Protein AF-0000000069707752 (afdb_homodimer)

Foldseek 3Di:
DPDQKDDKPQFIFGAPQFPDDDDPQLLLLLLPDDDLPWQEEEEEACFRVSSVLSVCVVHVRHAYEYEHQDPSRQVRSLVRLCRGPRVVRYHYDNDHLLVCLVPDPAATQEYEYAAQDDDVPPPDPDPPNCVVNVSVRAPLLSVLVSNLSRYDQNHKYKYKDFPVVVVVSQVSNVVVQKHWAEKEFEDQEPVDDTGMMIIMIHNDDDDYYYYYHHQAYPVGHGDPSNCVSCVNIHPVD/DPDQKDDKPQFIFGAPQFLDDDDPQLLLLLLPDDDLPWQEEEEEACFRVSSVLSVCVVHVRHAYEYEHQDPSRQVRSLVRLCRGPRVVRYHYDNDHLLVCLVPDPAATQEYEYADQDDDPPPPDPDPPNCVRRVCVRAPLLSVLVSNLSRYDQNHKYKYKDFPVVVVVSQVSNVVVQKHWAEKEFEDQEPVGDTGMMITMIHNDDDDYYYYYHHQAYPVGHGDPSNCVSCVNIHPVD

Organism: NCBI:txid1187080

pLDDT: mean 89.96, std 15.32, range [35.62, 98.81]

Structure (mmCIF, N/CA/C/O backbone):
data_AF-0000000069707752-model_v1
#
loop_
_entity.id
_entity.type
_entity.pdbx_description
1 polymer 'tRNA1(Val) (adenine(37)-N6)-methyltransferase'
#
loop_
_atom_site.group_PDB
_atom_site.id
_atom_site.type_symbol
_atom_site.label_atom_id
_atom_site.label_alt_id
_atom_site.label_comp_id
_atom_site.label_asym_id
_atom_site.label_entity_id
_atom_site.label_seq_id
_atom_site.pdbx_PDB_ins_code
_atom_site.Cartn_x
_atom_site.Cartn_y
_atom_site.Cartn_z
_atom_site.occupancy
_atom_site.B_iso_or_equiv
_atom_site.auth_seq_id
_atom_site.auth_comp_id
_atom_site.auth_asym_id
_atom_site.auth_atom_id
_atom_site.pdbx_PDB_model_num
ATOM 1 N N . MET A 1 1 ? 28.641 -11.016 -4.207 1 39.47 1 MET A N 1
ATOM 2 C CA . MET A 1 1 ? 27.969 -12.32 -4.176 1 39.47 1 MET A CA 1
ATOM 3 C C . MET A 1 1 ? 26.594 -12.203 -3.555 1 39.47 1 MET A C 1
ATOM 5 O O . MET A 1 1 ? 26.375 -11.422 -2.623 1 39.47 1 MET A O 1
ATOM 9 N N . SER A 1 2 ? 25.609 -12.562 -4.309 1 58.75 2 SER A N 1
ATOM 10 C CA . SER A 1 2 ? 24.25 -12.422 -3.791 1 58.75 2 SER A CA 1
ATOM 11 C C . SER A 1 2 ? 24.125 -13.008 -2.389 1 58.75 2 SER A C 1
ATOM 13 O O . SER A 1 2 ? 24.609 -14.117 -2.131 1 58.75 2 SER A O 1
ATOM 15 N N . LYS A 1 3 ? 23.891 -12.273 -1.44 1 70.62 3 LYS A N 1
ATOM 16 C CA . LYS A 1 3 ? 23.859 -12.625 -0.023 1 70.62 3 LYS A CA 1
ATOM 17 C C . LYS A 1 3 ? 22.969 -13.836 0.234 1 70.62 3 LYS A C 1
ATOM 19 O O . LYS A 1 3 ? 21.938 -14 -0.422 1 70.62 3 LYS A O 1
ATOM 24 N N . SER A 1 4 ? 23.5 -14.75 0.865 1 90.88 4 SER A N 1
ATOM 25 C CA . SER A 1 4 ? 22.781 -15.953 1.257 1 90.88 4 SER A CA 1
ATOM 26 C C . SER A 1 4 ? 21.609 -15.625 2.174 1 90.88 4 SER A C 1
ATOM 28 O O . SER A 1 4 ? 20.766 -16.484 2.447 1 90.88 4 SER A O 1
ATOM 30 N N . TYR A 1 5 ? 21.531 -14.469 2.557 1 94.88 5 TYR A N 1
ATOM 31 C CA . TYR A 1 5 ? 20.5 -14.016 3.496 1 94.88 5 TYR A CA 1
ATOM 32 C C . TYR A 1 5 ? 20.031 -12.617 3.145 1 94.88 5 TYR A C 1
ATOM 34 O O . TYR A 1 5 ? 20.828 -11.742 2.797 1 94.88 5 TYR A O 1
ATOM 42 N N . PHE A 1 6 ? 18.703 -12.453 3.162 1 96.69 6 PHE A N 1
ATOM 43 C CA . PHE A 1 6 ? 18.094 -11.156 2.938 1 96.69 6 PHE A CA 1
ATOM 44 C C . PHE A 1 6 ? 17.234 -10.75 4.133 1 96.69 6 PHE A C 1
ATOM 46 O O . PHE A 1 6 ? 16.25 -11.43 4.461 1 96.69 6 PHE A O 1
ATOM 53 N N . GLN A 1 7 ? 17.531 -9.57 4.727 1 96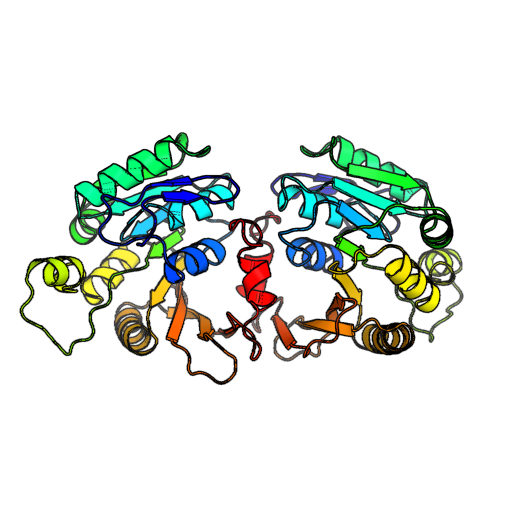.75 7 GLN A N 1
ATOM 54 C CA . GLN A 1 7 ? 16.828 -9.133 5.93 1 96.75 7 GLN A CA 1
ATOM 55 C C . GLN A 1 7 ? 15.742 -8.117 5.594 1 96.75 7 GLN A C 1
ATOM 57 O O . GLN A 1 7 ? 16.031 -7.047 5.059 1 96.75 7 GLN A O 1
ATOM 62 N N . PHE A 1 8 ? 14.523 -8.461 5.867 1 96.31 8 PHE A N 1
ATOM 63 C CA . PHE A 1 8 ? 13.406 -7.523 5.848 1 96.31 8 PHE A CA 1
ATOM 64 C C . PHE A 1 8 ? 13.188 -6.91 7.227 1 96.31 8 PHE A C 1
ATOM 66 O O . PHE A 1 8 ? 13.828 -7.312 8.195 1 96.31 8 PHE A O 1
ATOM 73 N N . LYS A 1 9 ? 12.281 -5.961 7.285 1 92 9 LYS A N 1
ATOM 74 C CA . LYS A 1 9 ? 12.055 -5.273 8.555 1 92 9 LYS A CA 1
ATOM 75 C C . LYS A 1 9 ? 11.469 -6.219 9.594 1 92 9 LYS A C 1
ATOM 77 O O . LYS A 1 9 ? 11.844 -6.168 10.766 1 92 9 LYS A O 1
ATOM 82 N N . GLN A 1 10 ? 10.578 -7.152 9.148 1 93.5 10 GLN A N 1
ATOM 83 C CA . GLN A 1 10 ? 9.852 -7.945 10.141 1 93.5 10 GLN A CA 1
ATOM 84 C C . GLN A 1 10 ? 10.219 -9.422 10.039 1 93.5 10 GLN A C 1
ATOM 86 O O . GLN A 1 10 ? 9.82 -10.227 10.883 1 93.5 10 GLN A O 1
ATOM 91 N N . PHE A 1 11 ? 11 -9.773 9.07 1 96.69 11 PHE A N 1
ATOM 92 C CA . PHE A 1 11 ? 11.398 -11.164 8.898 1 96.69 11 PHE A CA 1
ATOM 93 C C . PHE A 1 11 ? 12.664 -11.266 8.055 1 96.69 11 PHE A C 1
ATOM 95 O O . PHE A 1 11 ? 13.125 -10.273 7.488 1 96.69 11 PHE A O 1
ATOM 102 N N . GLY A 1 12 ? 13.25 -12.484 8.07 1 97.5 12 GLY A N 1
ATOM 103 C CA . GLY A 1 12 ? 14.43 -12.766 7.273 1 97.5 12 GLY A CA 1
ATOM 104 C C . GLY A 1 12 ? 14.25 -13.938 6.328 1 97.5 12 GLY A C 1
ATOM 105 O O . GLY A 1 12 ? 13.422 -14.82 6.57 1 97.5 12 GLY A O 1
ATOM 106 N N . VAL A 1 13 ? 15.094 -13.945 5.238 1 98 13 VAL A N 1
ATOM 107 C CA . VAL A 1 13 ? 14.992 -14.992 4.23 1 98 13 VAL A CA 1
ATOM 108 C C . VAL A 1 13 ? 16.375 -15.547 3.918 1 98 13 VAL A C 1
ATOM 110 O O . VAL A 1 13 ? 17.234 -14.836 3.387 1 98 13 VAL A O 1
ATOM 113 N N . HIS A 1 14 ? 16.562 -16.766 4.324 1 97.69 14 HIS A N 1
ATOM 114 C CA . HIS A 1 14 ? 17.719 -17.5 3.842 1 97.69 14 HIS A CA 1
ATOM 115 C C . HIS A 1 14 ? 17.5 -18.016 2.424 1 97.69 14 HIS A C 1
ATOM 117 O O . HIS A 1 14 ? 16.406 -18.453 2.086 1 97.69 14 HIS A O 1
ATOM 123 N N . GLN A 1 15 ? 18.609 -17.922 1.586 1 96.19 15 GLN A N 1
ATOM 124 C CA . GLN A 1 15 ? 18.359 -18.25 0.184 1 96.19 15 GLN A CA 1
ATOM 125 C C . GLN A 1 15 ? 19.562 -18.938 -0.441 1 96.19 15 GLN A C 1
ATOM 127 O O . GLN A 1 15 ? 19.781 -18.844 -1.65 1 96.19 15 GLN A O 1
ATOM 132 N N . ASP A 1 16 ? 20.266 -19.625 0.242 1 94.12 16 ASP A N 1
ATOM 133 C CA . ASP A 1 16 ? 21.453 -20.297 -0.256 1 94.12 16 ASP A CA 1
ATOM 134 C C . ASP A 1 16 ? 21.094 -21.609 -0.962 1 94.12 16 ASP A C 1
ATOM 136 O O . ASP A 1 16 ? 21.844 -22.094 -1.81 1 94.12 16 ASP A O 1
ATOM 140 N N . ARG A 1 17 ? 20 -22.203 -0.674 1 93.81 17 ARG A N 1
ATOM 141 C CA . ARG A 1 17 ? 19.609 -23.469 -1.264 1 93.81 17 ARG A CA 1
ATOM 142 C C . ARG A 1 17 ? 18.531 -23.281 -2.314 1 93.81 17 ARG A C 1
ATOM 144 O O . ARG A 1 17 ? 18.062 -24.25 -2.926 1 93.81 17 ARG A O 1
ATOM 151 N N . CYS A 1 18 ? 18.141 -22.047 -2.486 1 92 18 CYS A N 1
ATOM 152 C CA . CYS A 1 18 ? 17.062 -21.766 -3.439 1 92 18 CYS A CA 1
ATOM 153 C C . CYS A 1 18 ? 17.625 -21.578 -4.844 1 92 18 CYS A C 1
ATOM 155 O O . CYS A 1 18 ? 18.703 -21 -5.02 1 92 18 CYS A O 1
ATOM 157 N N . ALA A 1 19 ? 16.797 -22 -5.805 1 87.56 19 ALA A N 1
ATOM 158 C CA . ALA A 1 19 ? 17.203 -21.844 -7.199 1 87.56 19 ALA A CA 1
ATOM 159 C C . ALA A 1 19 ? 17.344 -20.375 -7.57 1 87.56 19 ALA A C 1
ATOM 161 O O . ALA A 1 19 ? 18.25 -20 -8.312 1 87.56 19 ALA A O 1
ATOM 162 N N . MET A 1 20 ? 16.438 -19.594 -7.109 1 89.31 20 MET A N 1
ATOM 163 C CA . MET A 1 20 ? 16.5 -18.156 -7.332 1 89.31 20 MET A CA 1
ATOM 164 C C . MET A 1 20 ? 16.438 -17.391 -6.008 1 89.31 20 MET A C 1
ATOM 166 O O . MET A 1 20 ? 15.742 -17.797 -5.082 1 89.31 20 MET A O 1
ATOM 170 N N . LYS A 1 21 ? 17.141 -16.328 -5.992 1 93.06 21 LYS A N 1
ATOM 171 C CA . LYS A 1 21 ? 17.188 -15.5 -4.797 1 93.06 21 LYS A CA 1
ATOM 172 C C . LYS A 1 21 ? 16.125 -14.406 -4.848 1 93.06 21 LYS A C 1
ATOM 174 O O . LYS A 1 21 ? 15.523 -14.164 -5.898 1 93.06 21 LYS A O 1
ATOM 179 N N . VAL A 1 22 ? 15.922 -13.797 -3.695 1 94.88 22 VAL A N 1
ATOM 180 C CA . VAL A 1 22 ? 15 -12.672 -3.615 1 94.88 22 VAL A CA 1
ATOM 181 C C . VAL A 1 22 ? 15.367 -11.625 -4.668 1 94.88 22 VAL A C 1
ATOM 183 O O . VAL A 1 22 ? 16.531 -11.25 -4.793 1 94.88 22 VAL A O 1
ATOM 186 N N . GLY A 1 23 ? 14.359 -11.203 -5.383 1 95 23 GLY A N 1
ATOM 187 C CA . GLY A 1 23 ? 14.57 -10.188 -6.406 1 95 23 GLY A CA 1
ATOM 188 C C . GLY A 1 23 ? 13.453 -9.156 -6.461 1 95 23 GLY A C 1
ATOM 189 O O . GLY A 1 23 ? 12.484 -9.242 -5.707 1 95 23 GLY A O 1
ATOM 190 N N . THR A 1 24 ? 13.594 -8.266 -7.324 1 95.25 24 THR A N 1
ATOM 191 C CA . THR A 1 24 ? 12.672 -7.148 -7.465 1 95.25 24 THR A CA 1
ATOM 192 C C . THR A 1 24 ? 11.273 -7.645 -7.816 1 95.25 24 THR A C 1
ATOM 194 O O . THR A 1 24 ? 10.273 -7.129 -7.305 1 95.25 24 THR A O 1
ATOM 197 N N . ASP A 1 25 ? 11.195 -8.656 -8.633 1 96.94 25 ASP A N 1
ATOM 198 C CA . ASP A 1 25 ? 9.891 -9.172 -9.055 1 96.94 25 ASP A CA 1
ATOM 199 C C . ASP A 1 25 ? 9.086 -9.672 -7.859 1 96.94 25 ASP A C 1
ATOM 201 O O . ASP A 1 25 ? 7.918 -9.312 -7.703 1 96.94 25 ASP A O 1
ATOM 205 N N . GLY A 1 26 ? 9.742 -10.438 -7.066 1 97.44 26 GLY A N 1
ATOM 206 C CA . GLY A 1 26 ? 9.07 -10.992 -5.902 1 97.44 26 GLY A CA 1
ATOM 207 C C . GLY A 1 26 ? 8.586 -9.938 -4.926 1 97.44 26 GLY A C 1
ATOM 208 O O . GLY A 1 26 ? 7.461 -10.008 -4.438 1 97.44 26 GLY A O 1
ATOM 209 N N . VAL A 1 27 ? 9.422 -8.945 -4.652 1 97.56 27 VAL A N 1
ATOM 210 C CA . VAL A 1 27 ? 9.07 -7.965 -3.633 1 97.56 27 VAL A CA 1
ATOM 211 C C . VAL A 1 27 ? 7.965 -7.047 -4.156 1 97.56 27 VAL A C 1
ATOM 213 O O . VAL A 1 27 ? 7.082 -6.637 -3.4 1 97.56 27 VAL A O 1
ATOM 216 N N . ILE A 1 28 ? 7.984 -6.715 -5.465 1 97.5 28 ILE A N 1
ATOM 217 C CA . ILE A 1 28 ? 6.922 -5.91 -6.051 1 97.5 28 ILE A CA 1
ATOM 218 C C . ILE A 1 28 ? 5.602 -6.676 -5.996 1 97.5 28 ILE A C 1
ATOM 220 O O . ILE A 1 28 ? 4.582 -6.141 -5.559 1 97.5 28 ILE A O 1
ATOM 224 N N . LEU A 1 29 ? 5.641 -7.93 -6.402 1 98.06 29 LEU A N 1
ATOM 225 C CA . LEU A 1 29 ? 4.438 -8.75 -6.395 1 98.06 29 LEU A CA 1
ATOM 226 C C . LEU A 1 29 ? 3.885 -8.898 -4.98 1 98.06 29 LEU A C 1
ATOM 228 O O . LEU A 1 29 ? 2.684 -8.734 -4.758 1 98.06 29 LEU A O 1
ATOM 232 N N . GLY A 1 30 ? 4.766 -9.195 -4.008 1 97.88 30 GLY A N 1
ATOM 233 C CA . GLY A 1 30 ? 4.359 -9.344 -2.619 1 97.88 30 GLY A CA 1
ATOM 234 C C . GLY A 1 30 ? 3.729 -8.094 -2.045 1 97.88 30 GLY A C 1
ATOM 235 O O . GLY A 1 30 ? 2.816 -8.172 -1.219 1 97.88 30 GLY A O 1
ATOM 236 N N . ALA A 1 31 ? 4.18 -6.949 -2.482 1 96.06 31 ALA A N 1
ATOM 237 C CA . ALA A 1 31 ? 3.691 -5.676 -1.965 1 96.06 31 ALA A CA 1
ATOM 238 C C . ALA A 1 31 ? 2.375 -5.285 -2.631 1 96.06 31 ALA A C 1
ATOM 240 O O . ALA A 1 31 ? 1.6 -4.504 -2.074 1 96.06 31 ALA A O 1
ATOM 241 N N . LEU A 1 32 ? 2.129 -5.824 -3.801 1 95.44 32 LEU A N 1
ATOM 242 C CA . LEU A 1 32 ? 0.993 -5.367 -4.594 1 95.44 32 LEU A CA 1
ATOM 243 C C . LEU A 1 32 ? -0.177 -6.34 -4.477 1 95.44 32 LEU A C 1
ATOM 245 O O . LEU A 1 32 ? -1.331 -5.918 -4.379 1 95.44 32 LEU A O 1
ATOM 249 N N . ALA A 1 33 ? 0.103 -7.594 -4.48 1 96.56 33 ALA A N 1
ATOM 250 C CA . ALA A 1 33 ? -0.95 -8.602 -4.594 1 96.56 33 ALA A CA 1
ATOM 251 C C . ALA A 1 33 ? -1.874 -8.562 -3.379 1 96.56 33 ALA A C 1
ATOM 253 O O . ALA A 1 33 ? -1.431 -8.289 -2.262 1 96.56 33 ALA A O 1
ATOM 254 N N . GLY A 1 34 ? -3.166 -8.812 -3.715 1 92.12 34 GLY A N 1
ATOM 255 C CA . GLY A 1 34 ? -4.082 -8.852 -2.588 1 92.12 34 GLY A CA 1
ATOM 256 C C . GLY A 1 34 ? -5.539 -8.742 -2.998 1 92.12 34 GLY A C 1
ATOM 257 O O . GLY A 1 34 ? -5.844 -8.422 -4.152 1 92.12 34 GLY A O 1
ATOM 258 N N . ASP A 1 35 ? -6.289 -9.125 -2.111 1 83.81 35 ASP A N 1
ATOM 259 C CA . ASP A 1 35 ? -7.742 -8.992 -2.076 1 83.81 35 ASP A CA 1
ATOM 260 C C . ASP A 1 35 ? -8.258 -8.992 -0.64 1 83.81 35 ASP A C 1
ATOM 262 O O . ASP A 1 35 ? -8.109 -9.984 0.077 1 83.81 35 ASP A O 1
ATOM 266 N N . GLY A 1 36 ? -8.82 -7.898 -0.283 1 74.62 36 GLY A N 1
ATOM 267 C CA . GLY A 1 36 ? -9.195 -7.699 1.107 1 74.62 36 GLY A CA 1
ATOM 268 C C . GLY A 1 36 ? -10.164 -8.75 1.618 1 74.62 36 GLY A C 1
ATOM 269 O O . GLY A 1 36 ? -10.266 -8.977 2.826 1 74.62 36 GLY A O 1
ATOM 270 N N . ASN A 1 37 ? -10.789 -9.453 0.802 1 80.94 37 ASN A N 1
ATOM 271 C CA . ASN A 1 37 ? -11.82 -10.398 1.227 1 80.94 37 ASN A CA 1
ATOM 272 C C . ASN A 1 37 ? -11.32 -11.836 1.167 1 80.94 37 ASN A C 1
ATOM 274 O O . ASN A 1 37 ? -11.992 -12.75 1.643 1 80.94 37 ASN A O 1
ATOM 278 N N . ALA A 1 38 ? -10.172 -12.016 0.648 1 91.38 38 ALA A N 1
ATOM 279 C CA . ALA A 1 38 ? -9.672 -13.375 0.479 1 91.38 38 ALA A CA 1
ATOM 280 C C . ALA A 1 38 ? -9.219 -13.961 1.813 1 91.38 38 ALA A C 1
ATOM 282 O O . ALA A 1 38 ? -8.547 -13.289 2.6 1 91.38 38 ALA A O 1
ATOM 283 N N . LYS A 1 39 ? -9.578 -15.203 2.035 1 94.75 39 LYS A N 1
ATOM 284 C CA . LYS A 1 39 ? -9.195 -15.898 3.256 1 94.75 39 LYS A CA 1
ATOM 285 C C . LYS A 1 39 ? -8.133 -16.953 2.973 1 94.75 39 LYS A C 1
ATOM 287 O O . LYS A 1 39 ? -7.465 -17.438 3.891 1 94.75 39 LYS A O 1
ATOM 292 N N . THR A 1 40 ? -8.094 -17.344 1.725 1 98.19 40 THR A N 1
ATOM 293 C CA . THR A 1 40 ? -7.137 -18.375 1.323 1 98.19 40 THR A CA 1
ATOM 294 C C . THR A 1 40 ? -6.328 -17.906 0.116 1 98.19 40 THR A C 1
ATOM 296 O O . THR A 1 40 ? -6.852 -17.219 -0.766 1 98.19 40 THR A O 1
ATOM 299 N N . MET A 1 41 ? -5.047 -18.312 0.129 1 98.5 41 MET A N 1
ATOM 300 C CA . MET A 1 41 ? -4.141 -17.953 -0.96 1 98.5 41 MET A CA 1
ATOM 301 C C . MET A 1 41 ? -3.305 -19.156 -1.385 1 98.5 41 MET A C 1
ATOM 303 O O . MET A 1 41 ? -2.854 -19.938 -0.542 1 98.5 41 MET A O 1
ATOM 307 N N . LEU A 1 42 ? -3.133 -19.297 -2.678 1 98.81 42 LEU A N 1
ATOM 308 C CA . LEU A 1 42 ? -2.195 -20.266 -3.254 1 98.81 42 LEU A CA 1
ATOM 309 C C . LEU A 1 42 ? -1.039 -19.547 -3.941 1 98.81 42 LEU A C 1
ATOM 311 O O . LEU A 1 42 ? -1.256 -18.641 -4.758 1 98.81 42 LEU A O 1
ATOM 315 N N . GLU A 1 43 ? 0.158 -19.891 -3.578 1 98.75 43 GLU A N 1
ATOM 316 C CA . GLU A 1 43 ? 1.326 -19.438 -4.328 1 98.75 43 GLU A CA 1
ATOM 317 C C . GLU A 1 43 ? 1.869 -20.547 -5.223 1 98.75 43 GLU A C 1
ATOM 319 O O . GLU A 1 43 ? 2.168 -21.641 -4.746 1 98.75 43 GLU A O 1
ATOM 324 N N . ILE A 1 44 ? 1.981 -20.281 -6.484 1 98.38 44 ILE A N 1
ATOM 325 C CA . ILE A 1 44 ? 2.557 -21.203 -7.453 1 98.38 44 ILE A CA 1
ATOM 326 C C . ILE A 1 44 ? 4.027 -20.859 -7.688 1 98.38 44 ILE A C 1
ATOM 328 O O . ILE A 1 44 ? 4.344 -19.812 -8.242 1 98.38 44 ILE A O 1
ATOM 332 N N . GLY A 1 45 ? 4.906 -21.766 -7.387 1 97 45 GLY A N 1
ATOM 333 C CA . GLY A 1 45 ? 6.32 -21.438 -7.363 1 97 45 GLY A CA 1
ATOM 334 C C . GLY A 1 45 ? 6.723 -20.609 -6.152 1 97 45 GLY A C 1
ATOM 335 O O . GLY A 1 45 ? 6.953 -19.406 -6.262 1 97 45 GLY A O 1
ATOM 336 N N . VAL A 1 46 ? 6.953 -21.266 -5.051 1 97.56 46 VAL A N 1
ATOM 337 C CA . VAL A 1 46 ? 7.152 -20.609 -3.766 1 97.56 46 VAL A CA 1
ATOM 338 C C . VAL A 1 46 ? 8.5 -19.891 -3.754 1 97.56 46 VAL A C 1
ATOM 340 O O . VAL A 1 46 ? 8.625 -18.797 -3.211 1 97.56 46 VAL A O 1
ATOM 343 N N . GLY A 1 47 ? 9.523 -20.562 -4.398 1 96.5 47 GLY A N 1
ATOM 344 C CA . GLY A 1 47 ? 10.859 -20 -4.312 1 96.5 47 GLY A CA 1
ATOM 345 C C . GLY A 1 47 ? 11.359 -19.859 -2.885 1 96.5 47 GLY A C 1
ATOM 346 O O . GLY A 1 47 ? 11.305 -20.828 -2.107 1 96.5 47 GLY A O 1
ATOM 347 N N . THR A 1 48 ? 11.852 -18.734 -2.51 1 97.38 48 THR A N 1
ATOM 348 C CA . THR A 1 48 ? 12.352 -18.5 -1.162 1 97.38 48 THR A CA 1
ATOM 349 C C . THR A 1 48 ? 11.203 -18.375 -0.168 1 97.38 48 THR A C 1
ATOM 351 O O . THR A 1 48 ? 11.414 -18.422 1.045 1 97.38 48 THR A O 1
ATOM 354 N N . GLY A 1 49 ? 10.031 -18.172 -0.632 1 98.31 49 GLY A N 1
ATOM 355 C CA . GLY A 1 49 ? 8.867 -17.938 0.205 1 98.31 49 GLY A CA 1
ATOM 356 C C . GLY A 1 49 ? 8.602 -16.469 0.458 1 98.31 49 GLY A C 1
ATOM 357 O O . GLY A 1 49 ? 7.691 -16.109 1.218 1 98.31 49 GLY A O 1
ATOM 358 N N . VAL A 1 50 ? 9.305 -15.594 -0.203 1 98.44 50 VAL A N 1
ATOM 359 C CA . VAL A 1 50 ? 9.297 -14.172 0.131 1 98.44 50 VAL A CA 1
ATOM 360 C C . VAL A 1 50 ? 7.906 -13.594 -0.136 1 98.44 50 VAL A C 1
ATOM 362 O O . VAL A 1 50 ? 7.398 -12.797 0.655 1 98.44 50 VAL A O 1
ATOM 365 N N . VAL A 1 51 ? 7.254 -13.977 -1.225 1 98.62 51 VAL A N 1
ATOM 366 C CA . VAL A 1 51 ? 5.945 -13.43 -1.553 1 98.62 51 VAL A CA 1
ATOM 367 C C . VAL A 1 51 ? 4.93 -13.836 -0.487 1 98.62 51 VAL A C 1
ATOM 369 O O . VAL A 1 51 ? 4.176 -13 0.015 1 98.62 51 VAL A O 1
ATOM 372 N N . SER A 1 52 ? 4.969 -15.07 -0.082 1 98.75 52 SER A N 1
ATOM 373 C CA . SER A 1 52 ? 4.078 -15.57 0.959 1 98.75 52 SER A CA 1
ATOM 374 C C . SER A 1 52 ? 4.301 -14.836 2.277 1 98.75 52 SER A C 1
ATOM 376 O O . SER A 1 52 ? 3.342 -14.477 2.959 1 98.75 52 SER A O 1
ATOM 378 N N . LEU A 1 53 ? 5.547 -14.656 2.617 1 98.62 53 LEU A N 1
ATOM 379 C CA . LEU A 1 53 ? 5.867 -13.984 3.873 1 98.62 53 LEU A CA 1
ATOM 380 C C . LEU A 1 53 ? 5.379 -12.539 3.859 1 98.62 53 LEU A C 1
ATOM 382 O O . LEU A 1 53 ? 4.828 -12.055 4.852 1 98.62 53 LEU A O 1
ATOM 386 N N . MET A 1 54 ? 5.574 -11.867 2.732 1 97.88 54 MET A N 1
ATOM 387 C CA . MET A 1 54 ? 5.09 -10.5 2.609 1 97.88 54 MET A CA 1
ATOM 388 C C . MET A 1 54 ? 3.568 -10.453 2.689 1 97.88 54 MET A C 1
ATOM 390 O O . MET A 1 54 ? 3.004 -9.562 3.334 1 97.88 54 MET A O 1
ATOM 394 N N . MET A 1 55 ? 2.934 -11.398 2.08 1 97.69 55 MET A N 1
ATOM 395 C CA . MET A 1 55 ? 1.476 -11.469 2.107 1 97.69 55 MET A CA 1
ATOM 396 C C . MET A 1 55 ? 0.97 -11.75 3.518 1 97.69 55 MET A C 1
ATOM 398 O O . MET A 1 55 ? -0.029 -11.172 3.951 1 97.69 55 MET A O 1
ATOM 402 N N . ALA A 1 56 ? 1.622 -12.562 4.23 1 97.19 56 ALA A N 1
ATOM 403 C CA . ALA A 1 56 ? 1.253 -12.875 5.609 1 97.19 56 ALA A CA 1
ATOM 404 C C . ALA A 1 56 ? 1.371 -11.633 6.496 1 97.19 56 ALA A C 1
ATOM 406 O O . ALA A 1 56 ? 0.548 -11.43 7.391 1 97.19 56 ALA A O 1
ATOM 407 N N . GLN A 1 57 ? 2.365 -10.875 6.25 1 94.31 57 GLN A N 1
ATOM 408 C CA . GLN A 1 57 ? 2.561 -9.633 6.992 1 94.31 57 GLN A CA 1
ATOM 409 C C . GLN A 1 57 ? 1.396 -8.672 6.77 1 94.31 57 GLN A C 1
ATOM 411 O O . GLN A 1 57 ? 0.929 -8.031 7.707 1 94.31 57 GLN A O 1
ATOM 416 N N . ARG A 1 58 ? 0.916 -8.617 5.605 1 93.44 58 ARG A N 1
ATOM 417 C CA . ARG A 1 58 ? -0.067 -7.613 5.207 1 93.44 58 ARG A CA 1
ATOM 418 C C . ARG A 1 58 ? -1.474 -8.031 5.625 1 93.44 58 ARG A C 1
ATOM 420 O O . ARG A 1 58 ? -2.305 -7.18 5.953 1 93.44 58 ARG A O 1
ATOM 427 N N . PHE A 1 59 ? -1.698 -9.359 5.52 1 93.19 59 PHE A N 1
ATOM 428 C CA . PHE A 1 59 ? -3.051 -9.852 5.738 1 93.19 59 PHE A CA 1
ATOM 429 C C . PHE A 1 59 ? -3.092 -10.789 6.941 1 93.19 59 PHE A C 1
ATOM 431 O O . PHE A 1 59 ? -2.76 -11.977 6.824 1 93.19 59 PHE A O 1
ATOM 438 N N . GLY A 1 60 ? -3.68 -10.375 7.992 1 88.81 60 GLY A N 1
ATOM 439 C CA . GLY A 1 60 ? -3.637 -11.07 9.273 1 88.81 60 GLY A CA 1
ATOM 440 C C . GLY A 1 60 ? -4.492 -12.32 9.297 1 88.81 60 GLY A C 1
ATOM 441 O O . GLY A 1 60 ? -4.285 -13.203 10.133 1 88.81 60 GLY A O 1
ATOM 442 N N . ASN A 1 61 ? -5.391 -12.414 8.406 1 91.06 61 ASN A N 1
ATOM 443 C CA . ASN A 1 61 ? -6.309 -13.555 8.445 1 91.06 61 ASN A CA 1
ATOM 444 C C . ASN A 1 61 ? -6.188 -14.414 7.199 1 91.06 61 ASN A C 1
ATOM 446 O O . ASN A 1 61 ? -7.078 -15.219 6.902 1 91.06 61 ASN A O 1
ATOM 450 N N . LEU A 1 62 ? -5.148 -14.258 6.523 1 95.75 62 LEU A N 1
ATOM 451 C CA . LEU A 1 62 ? -4.938 -14.992 5.281 1 95.75 62 LEU A CA 1
ATOM 452 C C . LEU A 1 62 ? -4.207 -16.297 5.547 1 95.75 62 LEU A C 1
ATOM 454 O O . LEU A 1 62 ? -3.139 -16.312 6.164 1 95.75 62 LEU A O 1
ATOM 458 N N . ASN A 1 63 ? -4.82 -17.422 5.125 1 98.38 63 ASN A N 1
ATOM 459 C CA . ASN A 1 63 ? -4.152 -18.719 5.145 1 98.38 63 ASN A CA 1
ATOM 460 C C . ASN A 1 63 ? -3.469 -19.031 3.812 1 98.38 63 ASN A C 1
ATOM 462 O O . ASN A 1 63 ? -4.113 -19.016 2.762 1 98.38 63 ASN A O 1
ATOM 466 N N . ILE A 1 64 ? -2.172 -19.375 3.891 1 98.69 64 ILE A N 1
ATOM 467 C CA . ILE A 1 64 ? -1.365 -19.422 2.678 1 98.69 64 ILE A CA 1
ATOM 468 C C . ILE A 1 64 ? -0.905 -20.859 2.436 1 98.69 64 ILE A C 1
ATOM 470 O O . ILE A 1 64 ? -0.346 -21.5 3.33 1 98.69 64 ILE A O 1
ATOM 474 N N . THR A 1 65 ? -1.2 -21.359 1.259 1 98.81 65 THR A N 1
ATOM 475 C CA . THR A 1 65 ? -0.635 -22.594 0.724 1 98.81 65 THR A CA 1
ATOM 476 C C . THR A 1 65 ? 0.284 -22.297 -0.458 1 98.81 65 THR A C 1
ATOM 478 O O . THR A 1 65 ? -0.019 -21.438 -1.287 1 98.81 65 THR A O 1
ATOM 481 N N . GLY A 1 66 ? 1.392 -22.969 -0.475 1 98.62 66 GLY A N 1
ATOM 482 C CA . GLY A 1 66 ? 2.289 -22.812 -1.609 1 98.62 66 GLY A CA 1
ATOM 483 C C . GLY A 1 66 ? 2.809 -24.141 -2.137 1 98.62 66 GLY A C 1
ATOM 484 O O . GLY A 1 66 ? 3.008 -25.094 -1.369 1 98.62 66 GLY A O 1
ATOM 485 N N . VAL A 1 67 ? 3.078 -24.219 -3.449 1 98.25 67 VAL A N 1
ATOM 486 C CA . VAL A 1 67 ? 3.629 -25.422 -4.059 1 98.25 67 VAL A CA 1
ATOM 487 C C . VAL A 1 67 ? 4.953 -25.094 -4.75 1 98.25 67 VAL A C 1
ATOM 489 O O . VAL A 1 67 ? 5.102 -24.016 -5.34 1 98.25 67 VAL A O 1
ATOM 492 N N . GLU A 1 68 ? 5.863 -25.922 -4.637 1 96.69 68 GLU A N 1
ATOM 493 C CA . GLU A 1 68 ? 7.207 -25.797 -5.188 1 96.69 68 GLU A CA 1
ATOM 494 C C . GLU A 1 68 ? 7.766 -27.172 -5.578 1 96.69 68 GLU A C 1
ATOM 496 O O . GLU A 1 68 ? 7.609 -28.141 -4.84 1 96.69 68 GLU A O 1
ATOM 501 N N . LEU A 1 69 ? 8.359 -27.188 -6.781 1 93.81 69 LEU A N 1
ATOM 502 C CA . LEU A 1 69 ? 8.797 -28.453 -7.367 1 93.81 69 LEU A CA 1
ATOM 503 C C . LEU A 1 69 ? 10.156 -28.859 -6.824 1 93.81 69 LEU A C 1
ATOM 505 O O . LEU A 1 69 ? 10.438 -30.062 -6.676 1 93.81 69 LEU A O 1
ATOM 509 N N . ASP A 1 70 ? 11.031 -27.953 -6.645 1 94.38 70 ASP A N 1
ATOM 510 C CA . ASP A 1 70 ? 12.406 -28.234 -6.266 1 94.38 70 ASP A CA 1
ATOM 511 C C . ASP A 1 70 ? 12.523 -28.516 -4.766 1 94.38 70 ASP A C 1
ATOM 513 O O . ASP A 1 70 ? 12.141 -27.672 -3.941 1 94.38 70 ASP A O 1
ATOM 517 N N . LYS A 1 71 ? 13.078 -29.594 -4.395 1 96.31 71 LYS A N 1
ATOM 518 C CA . LYS A 1 71 ? 13.133 -30.078 -3.02 1 96.31 71 LYS A CA 1
ATOM 519 C C . LYS A 1 71 ? 13.977 -29.156 -2.146 1 96.31 71 LYS A C 1
ATOM 521 O O . LYS A 1 71 ? 13.586 -28.828 -1.024 1 96.31 71 LYS A O 1
ATOM 526 N N . ASP A 1 72 ? 15.094 -28.781 -2.637 1 96.69 72 ASP A N 1
ATOM 527 C CA . ASP A 1 72 ? 15.977 -27.922 -1.852 1 96.69 72 ASP A CA 1
ATOM 528 C C . ASP A 1 72 ? 15.352 -26.547 -1.633 1 96.69 72 ASP A C 1
ATOM 530 O O . ASP A 1 72 ? 15.414 -26 -0.533 1 96.69 72 ASP A O 1
ATOM 534 N N . THR A 1 73 ? 14.734 -26.047 -2.648 1 96.19 73 THR A N 1
ATOM 535 C CA . THR A 1 73 ? 14.086 -24.734 -2.584 1 96.19 73 THR A CA 1
ATOM 536 C C . THR A 1 73 ? 12.938 -24.75 -1.574 1 96.19 73 THR A C 1
ATOM 538 O O . THR A 1 73 ? 12.867 -23.891 -0.695 1 96.19 73 THR A O 1
ATOM 541 N N . ILE A 1 74 ? 12.133 -25.719 -1.61 1 97.44 74 ILE A N 1
ATOM 542 C CA . ILE A 1 74 ? 10.961 -25.75 -0.735 1 97.44 74 ILE A CA 1
ATOM 543 C C . ILE A 1 74 ? 11.406 -25.984 0.707 1 97.44 74 ILE A C 1
ATOM 545 O O . ILE A 1 74 ? 10.797 -25.469 1.643 1 97.44 74 ILE A O 1
ATOM 549 N N . GLY A 1 75 ? 12.461 -26.828 0.87 1 97.88 75 GLY A N 1
ATOM 550 C CA . GLY A 1 75 ? 13.008 -27 2.205 1 97.88 75 GLY A CA 1
ATOM 551 C C . GLY A 1 75 ? 13.43 -25.703 2.852 1 97.88 75 GLY A C 1
ATOM 552 O O . GLY A 1 75 ? 13.102 -25.438 4.008 1 97.88 75 GLY A O 1
ATOM 553 N N . GLN A 1 76 ? 14.094 -24.922 2.086 1 97.94 76 GLN A N 1
ATOM 554 C CA . GLN A 1 76 ? 14.547 -23.641 2.6 1 97.94 76 GLN A CA 1
ATOM 555 C C . GLN A 1 76 ? 13.375 -22.688 2.816 1 97.94 76 GLN A C 1
ATOM 557 O O . GLN A 1 76 ? 13.359 -21.922 3.793 1 97.94 76 GLN A O 1
ATOM 562 N N . ALA A 1 77 ? 12.438 -22.688 1.948 1 98.38 77 ALA A N 1
ATOM 563 C CA . ALA A 1 77 ? 11.25 -21.859 2.111 1 98.38 77 ALA A CA 1
ATOM 564 C C . ALA A 1 77 ? 10.523 -22.188 3.41 1 98.38 77 ALA A C 1
ATOM 566 O O . ALA A 1 77 ? 10.047 -21.281 4.109 1 98.38 77 ALA A O 1
ATOM 567 N N . LEU A 1 78 ? 10.477 -23.438 3.662 1 98.31 78 LEU A N 1
ATOM 568 C CA . LEU A 1 78 ? 9.828 -23.891 4.891 1 98.31 78 LEU A CA 1
ATOM 569 C C . LEU A 1 78 ? 10.586 -23.391 6.117 1 98.31 78 LEU A C 1
ATOM 571 O O . LEU A 1 78 ? 9.977 -22.953 7.098 1 98.31 78 LEU A O 1
ATOM 575 N N . GLU A 1 79 ? 11.852 -23.453 6.062 1 98.38 79 GLU A N 1
ATOM 576 C CA . GLU A 1 79 ? 12.664 -22.906 7.148 1 98.38 79 GLU A CA 1
ATOM 577 C C . GLU A 1 79 ? 12.406 -21.422 7.344 1 98.38 79 GLU A C 1
ATOM 579 O O . GLU A 1 79 ? 12.273 -20.953 8.477 1 98.38 79 GLU A O 1
ATOM 584 N N . ASN A 1 80 ? 12.359 -20.703 6.234 1 98.56 80 ASN A N 1
ATOM 585 C CA . ASN A 1 80 ? 12.078 -19.281 6.289 1 98.56 80 ASN A CA 1
ATOM 586 C C . ASN A 1 80 ? 10.719 -19 6.926 1 98.56 80 ASN A C 1
ATOM 588 O O . ASN A 1 80 ? 10.602 -18.125 7.785 1 98.56 80 ASN A O 1
ATOM 592 N N . ALA A 1 81 ? 9.703 -19.766 6.562 1 98.56 81 ALA A N 1
ATOM 593 C CA . ALA A 1 81 ? 8.359 -19.609 7.113 1 98.56 81 ALA A CA 1
ATOM 594 C C . ALA A 1 81 ? 8.336 -19.922 8.602 1 98.56 81 ALA A C 1
ATOM 596 O O . ALA A 1 81 ? 7.738 -19.188 9.391 1 98.56 81 ALA A O 1
ATOM 597 N N . ASN A 1 82 ? 9 -20.953 8.938 1 98.31 82 ASN A N 1
ATOM 598 C CA . ASN A 1 82 ? 9.008 -21.422 10.328 1 98.31 82 ASN A CA 1
ATOM 599 C C . ASN A 1 82 ? 9.711 -20.422 11.242 1 98.31 82 ASN A C 1
ATOM 601 O O . ASN A 1 82 ? 9.445 -20.359 12.438 1 98.31 82 ASN A O 1
ATOM 605 N N . SER A 1 83 ? 10.562 -19.625 10.68 1 98.06 83 SER A N 1
ATOM 606 C CA . SER A 1 83 ? 11.305 -18.641 11.453 1 98.06 83 SER A CA 1
ATOM 607 C C . SER A 1 83 ? 10.578 -17.297 11.492 1 98.06 83 SER A C 1
ATOM 609 O O . SER A 1 83 ? 11.047 -16.344 12.133 1 98.06 83 SER A O 1
ATOM 611 N N . SER A 1 84 ? 9.5 -17.188 10.844 1 97.94 84 SER A N 1
ATOM 612 C CA . SER A 1 84 ? 8.75 -15.945 10.789 1 97.94 84 SER A CA 1
ATOM 613 C C . SER A 1 84 ? 7.656 -15.914 11.852 1 97.94 84 SER A C 1
ATOM 615 O O . SER A 1 84 ? 7.309 -16.953 12.43 1 97.94 84 SER A O 1
ATOM 617 N N . PRO A 1 85 ? 7.047 -14.727 12.094 1 96.25 85 PRO A N 1
ATOM 618 C CA . PRO A 1 85 ? 5.938 -14.617 13.047 1 96.25 85 PRO A CA 1
ATOM 619 C C . PRO A 1 85 ? 4.668 -15.305 12.555 1 96.25 85 PRO A C 1
ATOM 621 O O . PRO A 1 85 ? 3.699 -15.43 13.312 1 96.25 85 PRO A O 1
ATOM 624 N N . TRP A 1 86 ? 4.691 -15.852 11.344 1 97.56 86 TRP A N 1
ATOM 625 C CA . TRP A 1 86 ? 3.426 -16.266 10.742 1 97.56 86 TRP A CA 1
ATOM 626 C C . TRP A 1 86 ? 3.436 -17.75 10.422 1 97.56 86 TRP A C 1
ATOM 628 O O . TRP A 1 86 ? 2.658 -18.219 9.586 1 97.56 86 TRP A O 1
ATOM 638 N N . LYS A 1 87 ? 4.238 -18.516 11.016 1 98 87 LYS A N 1
ATOM 639 C CA . LYS A 1 87 ? 4.465 -19.938 10.719 1 98 87 LYS A CA 1
ATOM 640 C C . LYS A 1 87 ? 3.16 -20.719 10.766 1 98 87 LYS A C 1
ATOM 642 O O . LYS A 1 87 ? 2.965 -21.656 9.984 1 98 87 LYS A O 1
ATOM 647 N N . GLU A 1 88 ? 2.221 -20.312 11.531 1 98.25 88 GLU A N 1
ATOM 648 C CA . GLU A 1 88 ? 1.004 -21.094 11.734 1 98.25 88 GLU A CA 1
ATOM 649 C C . GLU A 1 88 ? 0.049 -20.953 10.555 1 98.25 88 GLU A C 1
ATOM 651 O O . GLU A 1 88 ? -0.882 -21.75 10.406 1 98.25 88 GLU A O 1
ATOM 656 N N . ARG A 1 89 ? 0.264 -19.953 9.703 1 98.19 89 ARG A N 1
ATOM 657 C CA . ARG A 1 89 ? -0.68 -19.672 8.633 1 98.19 89 ARG A CA 1
ATOM 658 C C . ARG A 1 89 ? -0.08 -20.016 7.27 1 98.19 89 ARG A C 1
ATOM 660 O O . ARG A 1 89 ? -0.668 -19.719 6.23 1 98.19 89 ARG A O 1
ATOM 667 N N . ILE A 1 90 ? 1.105 -20.641 7.27 1 98.75 90 ILE A N 1
ATOM 668 C CA . ILE A 1 90 ? 1.787 -20.891 6.008 1 98.75 90 ILE A CA 1
ATOM 669 C C . ILE A 1 90 ? 2.062 -22.391 5.871 1 98.75 90 ILE A C 1
ATOM 671 O O . ILE A 1 90 ? 2.658 -23 6.758 1 98.75 90 ILE A O 1
ATOM 675 N N . THR A 1 91 ? 1.601 -22.938 4.805 1 98.62 91 THR A N 1
ATOM 676 C CA . THR A 1 91 ? 1.855 -24.344 4.461 1 98.62 91 THR A CA 1
ATOM 677 C C . THR A 1 91 ? 2.518 -24.438 3.088 1 98.62 91 THR A C 1
ATOM 679 O O . THR A 1 91 ? 1.961 -23.984 2.088 1 98.62 91 THR A O 1
ATOM 682 N N . PHE A 1 92 ? 3.641 -25.062 3.045 1 98.62 92 PHE A N 1
ATOM 683 C CA . PHE A 1 92 ? 4.348 -25.266 1.787 1 98.62 92 PHE A CA 1
ATOM 684 C C . PHE A 1 92 ? 4.414 -26.75 1.446 1 98.62 92 PHE A C 1
ATOM 686 O O . PHE A 1 92 ? 4.73 -27.578 2.307 1 98.62 92 PHE A O 1
ATOM 693 N N . LEU A 1 93 ? 4.141 -27.031 0.215 1 98.31 93 LEU A N 1
ATOM 694 C CA . LEU A 1 93 ? 4.086 -28.422 -0.248 1 98.31 93 LEU A CA 1
ATOM 695 C C . LEU A 1 93 ? 5.105 -28.656 -1.357 1 98.31 93 LEU A C 1
ATOM 697 O O . LEU A 1 93 ? 5.18 -27.891 -2.314 1 98.31 93 LEU A O 1
ATOM 701 N N . HIS A 1 94 ? 5.883 -29.734 -1.193 1 97.94 94 HIS A N 1
ATOM 702 C CA . HIS A 1 94 ? 6.738 -30.203 -2.277 1 97.94 94 HIS A CA 1
ATOM 703 C C . HIS A 1 94 ? 5.93 -30.938 -3.336 1 97.94 94 HIS A C 1
ATOM 705 O O . HIS A 1 94 ? 5.754 -32.156 -3.246 1 97.94 94 HIS A O 1
ATOM 711 N N . GLN A 1 95 ? 5.52 -30.172 -4.348 1 96.38 95 GLN A N 1
ATOM 712 C CA . GLN A 1 95 ? 4.633 -30.719 -5.367 1 96.38 95 GLN A CA 1
ATOM 713 C C . GLN A 1 95 ? 4.648 -29.859 -6.629 1 96.38 95 GLN A C 1
ATOM 715 O O . GLN A 1 95 ? 4.844 -28.656 -6.559 1 96.38 95 GLN A O 1
ATOM 720 N N . A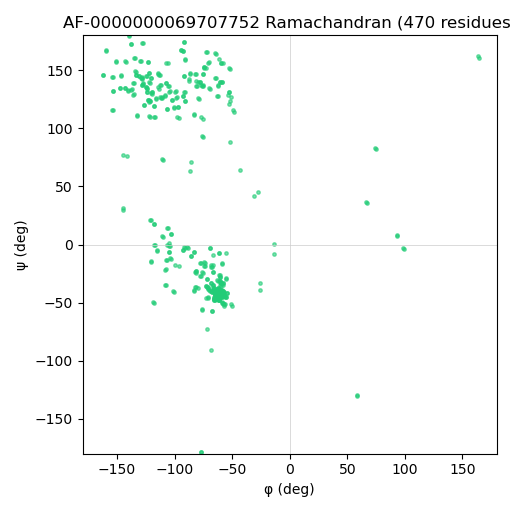SP A 1 96 ? 4.516 -30.531 -7.766 1 95.56 96 ASP A N 1
ATOM 721 C CA . ASP A 1 96 ? 4.324 -29.75 -8.984 1 95.56 96 ASP A CA 1
ATOM 722 C C . ASP A 1 96 ? 2.902 -29.188 -9.062 1 95.56 96 ASP A C 1
ATOM 724 O O . ASP A 1 96 ? 1.954 -29.828 -8.602 1 95.56 96 ASP A O 1
ATOM 728 N N . PHE A 1 97 ? 2.787 -28.062 -9.625 1 97.38 97 PHE A N 1
ATOM 729 C CA . PHE A 1 97 ? 1.507 -27.359 -9.648 1 97.38 97 PHE A CA 1
ATOM 730 C C . PHE A 1 97 ? 0.474 -28.156 -10.445 1 97.38 97 PHE A C 1
ATOM 732 O O . PHE A 1 97 ? -0.704 -28.188 -10.078 1 97.38 97 PHE A O 1
ATOM 739 N N . GLN A 1 98 ? 0.896 -28.734 -11.539 1 96.25 98 GLN A N 1
ATOM 740 C CA . GLN A 1 98 ? -0.026 -29.484 -12.383 1 96.25 98 GLN A CA 1
ATOM 741 C C . GLN A 1 98 ? -0.726 -30.594 -11.594 1 96.25 98 GLN A C 1
ATOM 743 O O . GLN A 1 98 ? -1.951 -30.719 -11.641 1 96.25 98 GLN A O 1
ATOM 748 N N . SER A 1 99 ? 0.066 -31.375 -10.922 1 96.81 99 SER A N 1
ATOM 749 C CA . SER A 1 99 ? -0.495 -32.438 -10.102 1 96.81 99 SER A CA 1
ATOM 750 C C . SER A 1 99 ? -1.375 -31.875 -8.984 1 96.81 99 SER A C 1
ATOM 752 O O . SER A 1 99 ? -2.459 -32.406 -8.719 1 96.81 99 SER A O 1
ATOM 754 N N . PHE A 1 100 ? -0.904 -30.812 -8.359 1 98 100 PHE A N 1
ATOM 755 C CA . PHE A 1 100 ? -1.676 -30.188 -7.289 1 98 100 PHE A CA 1
ATOM 756 C C . PHE A 1 100 ? -3.041 -29.75 -7.797 1 98 100 PHE A C 1
ATOM 758 O O . PHE A 1 100 ? -4.066 -30.031 -7.176 1 98 100 PHE A O 1
ATOM 765 N N . SER A 1 101 ? -3.07 -29.031 -8.906 1 97.75 101 SER A N 1
ATOM 766 C CA . SER A 1 101 ? -4.305 -28.453 -9.43 1 97.75 101 SER A CA 1
ATOM 767 C C . SER A 1 101 ? -5.301 -29.547 -9.82 1 97.75 101 SER A C 1
ATOM 769 O O . SER A 1 101 ? -6.512 -29.359 -9.711 1 97.75 101 SER A O 1
ATOM 771 N N . ARG A 1 102 ? -4.812 -30.734 -10.25 1 96.5 102 ARG A N 1
ATOM 772 C CA . ARG A 1 102 ? -5.672 -31.828 -10.688 1 96.5 102 ARG A CA 1
ATOM 773 C C . ARG A 1 102 ? -6.27 -32.562 -9.484 1 96.5 102 ARG A C 1
ATOM 775 O O . ARG A 1 102 ? -7.375 -33.094 -9.57 1 96.5 102 ARG A O 1
ATOM 782 N N . ASN A 1 103 ? -5.559 -32.5 -8.445 1 97.19 103 ASN A N 1
ATOM 783 C CA . ASN A 1 103 ? -5.941 -33.344 -7.332 1 97.19 103 ASN A CA 1
ATOM 784 C C . ASN A 1 103 ? -6.578 -32.562 -6.195 1 97.19 103 ASN A C 1
ATOM 786 O O . ASN A 1 103 ? -7.164 -33.156 -5.277 1 97.19 103 ASN A O 1
ATOM 790 N N . SER A 1 104 ? -6.469 -31.312 -6.219 1 96.44 104 SER A N 1
ATOM 791 C CA . SER A 1 104 ? -6.996 -30.5 -5.125 1 96.44 104 SER A CA 1
ATOM 792 C C . SER A 1 104 ? -8.461 -30.156 -5.352 1 96.44 104 SER A C 1
ATOM 794 O O . SER A 1 104 ? -8.867 -29.844 -6.477 1 96.44 104 SER A O 1
ATOM 796 N N . ASN A 1 105 ? -9.227 -30.156 -4.266 1 94.56 105 ASN A N 1
ATOM 797 C CA . ASN A 1 105 ? -10.609 -29.703 -4.305 1 94.56 105 ASN A CA 1
ATOM 798 C C . ASN A 1 105 ? -10.766 -28.344 -3.646 1 94.56 105 ASN A C 1
ATOM 800 O O . ASN A 1 105 ? -11.867 -27.781 -3.611 1 94.56 105 ASN A O 1
ATOM 804 N N . GLN A 1 106 ? -9.727 -27.875 -3.195 1 96.31 106 GLN A N 1
ATOM 805 C CA . GLN A 1 106 ? -9.75 -26.578 -2.527 1 96.31 106 GLN A CA 1
ATOM 806 C C . GLN A 1 106 ? -9.758 -25.438 -3.541 1 96.31 106 GLN A C 1
ATOM 808 O O . GLN A 1 106 ? -9.062 -25.5 -4.555 1 96.31 106 GLN A O 1
ATOM 813 N N . LYS A 1 107 ? -10.578 -24.406 -3.211 1 97.75 107 LYS A N 1
ATOM 814 C CA . LYS A 1 107 ? -10.555 -23.172 -3.992 1 97.75 107 LYS A CA 1
ATOM 815 C C . LYS A 1 107 ? -9.859 -22.047 -3.232 1 97.75 107 LYS A C 1
ATOM 817 O O . LYS A 1 107 ? -9.828 -22.047 -2 1 97.75 107 LYS A O 1
ATOM 822 N N . PHE A 1 108 ? -9.391 -21.141 -3.973 1 98.44 108 PHE A N 1
ATOM 823 C CA . PHE A 1 108 ? -8.617 -20.062 -3.373 1 98.44 108 PHE A CA 1
ATOM 824 C C . PHE A 1 108 ? -9.148 -18.703 -3.807 1 98.44 108 PHE A C 1
ATOM 826 O O . PHE A 1 108 ? -9.453 -18.5 -4.984 1 98.44 108 PHE A O 1
ATOM 833 N N . GLY A 1 109 ? -9.234 -17.812 -2.861 1 97.38 109 GLY A N 1
ATOM 834 C CA . GLY A 1 109 ? -9.641 -16.453 -3.186 1 97.38 109 GLY A CA 1
ATOM 835 C C . GLY A 1 109 ? -8.539 -15.656 -3.863 1 97.38 109 GLY A C 1
ATOM 836 O O . GLY A 1 109 ? -8.82 -14.672 -4.555 1 97.38 109 GLY A O 1
ATOM 837 N N . LEU A 1 110 ? -7.355 -16.109 -3.574 1 97.75 110 LEU A N 1
ATOM 838 C CA . LEU A 1 110 ? -6.18 -15.461 -4.148 1 97.75 110 LEU A CA 1
ATOM 839 C C . LEU A 1 110 ? -5.188 -16.5 -4.664 1 97.75 110 LEU A C 1
ATOM 841 O O . LEU A 1 110 ? -4.867 -17.469 -3.967 1 97.75 110 LEU A O 1
ATOM 845 N N . ILE A 1 111 ? -4.758 -16.328 -5.895 1 98.75 111 ILE A N 1
ATOM 846 C CA . ILE A 1 111 ? -3.658 -17.109 -6.438 1 98.75 111 ILE A CA 1
ATOM 847 C C . ILE A 1 111 ? -2.562 -16.172 -6.953 1 98.75 111 ILE A C 1
ATOM 849 O O . ILE A 1 111 ? -2.844 -15.203 -7.652 1 98.75 111 ILE A O 1
ATOM 853 N N . VAL A 1 112 ? -1.325 -16.438 -6.562 1 98.75 112 VAL A N 1
ATOM 854 C CA . VAL A 1 112 ? -0.2 -15.57 -6.906 1 98.75 112 VAL A CA 1
ATOM 855 C C . VAL A 1 112 ? 0.921 -16.406 -7.523 1 98.75 112 VAL A C 1
ATOM 857 O O . VAL A 1 112 ? 1.194 -17.516 -7.07 1 98.75 112 VAL A O 1
ATOM 860 N N . SER A 1 113 ? 1.612 -15.828 -8.531 1 98.44 113 SER A N 1
ATOM 861 C CA . SER A 1 113 ? 2.721 -16.562 -9.133 1 98.44 113 SER A CA 1
ATOM 862 C C . SER A 1 113 ? 3.744 -15.609 -9.742 1 98.44 113 SER A C 1
ATOM 864 O O . SER A 1 113 ? 3.375 -14.609 -10.367 1 98.44 113 SER A O 1
ATOM 866 N N . ASN A 1 114 ? 4.91 -15.797 -9.484 1 96.75 114 ASN A N 1
ATOM 867 C CA . ASN A 1 114 ? 6.059 -15.297 -10.234 1 96.75 114 ASN A CA 1
ATOM 868 C C . ASN A 1 114 ? 6.797 -16.422 -10.945 1 96.75 114 ASN A C 1
ATOM 870 O O . ASN A 1 114 ? 7.887 -16.828 -10.531 1 96.75 114 ASN A O 1
ATOM 874 N N . PRO A 1 115 ? 6.234 -16.953 -12 1 93.25 115 PRO A N 1
ATOM 875 C CA . PRO A 1 115 ? 6.746 -18.172 -12.633 1 93.25 115 PRO A CA 1
ATOM 876 C C . PRO A 1 115 ? 8.023 -17.938 -13.438 1 93.25 115 PRO A C 1
ATOM 878 O O . PRO A 1 115 ? 8.297 -16.797 -13.828 1 93.25 115 PRO A O 1
ATOM 881 N N . PRO A 1 116 ? 8.75 -18.953 -13.516 1 83.38 116 PRO A N 1
ATOM 882 C CA . PRO A 1 116 ? 9.852 -18.812 -14.477 1 83.38 116 PRO A CA 1
ATOM 883 C C . PRO A 1 116 ? 9.367 -18.609 -15.906 1 83.38 116 PRO A C 1
ATOM 885 O O . PRO A 1 116 ? 8.305 -19.109 -16.281 1 83.38 116 PRO A O 1
ATOM 888 N N . TYR A 1 117 ? 10.039 -17.672 -16.562 1 78.75 117 TYR A N 1
ATOM 889 C CA . TYR A 1 117 ? 9.617 -17.422 -17.938 1 78.75 117 TYR A CA 1
ATOM 890 C C . TYR A 1 117 ? 10.773 -17.625 -18.906 1 78.75 117 TYR A C 1
ATOM 892 O O . TYR A 1 117 ? 11.93 -17.375 -18.578 1 78.75 117 TYR A O 1
ATOM 900 N N . PHE A 1 118 ? 10.812 -18.594 -19.719 1 57.34 118 PHE A N 1
ATOM 901 C CA . PHE A 1 118 ? 11.883 -18.875 -20.672 1 57.34 118 PHE A CA 1
ATOM 902 C C . PHE A 1 118 ? 11.531 -18.312 -22.047 1 57.34 118 PHE A C 1
ATOM 904 O O . PHE A 1 118 ? 10.445 -18.578 -22.562 1 57.34 118 PHE A O 1
ATOM 911 N N . PRO A 1 119 ? 12.242 -17.234 -22.453 1 49.81 119 PRO A N 1
ATOM 912 C CA . PRO A 1 119 ? 12.055 -16.828 -23.844 1 49.81 119 PRO A CA 1
ATOM 913 C C . PRO A 1 119 ? 12.266 -17.969 -24.844 1 49.81 119 PRO A C 1
ATOM 915 O O . PRO A 1 119 ? 13 -18.922 -24.547 1 49.81 119 PRO A O 1
ATOM 918 N N . ASN A 1 120 ? 11.281 -18.328 -25.672 1 44.19 120 ASN A N 1
ATOM 919 C CA . ASN A 1 120 ? 11.492 -19.297 -26.75 1 44.19 120 ASN A CA 1
ATOM 920 C C . ASN A 1 120 ? 12.953 -19.328 -27.188 1 44.19 120 ASN A C 1
ATOM 922 O O . ASN A 1 120 ? 13.344 -20.188 -27.969 1 44.19 120 ASN A O 1
ATOM 926 N N . HIS A 1 121 ? 13.641 -18.141 -27.25 1 42.25 121 HIS A N 1
ATOM 927 C CA . HIS A 1 121 ? 14.727 -18.219 -28.219 1 42.25 121 HIS A CA 1
ATOM 928 C C . HIS A 1 121 ? 15.852 -19.109 -27.703 1 42.25 121 HIS A C 1
ATOM 930 O O . HIS A 1 121 ? 16.578 -19.719 -28.5 1 42.25 121 HIS A O 1
ATOM 936 N N . LEU A 1 122 ? 16.734 -18.656 -26.641 1 39.25 122 LEU A N 1
ATOM 937 C CA . LEU A 1 122 ? 18.094 -19.203 -26.641 1 39.25 122 LEU A CA 1
ATOM 938 C C . LEU A 1 122 ? 18.156 -20.516 -25.891 1 39.25 122 LEU A C 1
ATOM 940 O O . LEU A 1 122 ? 18.125 -20.531 -24.656 1 39.25 122 LEU A O 1
ATOM 944 N N . LYS A 1 123 ? 17.438 -21.734 -26.297 1 41.38 123 LYS A N 1
ATOM 945 C CA . LYS A 1 123 ? 17.953 -23.047 -25.938 1 41.38 123 LYS A CA 1
ATOM 946 C C . LYS A 1 123 ? 19.469 -23.047 -25.859 1 41.38 123 LYS A C 1
ATOM 948 O O . LYS A 1 123 ? 20.156 -23.312 -26.859 1 41.38 123 LYS A O 1
ATOM 953 N N . SER A 1 124 ? 20.141 -22.062 -25.312 1 38.12 124 SER A N 1
ATOM 954 C CA . SER A 1 124 ? 21.578 -22.312 -25.297 1 38.12 124 SER A CA 1
ATOM 955 C C . SER A 1 124 ? 21.922 -23.547 -24.484 1 38.12 124 SER A C 1
ATOM 957 O O 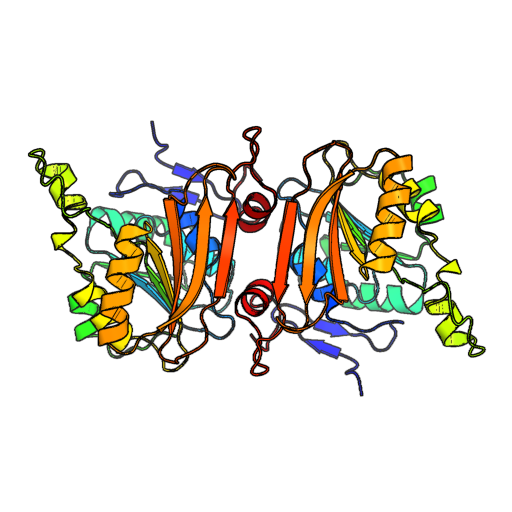. SER A 1 124 ? 21.141 -23.969 -23.625 1 38.12 124 SER A O 1
ATOM 959 N N . MET A 1 125 ? 23.188 -24.297 -24.625 1 35.62 125 MET A N 1
ATOM 960 C CA . MET A 1 125 ? 23.906 -25.531 -24.312 1 35.62 125 MET A CA 1
ATOM 961 C C . MET A 1 125 ? 24 -25.719 -22.797 1 35.62 125 MET A C 1
ATOM 963 O O . MET A 1 125 ? 24.531 -26.734 -22.328 1 35.62 125 MET A O 1
ATOM 967 N N . ASP A 1 126 ? 24.156 -24.672 -21.953 1 40.44 126 ASP A N 1
ATOM 968 C CA . ASP A 1 126 ? 24.609 -25.125 -20.641 1 40.44 126 ASP A CA 1
ATOM 969 C C . ASP A 1 126 ? 23.453 -25.766 -19.859 1 40.44 126 ASP A C 1
ATOM 971 O O . ASP A 1 126 ? 22.406 -25.125 -19.656 1 40.44 126 ASP A O 1
ATOM 975 N N . THR A 1 127 ? 23.359 -26.984 -19.641 1 38 127 THR A N 1
ATOM 976 C CA . THR A 1 127 ? 22.422 -28.016 -19.172 1 38 127 THR A CA 1
ATOM 977 C C . THR A 1 127 ? 21.797 -27.594 -17.828 1 38 127 THR A C 1
ATOM 979 O O . THR A 1 127 ? 20.625 -27.859 -17.594 1 38 127 THR A O 1
ATOM 982 N N . LYS A 1 128 ? 22.672 -27.234 -16.891 1 40.94 128 LYS A N 1
ATOM 983 C CA . LYS A 1 128 ? 22.188 -27.141 -15.523 1 40.94 128 LYS A CA 1
ATOM 984 C C . LYS A 1 128 ? 21.203 -25.984 -15.352 1 40.94 128 LYS A C 1
ATOM 986 O O . LYS A 1 128 ? 20.234 -26.094 -14.609 1 40.94 128 LYS A O 1
ATOM 991 N N . ARG A 1 129 ? 21.625 -24.812 -15.672 1 42.81 129 ARG A N 1
ATOM 992 C CA . ARG A 1 129 ? 20.812 -23.594 -15.609 1 42.81 129 ARG A CA 1
ATOM 993 C C . ARG A 1 129 ? 19.594 -23.703 -16.531 1 42.81 129 ARG A C 1
ATOM 995 O O . ARG A 1 129 ? 18.547 -23.109 -16.266 1 42.81 129 ARG A O 1
ATOM 1002 N N . ASN A 1 130 ? 19.688 -24.266 -17.641 1 42.5 130 ASN A N 1
ATOM 1003 C CA . ASN A 1 130 ? 18.625 -24.547 -18.625 1 42.5 130 ASN A CA 1
ATOM 1004 C C . ASN A 1 130 ? 17.531 -25.406 -18.016 1 42.5 130 ASN A C 1
ATOM 1006 O O . ASN A 1 130 ? 16.344 -25.219 -18.328 1 42.5 130 ASN A O 1
ATOM 1010 N N . LEU A 1 131 ? 17.984 -26.344 -17.234 1 39.19 131 LEU A N 1
ATOM 1011 C CA . LEU A 1 131 ? 16.969 -27.188 -16.609 1 39.19 131 LEU A CA 1
ATOM 1012 C C . LEU A 1 131 ? 16.109 -26.375 -15.641 1 39.19 131 LEU A C 1
ATOM 1014 O O . LEU A 1 131 ? 14.906 -26.594 -15.531 1 39.19 131 LEU A O 1
ATOM 1018 N N . ALA A 1 132 ? 16.812 -25.562 -14.758 1 43.06 132 ALA A N 1
ATOM 1019 C CA . ALA A 1 132 ? 16.047 -24.734 -13.828 1 43.06 132 ALA A CA 1
ATOM 1020 C C . ALA A 1 132 ? 15.125 -23.781 -14.578 1 43.06 132 ALA A C 1
ATOM 1022 O O . ALA A 1 132 ? 14.023 -23.484 -14.109 1 43.06 132 ALA A O 1
ATOM 1023 N N . MET A 1 133 ? 15.672 -23.062 -15.578 1 42.25 133 MET A N 1
ATOM 1024 C CA . MET A 1 133 ? 14.945 -22.156 -16.453 1 42.25 133 MET A CA 1
ATOM 1025 C C . MET A 1 133 ? 14.07 -22.922 -17.438 1 42.25 133 MET A C 1
ATOM 1027 O O . MET A 1 133 ? 13.242 -22.328 -18.141 1 42.25 133 MET A O 1
ATOM 1031 N N . HIS A 1 134 ? 14.641 -23.953 -18.047 1 41.12 134 HIS A N 1
ATOM 1032 C CA . HIS A 1 134 ? 13.805 -24.672 -19.016 1 41.12 134 HIS A CA 1
ATOM 1033 C C . HIS A 1 134 ? 12.398 -24.875 -18.469 1 41.12 134 HIS A C 1
ATOM 1035 O O . HIS A 1 134 ? 12.195 -25.672 -17.547 1 41.12 134 HIS A O 1
ATOM 1041 N N . ASN A 1 135 ? 11.719 -23.875 -18.266 1 45.75 135 ASN A N 1
ATOM 1042 C CA . ASN A 1 135 ? 10.289 -23.656 -18.109 1 45.75 135 ASN A CA 1
ATOM 1043 C C . ASN A 1 135 ? 9.484 -24.875 -18.547 1 45.75 135 ASN A C 1
ATOM 1045 O O . ASN A 1 135 ? 8.305 -24.766 -18.891 1 45.75 135 ASN A O 1
ATOM 1049 N N . ASP A 1 136 ? 10.258 -25.859 -18.953 1 52.22 136 ASP A N 1
ATOM 1050 C CA . ASP A 1 136 ? 9.508 -27.016 -19.453 1 52.22 136 ASP A CA 1
ATOM 1051 C C . ASP A 1 136 ? 8.523 -27.531 -18.406 1 52.22 136 ASP A C 1
ATOM 1053 O O . ASP A 1 136 ? 7.594 -28.266 -18.734 1 52.22 136 ASP A O 1
ATOM 1057 N N . SER A 1 137 ? 8.695 -26.859 -17.141 1 70.94 137 SER A N 1
ATOM 1058 C CA . SER A 1 137 ? 7.949 -27.625 -16.156 1 70.94 137 SER A CA 1
ATOM 1059 C C . SER A 1 137 ? 6.559 -27.031 -15.945 1 70.94 137 SER A C 1
ATOM 1061 O O . SER A 1 137 ? 5.629 -27.75 -15.562 1 70.94 137 SER A O 1
ATOM 1063 N N . LEU A 1 138 ? 6.371 -25.672 -16.375 1 87.38 138 LEU A N 1
ATOM 1064 C CA . LEU A 1 138 ? 5.012 -25.172 -16.188 1 87.38 138 LEU A CA 1
ATOM 1065 C C . LEU A 1 138 ? 4.59 -24.281 -17.359 1 87.38 138 LEU A C 1
ATOM 1067 O O . LEU A 1 138 ? 4.602 -23.062 -17.25 1 87.38 138 LEU A O 1
ATOM 1071 N N . PRO A 1 139 ? 4.27 -24.969 -18.484 1 91.44 139 PRO A N 1
ATOM 1072 C CA . PRO A 1 139 ? 3.758 -24.172 -19.609 1 91.44 139 PRO A CA 1
ATOM 1073 C C . PRO A 1 139 ? 2.592 -23.266 -19.203 1 91.44 139 PRO A C 1
ATOM 1075 O O . PRO A 1 139 ? 1.811 -23.625 -18.312 1 91.44 139 PRO A O 1
ATOM 1078 N N . PHE A 1 140 ? 2.457 -22.141 -19.906 1 95.38 140 PHE A N 1
ATOM 1079 C CA . PHE A 1 140 ? 1.419 -21.172 -19.594 1 95.38 140 PHE A CA 1
ATOM 1080 C C . PHE A 1 140 ? 0.035 -21.797 -19.703 1 95.38 140 PHE A C 1
ATOM 1082 O O . PHE A 1 140 ? -0.877 -21.438 -18.953 1 95.38 140 PHE A O 1
ATOM 1089 N N . ASP A 1 141 ? -0.089 -22.734 -20.625 1 94.56 141 ASP A N 1
ATOM 1090 C CA . ASP A 1 141 ? -1.371 -23.422 -20.75 1 94.56 141 ASP A CA 1
ATOM 1091 C C . ASP A 1 141 ? -1.726 -24.172 -19.469 1 94.56 141 ASP A C 1
ATOM 1093 O O . ASP A 1 141 ? -2.861 -24.094 -19 1 94.56 141 ASP A O 1
ATOM 1097 N N . ASP A 1 142 ? -0.75 -24.875 -18.953 1 95.5 142 ASP A N 1
ATOM 1098 C CA . ASP A 1 142 ? -0.968 -25.609 -17.719 1 95.5 142 ASP A CA 1
ATOM 1099 C C . ASP A 1 142 ? -1.237 -24.672 -16.547 1 95.5 142 ASP A C 1
ATOM 1101 O O . ASP A 1 142 ? -2.086 -24.938 -15.695 1 95.5 142 ASP A O 1
ATOM 1105 N N . LEU A 1 143 ? -0.495 -23.609 -16.516 1 97.19 143 LEU A N 1
ATOM 1106 C CA . LEU A 1 143 ? -0.666 -22.609 -15.469 1 97.19 143 LEU A CA 1
ATOM 1107 C C . LEU A 1 143 ? -2.094 -22.078 -15.453 1 97.19 143 LEU A C 1
ATOM 1109 O O . LEU A 1 143 ? -2.77 -22.109 -14.422 1 97.19 143 LEU A O 1
ATOM 1113 N N . ILE A 1 144 ? -2.59 -21.625 -16.578 1 97.62 144 ILE A N 1
ATOM 1114 C CA . ILE A 1 144 ? -3.9 -21 -16.688 1 97.62 144 ILE A CA 1
ATOM 1115 C C . ILE A 1 144 ? -4.996 -22.016 -16.406 1 97.62 144 ILE A C 1
ATOM 1117 O O . ILE A 1 144 ? -5.969 -21.734 -15.711 1 97.62 144 ILE A O 1
ATOM 1121 N N . GLU A 1 145 ? -4.797 -23.234 -16.906 1 96.88 145 GLU A N 1
ATOM 1122 C CA . GLU A 1 145 ? -5.777 -24.281 -16.672 1 96.88 145 GLU A CA 1
ATOM 1123 C C . GLU A 1 145 ? -5.918 -24.594 -15.188 1 96.88 145 GLU A C 1
ATOM 1125 O O . GLU A 1 145 ? -7.031 -24.703 -14.672 1 96.88 145 GLU A O 1
ATOM 1130 N N . GLY A 1 146 ? -4.836 -24.719 -14.555 1 97.94 146 GLY A N 1
ATOM 1131 C CA . GLY A 1 146 ? -4.852 -24.969 -13.125 1 97.94 146 GLY A CA 1
ATOM 1132 C C . GLY A 1 146 ? -5.441 -23.828 -12.32 1 97.94 146 GLY A C 1
ATOM 1133 O O . GLY A 1 146 ? -6.215 -24.062 -11.383 1 97.94 146 GLY A O 1
ATOM 1134 N N . VAL A 1 147 ? -5.062 -22.594 -12.625 1 98.38 147 VAL A N 1
ATOM 1135 C CA . VAL A 1 147 ? -5.578 -21.422 -11.93 1 98.38 147 VAL A CA 1
ATOM 1136 C C . VAL A 1 147 ? -7.094 -21.344 -12.078 1 98.38 147 VAL A C 1
ATOM 1138 O O . VAL A 1 147 ? -7.812 -21.125 -11.102 1 98.38 147 VAL A O 1
ATOM 1141 N N . GLN A 1 148 ? -7.531 -21.578 -13.297 1 97.62 148 GLN A N 1
ATOM 1142 C CA . GLN A 1 148 ? -8.969 -21.531 -13.555 1 97.62 148 GLN A CA 1
ATOM 1143 C C . GLN A 1 148 ? -9.711 -22.562 -12.703 1 97.62 148 GLN A C 1
ATOM 1145 O O . GLN A 1 148 ? -10.789 -22.281 -12.188 1 97.62 148 GLN A O 1
ATOM 1150 N N . ARG A 1 149 ? -9.156 -23.703 -12.531 1 97.38 149 ARG A N 1
ATOM 1151 C CA . ARG A 1 149 ? -9.758 -24.781 -11.766 1 97.38 149 ARG A CA 1
ATOM 1152 C C . ARG A 1 149 ? -9.812 -24.453 -10.281 1 97.38 149 ARG A C 1
ATOM 1154 O O . ARG A 1 149 ? -10.781 -24.797 -9.594 1 97.38 149 ARG A O 1
ATOM 1161 N N . LEU A 1 150 ? -8.867 -23.75 -9.805 1 98.5 150 LEU A N 1
ATOM 1162 C CA . LEU A 1 150 ? -8.672 -23.625 -8.367 1 98.5 150 LEU A CA 1
ATOM 1163 C C . LEU A 1 150 ? -9.164 -22.281 -7.859 1 98.5 150 LEU A C 1
ATOM 1165 O O . LEU A 1 150 ? -9.297 -22.078 -6.648 1 98.5 150 LEU A O 1
ATOM 1169 N N . LEU A 1 151 ? -9.445 -21.359 -8.742 1 97.94 151 LEU A N 1
ATOM 1170 C CA . LEU A 1 151 ? -9.82 -20.016 -8.352 1 97.94 151 LEU A CA 1
ATOM 1171 C C . LEU A 1 151 ? -11.289 -19.938 -7.949 1 97.94 151 LEU A C 1
ATOM 1173 O O . LEU A 1 151 ? -12.148 -20.516 -8.617 1 97.94 151 LEU A O 1
ATOM 1177 N N . GLU A 1 152 ? -11.594 -19.25 -6.859 1 97.25 152 GLU A N 1
ATOM 1178 C CA . GLU A 1 152 ? -12.969 -18.953 -6.484 1 97.25 152 GLU A CA 1
ATOM 1179 C C . GLU A 1 152 ? -13.641 -18.047 -7.516 1 97.25 152 GLU A C 1
ATOM 1181 O O . GLU A 1 152 ? -12.961 -17.375 -8.289 1 97.25 152 GLU A O 1
ATOM 1186 N N . GLU A 1 153 ? -14.938 -17.984 -7.445 1 94.75 153 GLU A N 1
ATOM 1187 C CA . GLU A 1 153 ? -15.719 -17.219 -8.414 1 94.75 153 GLU A CA 1
ATOM 1188 C C . GLU A 1 153 ? -15.289 -15.758 -8.422 1 94.75 153 GLU A C 1
ATOM 1190 O O . GLU A 1 153 ? -15.117 -15.164 -9.492 1 94.75 153 GLU A O 1
ATOM 1195 N N . LYS A 1 154 ? -15.023 -15.211 -7.289 1 92.19 154 LYS A N 1
ATOM 1196 C CA . LYS A 1 154 ? -14.633 -13.805 -7.184 1 92.19 154 LYS A CA 1
ATOM 1197 C C . LYS A 1 154 ? -13.148 -13.664 -6.891 1 92.19 154 LYS A C 1
ATOM 1199 O O . LYS A 1 154 ? -12.695 -12.609 -6.438 1 92.19 154 LYS A O 1
ATOM 1204 N N . GLY A 1 155 ? -12.477 -14.789 -7.082 1 95.31 155 GLY A N 1
ATOM 1205 C CA . GLY A 1 155 ? -11.062 -14.797 -6.762 1 95.31 155 GLY A CA 1
ATOM 1206 C C . GLY A 1 155 ? -10.219 -14.016 -7.75 1 95.31 155 GLY A C 1
ATOM 1207 O O . GLY A 1 155 ? -10.695 -13.648 -8.828 1 95.31 155 GLY A O 1
ATOM 1208 N N . LYS A 1 156 ? -8.953 -13.719 -7.359 1 96.31 156 LYS A N 1
ATOM 1209 C CA . LYS A 1 156 ? -8.016 -12.969 -8.195 1 96.31 156 LYS A CA 1
ATOM 1210 C C . LYS A 1 156 ? -6.719 -13.75 -8.391 1 96.31 156 LYS A C 1
ATOM 1212 O O . LYS A 1 156 ? -6.219 -14.375 -7.457 1 96.31 156 LYS A O 1
ATOM 1217 N N . PHE A 1 157 ? -6.312 -13.734 -9.625 1 98.31 157 PHE A N 1
ATOM 1218 C CA . PHE A 1 157 ? -5.008 -14.297 -9.961 1 98.31 157 PHE A CA 1
ATOM 1219 C C . PHE A 1 157 ? -4.004 -13.195 -10.266 1 98.31 157 PHE A C 1
ATOM 1221 O O . PHE A 1 157 ? -4.195 -12.422 -11.203 1 98.31 157 PHE A O 1
ATOM 1228 N N . TRP A 1 158 ? -2.926 -13.07 -9.445 1 98.5 158 TRP A N 1
ATOM 1229 C CA . TRP A 1 158 ? -1.861 -12.078 -9.609 1 98.5 158 TRP A CA 1
ATOM 1230 C C . TRP A 1 158 ? -0.601 -12.727 -10.172 1 98.5 158 TRP A C 1
ATOM 1232 O O . TRP A 1 158 ? -0.138 -13.75 -9.664 1 98.5 158 TRP A O 1
ATOM 1242 N N . VAL A 1 159 ? -0.036 -12.109 -11.188 1 98.62 159 VAL A N 1
ATOM 1243 C CA . VAL A 1 159 ? 1.163 -12.672 -11.805 1 98.62 159 VAL A CA 1
ATOM 1244 C C . VAL A 1 159 ? 2.068 -11.547 -12.297 1 98.62 159 VAL A C 1
ATOM 1246 O O . VAL A 1 159 ? 1.585 -10.484 -12.695 1 98.62 159 VAL A O 1
ATOM 1249 N N . ILE A 1 160 ? 3.379 -11.75 -12.219 1 98.44 160 ILE A N 1
ATOM 1250 C CA . ILE A 1 160 ? 4.348 -10.789 -12.742 1 98.44 160 ILE A CA 1
ATOM 1251 C C . ILE A 1 160 ? 5.195 -11.453 -13.82 1 98.44 160 ILE A C 1
ATOM 1253 O O . ILE A 1 160 ? 5.664 -12.586 -13.648 1 98.44 160 ILE A O 1
ATOM 1257 N N . LEU A 1 161 ? 5.355 -10.82 -14.984 1 97.62 161 LEU A N 1
ATOM 1258 C CA . LEU A 1 161 ? 6.09 -11.328 -16.141 1 97.62 161 LEU A CA 1
ATOM 1259 C C . LEU A 1 161 ? 6.668 -10.18 -16.953 1 97.62 161 LEU A C 1
ATOM 1261 O O . LEU A 1 161 ? 6.211 -9.039 -16.844 1 97.62 161 LEU A O 1
ATOM 1265 N N . PRO A 1 162 ? 7.699 -10.531 -17.719 1 96.62 162 PRO A N 1
ATOM 1266 C CA . PRO A 1 162 ? 8.047 -9.555 -18.75 1 96.62 162 PRO A CA 1
ATOM 1267 C C . PRO A 1 162 ? 6.895 -9.281 -19.719 1 96.62 162 PRO A C 1
ATOM 1269 O O . PRO A 1 162 ? 6.031 -10.141 -19.906 1 96.62 162 PRO A O 1
ATOM 1272 N N . PRO A 1 163 ? 6.922 -8.102 -20.359 1 97.12 163 PRO A N 1
ATOM 1273 C CA . PRO A 1 163 ? 5.789 -7.695 -21.203 1 97.12 163 PRO A CA 1
ATOM 1274 C C . PRO A 1 163 ? 5.48 -8.703 -22.297 1 97.12 163 PRO A C 1
ATOM 1276 O O . PRO A 1 163 ? 4.312 -9.023 -22.547 1 97.12 163 PRO A O 1
ATOM 1279 N N . LYS A 1 164 ? 6.512 -9.211 -22.969 1 95.5 164 LYS A N 1
ATOM 1280 C CA . LYS A 1 164 ? 6.293 -10.148 -24.047 1 95.5 164 LYS A CA 1
ATOM 1281 C C . LYS A 1 164 ? 5.598 -11.414 -23.562 1 95.5 164 LYS A C 1
ATOM 1283 O O . LYS A 1 164 ? 4.629 -11.875 -24.156 1 95.5 164 LYS A O 1
ATOM 1288 N N . GLU A 1 165 ? 6.074 -11.945 -22.516 1 95.81 165 GLU A N 1
ATOM 1289 C CA . GLU A 1 165 ? 5.504 -13.156 -21.938 1 95.81 165 GLU A CA 1
ATOM 1290 C C . GLU A 1 165 ? 4.102 -12.898 -21.391 1 95.81 165 GLU A C 1
ATOM 1292 O O . GLU A 1 165 ? 3.236 -13.773 -21.438 1 95.81 165 GLU A O 1
ATOM 1297 N N . MET A 1 166 ? 3.877 -11.742 -20.859 1 97.5 166 MET A N 1
ATOM 1298 C CA . MET A 1 166 ? 2.553 -11.406 -20.344 1 97.5 166 MET A CA 1
ATOM 1299 C C . MET A 1 166 ? 1.516 -11.414 -21.453 1 97.5 166 MET A C 1
ATOM 1301 O O . MET A 1 166 ? 0.385 -11.859 -21.25 1 97.5 166 MET A O 1
ATOM 1305 N N . ARG A 1 167 ? 1.902 -10.922 -22.594 1 96.62 167 ARG A N 1
ATOM 1306 C CA . ARG A 1 167 ? 0.988 -10.938 -23.734 1 96.62 167 ARG A CA 1
ATOM 1307 C C . ARG A 1 167 ? 0.594 -12.367 -24.094 1 96.62 167 ARG A C 1
ATOM 1309 O O . ARG A 1 167 ? -0.573 -12.641 -24.375 1 96.62 167 ARG A O 1
ATOM 1316 N N . VAL A 1 168 ? 1.594 -13.234 -24.094 1 95.44 168 VAL A N 1
ATOM 1317 C CA . VAL A 1 168 ? 1.333 -14.641 -24.391 1 95.44 168 VAL A CA 1
ATOM 1318 C C . VAL A 1 168 ? 0.366 -15.211 -23.359 1 95.44 168 VAL A C 1
ATOM 1320 O O . VAL A 1 168 ? -0.6 -15.891 -23.703 1 95.44 168 VAL A O 1
ATOM 1323 N N . LEU A 1 169 ? 0.577 -14.922 -22.109 1 97.12 169 LEU A N 1
ATOM 1324 C CA . LEU A 1 169 ? -0.284 -15.422 -21.047 1 97.12 169 LEU A CA 1
ATOM 1325 C C . LEU A 1 169 ? -1.707 -14.898 -21.203 1 97.12 169 LEU A C 1
ATOM 1327 O O . LEU A 1 169 ? -2.674 -15.633 -21 1 97.12 169 LEU A O 1
ATOM 1331 N N . GLU A 1 170 ? -1.8 -13.656 -21.516 1 96.88 170 GLU A N 1
ATOM 1332 C CA . GLU A 1 170 ? -3.109 -13.039 -21.719 1 96.88 170 GLU A CA 1
ATOM 1333 C C . GLU A 1 170 ? -3.912 -13.773 -22.781 1 96.88 170 GLU A C 1
ATOM 1335 O O . GLU A 1 170 ? -5.113 -13.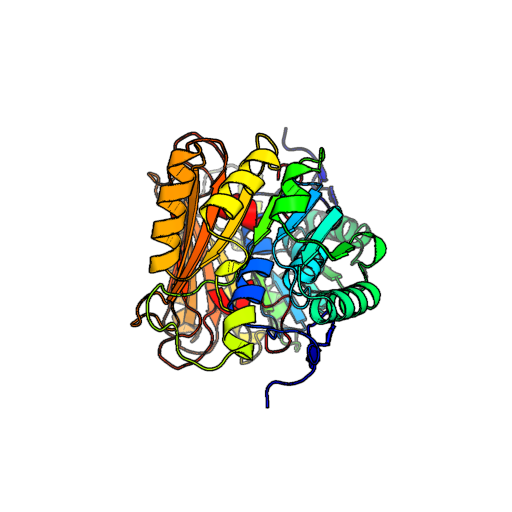992 -22.625 1 96.88 170 GLU A O 1
ATOM 1340 N N . GLU A 1 171 ? -3.27 -14.086 -23.844 1 96.31 171 GLU A N 1
ATOM 1341 C CA . GLU A 1 171 ? -3.934 -14.797 -24.922 1 96.31 171 GLU A CA 1
ATOM 1342 C C . GLU A 1 171 ? -4.43 -16.172 -24.469 1 96.31 171 GLU A C 1
ATOM 1344 O O . GLU A 1 171 ? -5.547 -16.578 -24.797 1 96.31 171 GLU A O 1
ATOM 1349 N N . LYS A 1 172 ? -3.611 -16.828 -23.766 1 96 172 LYS A N 1
ATOM 1350 C CA . LYS A 1 172 ? -3.992 -18.141 -23.25 1 96 172 LYS A CA 1
ATOM 1351 C C . LYS A 1 172 ? -5.125 -18.031 -22.234 1 96 172 LYS A C 1
ATOM 1353 O O . LYS A 1 172 ? -6.02 -18.875 -22.203 1 96 172 LYS A O 1
ATOM 1358 N N . ALA A 1 173 ? -5.098 -17.047 -21.391 1 97.62 173 ALA A N 1
ATOM 1359 C CA . ALA A 1 173 ? -6.125 -16.828 -20.375 1 97.62 173 ALA A CA 1
ATOM 1360 C C . ALA A 1 173 ? -7.48 -16.562 -21.016 1 97.62 173 ALA A C 1
ATOM 1362 O O . ALA A 1 173 ? -8.508 -17.047 -20.547 1 97.62 173 ALA A O 1
ATOM 1363 N N . LYS A 1 174 ? -7.441 -15.789 -22.047 1 95.62 174 LYS A N 1
ATOM 1364 C CA . LYS A 1 174 ? -8.672 -15.461 -22.75 1 95.62 174 LYS A CA 1
ATOM 1365 C C . LYS A 1 174 ? -9.367 -16.719 -23.25 1 95.62 174 LYS A C 1
ATOM 1367 O O . LYS A 1 174 ? -10.594 -16.828 -23.172 1 95.62 174 LYS A O 1
ATOM 1372 N N . VAL A 1 175 ? -8.617 -17.672 -23.75 1 95.19 175 VAL A N 1
ATOM 1373 C CA . VAL A 1 175 ? -9.141 -18.938 -24.25 1 95.19 175 VAL A CA 1
ATOM 1374 C C . VAL A 1 175 ? -9.852 -19.688 -23.125 1 95.19 175 VAL A C 1
ATOM 1376 O O . VAL A 1 175 ? -10.828 -20.406 -23.375 1 95.19 175 VAL A O 1
ATOM 1379 N N . LYS A 1 176 ? -9.453 -19.422 -21.938 1 95.69 176 LYS A N 1
ATOM 1380 C CA . LYS A 1 176 ? -10.023 -20.109 -20.781 1 95.69 176 LYS A CA 1
ATOM 1381 C C . LYS A 1 176 ? -11.008 -19.219 -20.031 1 95.69 176 LYS A C 1
ATOM 1383 O O . LYS A 1 176 ? -11.336 -19.484 -18.875 1 95.69 176 LYS A O 1
ATOM 1388 N N . ASN A 1 177 ? -11.336 -18.109 -20.578 1 95.56 177 ASN A N 1
ATOM 1389 C CA . ASN A 1 177 ? -12.312 -17.156 -20.047 1 95.56 177 ASN A CA 1
ATOM 1390 C C . ASN A 1 177 ? -11.828 -16.531 -18.75 1 95.56 177 ASN A C 1
ATOM 1392 O O . ASN A 1 177 ? -12.594 -16.406 -17.797 1 95.56 177 ASN A O 1
ATOM 1396 N N . MET A 1 178 ? -10.656 -16.312 -18.688 1 97.19 178 MET A N 1
ATOM 1397 C CA . MET A 1 178 ? -10.055 -15.477 -17.656 1 97.19 178 MET A CA 1
ATOM 1398 C C . MET A 1 178 ? -9.648 -14.117 -18.219 1 97.19 178 MET A C 1
ATOM 1400 O O . MET A 1 178 ? -9.023 -14.047 -19.281 1 97.19 178 MET A O 1
ATOM 1404 N N . PHE A 1 179 ? -9.922 -13.039 -17.484 1 96.25 179 PHE A N 1
ATOM 1405 C CA . PHE A 1 179 ? -9.82 -11.703 -18.078 1 96.25 179 PHE A CA 1
ATOM 1406 C C . PHE A 1 179 ? -8.938 -10.805 -17.219 1 96.25 179 PHE A C 1
ATOM 1408 O O . PHE A 1 179 ? -9.031 -10.82 -15.992 1 96.25 179 PHE A O 1
ATOM 1415 N N . PRO A 1 180 ? -8.125 -10.062 -17.906 1 95.5 180 PRO A N 1
ATOM 1416 C CA . PRO A 1 180 ? -7.34 -9.094 -17.156 1 95.5 180 PRO A CA 1
ATOM 1417 C C . PRO A 1 180 ? -8.195 -7.961 -16.578 1 95.5 180 PRO A C 1
ATOM 1419 O O . PRO A 1 180 ? -9.078 -7.441 -17.266 1 95.5 180 PRO A O 1
ATOM 1422 N N . GLU A 1 181 ? -7.965 -7.672 -15.359 1 91.5 181 GLU A N 1
ATOM 1423 C CA . GLU A 1 181 ? -8.719 -6.633 -14.664 1 91.5 181 GLU A CA 1
ATOM 1424 C C . GLU A 1 181 ? -7.863 -5.395 -14.43 1 91.5 181 GLU A C 1
ATOM 1426 O O . GLU A 1 181 ? -8.367 -4.27 -14.43 1 91.5 181 GLU A O 1
ATOM 1431 N N . TRP A 1 182 ? -6.652 -5.555 -14.195 1 91.31 182 TRP A N 1
ATOM 1432 C CA . TRP A 1 182 ? -5.723 -4.488 -13.836 1 91.31 182 TRP A CA 1
ATOM 1433 C C . TRP A 1 182 ? -4.297 -4.852 -14.234 1 91.31 182 TRP A C 1
ATOM 1435 O O . TRP A 1 182 ? -3.904 -6.02 -14.164 1 91.31 182 TRP A O 1
ATOM 1445 N N . ARG A 1 183 ? -3.621 -3.832 -14.633 1 94.38 183 ARG A N 1
ATOM 1446 C CA . ARG A 1 183 ? -2.242 -4 -15.078 1 94.38 183 ARG A CA 1
ATOM 1447 C C . ARG A 1 183 ? -1.353 -2.887 -14.531 1 94.38 183 ARG A C 1
ATOM 1449 O O . ARG A 1 183 ? -1.747 -1.718 -14.523 1 94.38 183 ARG A O 1
ATOM 1456 N N . LEU A 1 184 ? -0.219 -3.283 -14.016 1 94.56 184 LEU A N 1
ATOM 1457 C CA . LEU A 1 184 ? 0.817 -2.332 -13.625 1 94.56 184 LEU A CA 1
ATOM 1458 C C . LEU A 1 184 ? 2.092 -2.557 -14.43 1 94.56 184 LEU A C 1
ATOM 1460 O O . LEU A 1 184 ? 2.697 -3.627 -14.359 1 94.56 184 LEU A O 1
ATOM 1464 N N . VAL A 1 185 ? 2.449 -1.518 -15.141 1 96.31 185 VAL A N 1
ATOM 1465 C CA . VAL A 1 185 ? 3.682 -1.56 -15.914 1 96.31 185 VAL A CA 1
ATOM 1466 C C . VAL A 1 185 ? 4.84 -1.024 -15.078 1 96.31 185 VAL A C 1
ATOM 1468 O O . VAL A 1 185 ? 4.746 0.059 -14.492 1 96.31 185 VAL A O 1
ATOM 1471 N N . VAL A 1 186 ? 5.93 -1.735 -15.039 1 97.06 186 VAL A N 1
ATOM 1472 C CA . VAL A 1 186 ? 7.082 -1.378 -14.219 1 97.06 186 VAL A CA 1
ATOM 1473 C C . VAL A 1 186 ? 8.242 -0.942 -15.109 1 97.06 186 VAL A C 1
ATOM 1475 O O . VAL A 1 186 ? 8.648 -1.675 -16.016 1 97.06 186 VAL A O 1
ATOM 1478 N N . LYS A 1 187 ? 8.758 0.222 -14.836 1 96.69 187 LYS A N 1
ATOM 1479 C CA . LYS A 1 187 ? 9.93 0.758 -15.531 1 96.69 187 LYS A CA 1
ATOM 1480 C C . LYS A 1 187 ? 11.07 1.027 -14.555 1 96.69 187 LYS A C 1
ATOM 1482 O O . LYS A 1 187 ? 10.836 1.448 -13.422 1 96.69 187 LYS A O 1
ATOM 1487 N N . ASP A 1 188 ? 12.281 0.772 -15.039 1 95.94 188 ASP A N 1
ATOM 1488 C CA . ASP A 1 188 ? 13.438 1.097 -14.211 1 95.94 188 ASP A CA 1
ATOM 1489 C C . ASP A 1 188 ? 13.562 2.605 -14.008 1 95.94 188 ASP A C 1
ATOM 1491 O O . ASP A 1 188 ? 13.82 3.07 -12.898 1 95.94 188 ASP A O 1
ATOM 1495 N N . ARG A 1 189 ? 13.438 3.277 -15.094 1 93.56 189 ARG A N 1
ATOM 1496 C CA . ARG A 1 189 ? 13.445 4.734 -15.141 1 93.56 189 ARG A CA 1
ATOM 1497 C C . ARG A 1 189 ? 12.328 5.258 -16.031 1 93.56 189 ARG A C 1
ATOM 1499 O O . ARG A 1 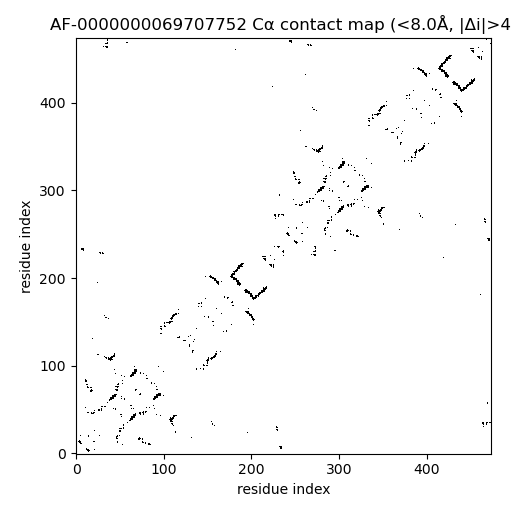189 ? 11.82 4.531 -16.891 1 93.56 189 ARG A O 1
ATOM 1506 N N . PRO A 1 190 ? 11.977 6.566 -15.836 1 89.31 190 PRO A N 1
ATOM 1507 C CA . PRO A 1 190 ? 10.883 7.098 -16.656 1 89.31 190 PRO A CA 1
ATOM 1508 C C . PRO A 1 190 ? 11.164 6.988 -18.156 1 89.31 190 PRO A C 1
ATOM 1510 O O . PRO A 1 190 ? 10.242 6.742 -18.938 1 89.31 190 PRO A O 1
ATOM 1513 N N . SER A 1 191 ? 12.375 7.109 -18.547 1 92.81 191 SER A N 1
ATOM 1514 C CA . SER A 1 191 ? 12.742 7.152 -19.953 1 92.81 191 SER A CA 1
ATOM 1515 C C . SER A 1 191 ? 12.93 5.75 -20.531 1 92.81 191 SER A C 1
ATOM 1517 O O . SER A 1 191 ? 13.039 5.578 -21.734 1 92.81 191 SER A O 1
ATOM 1519 N N . LYS A 1 192 ? 12.938 4.777 -19.719 1 94.88 192 LYS A N 1
ATOM 1520 C CA . LYS A 1 192 ? 13.203 3.41 -20.156 1 94.88 192 LYS A CA 1
ATOM 1521 C C . LYS A 1 192 ? 11.914 2.68 -20.516 1 94.88 192 LYS A C 1
ATOM 1523 O O . LYS A 1 192 ? 10.828 3.1 -20.109 1 94.88 192 LYS A O 1
ATOM 1528 N N . GLN A 1 193 ? 12.086 1.68 -21.281 1 96.62 193 GLN A N 1
ATOM 1529 C CA . GLN A 1 193 ? 10.961 0.816 -21.609 1 96.62 193 GLN A CA 1
ATOM 1530 C C . GLN A 1 193 ? 10.562 -0.056 -20.422 1 96.62 193 GLN A C 1
ATOM 1532 O O . GLN A 1 193 ? 11.406 -0.399 -19.594 1 96.62 193 GLN A O 1
ATOM 1537 N N . PRO A 1 194 ? 9.258 -0.405 -20.406 1 96.88 194 PRO A N 1
ATOM 1538 C CA . PRO A 1 194 ? 8.836 -1.335 -19.359 1 96.88 194 PRO A CA 1
ATOM 1539 C C . PRO A 1 194 ? 9.562 -2.676 -19.438 1 96.88 194 PRO A C 1
ATOM 1541 O O . PRO A 1 194 ? 9.828 -3.18 -20.531 1 96.88 194 PRO A O 1
ATOM 1544 N N . HIS A 1 195 ? 9.914 -3.203 -18.312 1 96.25 195 HIS A N 1
ATOM 1545 C CA . HIS A 1 195 ? 10.633 -4.473 -18.328 1 96.25 195 HIS A CA 1
ATOM 1546 C C . HIS A 1 195 ? 9.859 -5.551 -17.562 1 96.25 195 HIS A C 1
ATOM 1548 O O . HIS A 1 195 ? 10.156 -6.738 -17.703 1 96.25 195 HIS A O 1
ATOM 1554 N N . ARG A 1 196 ? 8.844 -5.105 -16.766 1 97.75 196 ARG A N 1
ATOM 1555 C CA . ARG A 1 196 ? 7.965 -6.035 -16.062 1 97.75 196 ARG A CA 1
ATOM 1556 C C . ARG A 1 196 ? 6.531 -5.512 -16.031 1 97.75 196 ARG A C 1
ATOM 1558 O O . ARG A 1 196 ? 6.301 -4.312 -16.172 1 97.75 196 ARG A O 1
ATOM 1565 N N . GLU A 1 197 ? 5.699 -6.477 -15.852 1 97.88 197 GLU A N 1
ATOM 1566 C CA . GLU A 1 197 ? 4.285 -6.16 -15.672 1 97.88 197 GLU A CA 1
ATOM 1567 C C . GLU A 1 197 ? 3.65 -7.059 -14.617 1 97.88 197 GLU A C 1
ATOM 1569 O O . GLU A 1 197 ? 3.912 -8.258 -14.578 1 97.88 197 GLU A O 1
ATOM 1574 N N . VAL A 1 198 ? 2.93 -6.402 -13.75 1 98 198 VAL A N 1
ATOM 1575 C CA . VAL A 1 198 ? 2.029 -7.145 -12.875 1 98 198 VAL A CA 1
ATOM 1576 C C . VAL A 1 198 ? 0.605 -7.074 -13.414 1 98 198 VAL A C 1
ATOM 1578 O O . VAL A 1 198 ? 0.126 -6 -13.781 1 98 198 VAL A O 1
ATOM 1581 N N . GLN A 1 199 ? -0.041 -8.203 -13.492 1 97.56 199 GLN A N 1
ATOM 1582 C CA . GLN A 1 199 ? -1.419 -8.188 -13.977 1 97.56 199 GLN A CA 1
ATOM 1583 C C . GLN A 1 199 ? -2.324 -9.031 -13.078 1 97.56 199 GLN A C 1
ATOM 1585 O O . GLN A 1 199 ? -1.882 -10.023 -12.492 1 97.56 199 GLN A O 1
ATOM 1590 N N . VAL A 1 200 ? -3.533 -8.57 -12.961 1 97.19 200 VAL A N 1
ATOM 1591 C CA . VAL A 1 200 ? -4.574 -9.281 -12.219 1 97.19 200 VAL A CA 1
ATOM 1592 C C . VAL A 1 200 ? -5.594 -9.867 -13.195 1 97.19 200 VAL A C 1
ATOM 1594 O O . VAL A 1 200 ? -6.09 -9.156 -14.078 1 97.19 200 VAL A O 1
ATOM 1597 N N . PHE A 1 201 ? -5.848 -11.148 -13.031 1 97.25 201 PHE A N 1
ATOM 1598 C CA . PHE A 1 201 ? -6.879 -11.805 -13.828 1 97.25 201 PHE A CA 1
ATOM 1599 C C . PHE A 1 201 ? -8.039 -12.25 -12.945 1 97.25 201 PHE A C 1
ATOM 1601 O O . PHE A 1 201 ? -7.84 -12.609 -11.781 1 97.25 201 PHE A O 1
ATOM 1608 N N . SER A 1 202 ? -9.172 -12.211 -13.453 1 95 202 SER A N 1
ATOM 1609 C CA . SER A 1 202 ? -10.375 -12.695 -12.781 1 95 202 SER A CA 1
ATOM 1610 C C . SER A 1 202 ? -11.273 -13.461 -13.742 1 95 202 SER A C 1
ATOM 1612 O O . SER A 1 202 ? -10.992 -13.539 -14.938 1 95 202 SER A O 1
ATOM 1614 N N . LEU A 1 203 ? -12.312 -14.062 -13.18 1 95 203 LEU A N 1
ATOM 1615 C CA . LEU A 1 203 ? -13.258 -14.828 -13.992 1 95 203 LEU A CA 1
ATOM 1616 C C . LEU A 1 203 ? -14.375 -13.93 -14.516 1 95 203 LEU A C 1
ATOM 1618 O O . LEU A 1 203 ? -15.227 -14.383 -15.289 1 95 203 LEU A O 1
ATOM 1622 N N . GLN A 1 204 ? -14.344 -12.727 -14.141 1 89.69 204 GLN A N 1
ATOM 1623 C CA . GLN A 1 204 ? -15.32 -11.75 -14.609 1 89.69 204 GLN A CA 1
ATOM 1624 C C . GLN A 1 204 ? -14.695 -10.773 -15.602 1 89.69 204 GLN A C 1
ATOM 1626 O O . GLN A 1 204 ? -13.57 -10.305 -15.398 1 89.69 204 GLN A O 1
ATOM 1631 N N . SER A 1 205 ? -15.461 -10.492 -16.609 1 82.88 205 SER A N 1
ATOM 1632 C CA . SER A 1 205 ? -14.977 -9.539 -17.609 1 82.88 205 SER A CA 1
ATOM 1633 C C . SER A 1 205 ? -15.211 -8.102 -17.172 1 82.88 205 SER A C 1
ATOM 1635 O O . SER A 1 205 ? -16.359 -7.691 -16.953 1 82.88 205 SER A O 1
ATOM 1637 N N . VAL A 1 206 ? -14.133 -7.438 -16.891 1 79.81 206 VAL A N 1
ATOM 1638 C CA . VAL A 1 206 ? -14.203 -6.031 -16.5 1 79.81 206 VAL A CA 1
ATOM 1639 C C . VAL A 1 206 ? -13.234 -5.211 -17.344 1 79.81 206 VAL A C 1
ATOM 1641 O O . VAL A 1 206 ? -12.344 -5.766 -18 1 79.81 206 VAL A O 1
ATOM 1644 N N . GLU A 1 207 ? -13.453 -3.945 -17.453 1 80.75 207 GLU A N 1
ATOM 1645 C CA . GLU A 1 207 ? -12.523 -3.07 -18.156 1 80.75 207 GLU A CA 1
ATOM 1646 C C . GLU A 1 207 ? -11.156 -3.049 -17.484 1 80.75 207 GLU A C 1
ATOM 1648 O O . GLU A 1 207 ? -11.055 -2.812 -16.281 1 80.75 207 GLU A O 1
ATOM 1653 N N . LYS A 1 208 ? -10.266 -3.295 -18.328 1 83.94 208 LYS A N 1
ATOM 1654 C CA . LYS A 1 208 ? -8.891 -3.332 -17.812 1 83.94 208 LYS A CA 1
ATOM 1655 C C . LYS A 1 208 ? -8.359 -1.922 -17.578 1 83.94 208 LYS A C 1
ATOM 1657 O O . LYS A 1 208 ? -8.547 -1.029 -18.406 1 83.94 208 LYS A O 1
ATOM 1662 N N . ARG A 1 209 ? -7.688 -1.721 -16.469 1 84.38 209 ARG A N 1
ATOM 1663 C CA . ARG A 1 209 ? -7 -0.47 -16.172 1 84.38 209 ARG A CA 1
ATOM 1664 C C . ARG A 1 209 ? -5.492 -0.672 -16.109 1 84.38 209 ARG A C 1
ATOM 1666 O O . ARG A 1 209 ? -5.016 -1.733 -15.695 1 84.38 209 ARG A O 1
ATOM 1673 N N . THR A 1 210 ? -4.84 0.409 -16.531 1 88.56 210 THR A N 1
ATOM 1674 C CA . THR A 1 210 ? -3.383 0.318 -16.562 1 88.56 210 THR A CA 1
ATOM 1675 C C . THR A 1 210 ? -2.754 1.438 -15.734 1 88.56 210 THR A C 1
ATOM 1677 O O . THR A 1 210 ? -3.199 2.586 -15.797 1 88.56 210 THR A O 1
ATOM 1680 N N . GLU A 1 211 ? -1.805 1.066 -14.953 1 87.31 211 GLU A N 1
ATOM 1681 C CA . GLU A 1 211 ? -0.999 2.006 -14.18 1 87.31 211 GLU A CA 1
ATOM 1682 C C . GLU A 1 211 ? 0.492 1.77 -14.398 1 87.31 211 GLU A C 1
ATOM 1684 O O . GLU A 1 211 ? 0.877 0.849 -15.125 1 87.31 211 GLU A O 1
ATOM 1689 N N . GLU A 1 212 ? 1.252 2.74 -13.797 1 91.06 212 GLU A N 1
ATOM 1690 C CA . GLU A 1 212 ? 2.697 2.641 -13.977 1 91.06 212 GLU A CA 1
ATOM 1691 C C . GLU A 1 212 ? 3.432 2.766 -12.648 1 91.06 212 GLU A C 1
ATOM 1693 O O . GLU A 1 212 ? 3.002 3.512 -11.766 1 91.06 212 GLU A O 1
ATOM 1698 N N . LEU A 1 213 ? 4.512 2.053 -12.523 1 92.31 213 LEU A N 1
ATOM 1699 C CA . LEU A 1 213 ? 5.438 2.15 -11.406 1 92.31 213 LEU A CA 1
ATOM 1700 C C . LEU A 1 213 ? 6.863 2.381 -11.898 1 92.31 213 LEU A C 1
ATOM 1702 O O . LEU A 1 213 ? 7.395 1.582 -12.664 1 92.31 213 LEU A O 1
ATOM 1706 N N . ILE A 1 214 ? 7.441 3.5 -11.469 1 92.19 214 ILE A N 1
ATOM 1707 C CA . ILE A 1 214 ? 8.836 3.818 -11.766 1 92.19 214 ILE A CA 1
ATOM 1708 C C . ILE A 1 214 ? 9.711 3.447 -10.57 1 92.19 214 ILE A C 1
ATOM 1710 O O . ILE A 1 214 ? 9.438 3.854 -9.438 1 92.19 214 ILE A O 1
ATOM 1714 N N . ILE A 1 215 ? 10.727 2.67 -10.789 1 94.38 215 ILE A N 1
ATOM 1715 C CA . ILE A 1 215 ? 11.562 2.223 -9.672 1 94.38 215 ILE A CA 1
ATOM 1716 C C . ILE A 1 215 ? 12.484 3.357 -9.227 1 94.38 215 ILE A C 1
ATOM 1718 O O . ILE A 1 215 ? 12.461 3.762 -8.062 1 94.38 215 ILE A O 1
ATOM 1722 N N . LYS A 1 216 ? 13.258 3.898 -10.148 1 93.19 216 LYS A N 1
ATOM 1723 C CA . LYS A 1 216 ? 14.164 5 -9.859 1 93.19 216 LYS A CA 1
ATOM 1724 C C . LYS A 1 216 ? 13.867 6.211 -10.734 1 93.19 216 LYS A C 1
ATOM 1726 O O . LYS A 1 216 ? 13.461 6.062 -11.891 1 93.19 216 LYS A O 1
ATOM 1731 N N . ASP A 1 217 ? 14.117 7.336 -10.141 1 85.75 217 ASP A N 1
ATOM 1732 C CA . ASP A 1 217 ? 13.977 8.539 -10.945 1 85.75 217 ASP A CA 1
ATOM 1733 C C . ASP A 1 217 ? 15.18 8.719 -11.875 1 85.75 217 ASP A C 1
ATOM 1735 O O . ASP A 1 217 ? 16.047 7.852 -11.945 1 85.75 217 ASP A O 1
ATOM 1739 N N . GLU A 1 218 ? 15.148 9.797 -12.625 1 85.69 218 GLU A N 1
ATOM 1740 C CA . GLU A 1 218 ? 16.203 10 -13.625 1 85.69 218 GLU A CA 1
ATOM 1741 C C . GLU A 1 218 ? 17.547 10.234 -12.961 1 85.69 218 GLU A C 1
ATOM 1743 O O . GLU A 1 218 ? 18.594 10.016 -13.57 1 85.69 218 GLU A O 1
ATOM 1748 N N . ASN A 1 219 ? 17.594 10.578 -11.695 1 85.56 219 ASN A N 1
ATOM 1749 C CA . ASN A 1 219 ? 18.828 10.828 -10.961 1 85.56 219 ASN A CA 1
ATOM 1750 C C . ASN A 1 219 ? 19.328 9.57 -10.258 1 85.56 219 ASN A C 1
ATOM 1752 O O . ASN A 1 219 ? 20.344 9.602 -9.57 1 85.56 219 ASN A O 1
ATOM 1756 N N . GLY A 1 220 ? 18.594 8.508 -10.312 1 88.5 220 GLY A N 1
ATOM 1757 C CA . GLY A 1 220 ? 19.031 7.234 -9.766 1 88.5 220 GLY A CA 1
ATOM 1758 C C . GLY A 1 220 ? 18.484 6.953 -8.383 1 88.5 220 GLY A C 1
ATOM 1759 O O . GLY A 1 220 ? 18.75 5.898 -7.805 1 88.5 220 GLY A O 1
ATOM 1760 N N . ALA A 1 221 ? 17.75 7.914 -7.863 1 86.69 221 ALA A N 1
ATOM 1761 C CA . ALA A 1 221 ? 17.109 7.691 -6.57 1 86.69 221 ALA A CA 1
ATOM 1762 C C . ALA A 1 221 ? 15.805 6.91 -6.73 1 86.69 221 ALA A C 1
ATOM 1764 O O . ALA A 1 221 ? 15.117 7.043 -7.746 1 86.69 221 ALA A O 1
ATOM 1765 N N . TYR A 1 222 ? 15.539 6.129 -5.777 1 90.44 222 TYR A N 1
ATOM 1766 C CA . TYR A 1 222 ? 14.266 5.418 -5.828 1 90.44 222 TYR A CA 1
ATOM 1767 C C . TYR A 1 222 ? 13.094 6.395 -5.891 1 90.44 222 TYR A C 1
ATOM 1769 O O . TYR A 1 222 ? 13.094 7.418 -5.203 1 90.44 222 TYR A O 1
ATOM 1777 N N . SER A 1 223 ? 12.141 6.062 -6.672 1 87.38 223 SER A N 1
ATOM 1778 C CA . SER A 1 223 ? 10.953 6.906 -6.777 1 87.38 223 SER A CA 1
ATOM 1779 C C . SER A 1 223 ? 10.109 6.84 -5.508 1 87.38 223 SER A C 1
ATOM 1781 O O . SER A 1 223 ? 10.211 5.879 -4.742 1 87.38 223 SER A O 1
ATOM 1783 N N . LEU A 1 224 ? 9.359 7.805 -5.281 1 82.94 224 LEU A N 1
ATOM 1784 C CA . LEU A 1 224 ? 8.469 7.824 -4.125 1 82.94 224 LEU A CA 1
ATOM 1785 C C . LEU A 1 224 ? 7.441 6.695 -4.211 1 82.94 224 LEU A C 1
ATOM 1787 O O . LEU A 1 224 ? 7.129 6.062 -3.201 1 82.94 224 LEU A O 1
ATOM 1791 N N . GLY A 1 225 ? 6.871 6.512 -5.453 1 85 225 GLY A N 1
ATOM 1792 C CA . GLY A 1 225 ? 5.945 5.402 -5.617 1 85 225 GLY A CA 1
ATOM 1793 C C . GLY A 1 225 ? 6.535 4.066 -5.215 1 85 225 GLY A C 1
ATOM 1794 O O . GLY A 1 225 ? 5.891 3.279 -4.52 1 85 225 GLY A O 1
ATOM 1795 N N . TYR A 1 226 ? 7.762 3.896 -5.609 1 90 226 TYR A N 1
ATOM 1796 C CA . TYR A 1 226 ? 8.445 2.648 -5.297 1 90 226 TYR A CA 1
ATOM 1797 C C . TYR A 1 226 ? 8.773 2.562 -3.811 1 90 226 TYR A C 1
ATOM 1799 O O . TYR A 1 226 ? 8.547 1.53 -3.176 1 90 226 TYR A O 1
ATOM 1807 N N . SER A 1 227 ? 9.266 3.582 -3.273 1 89 227 SER A N 1
ATOM 1808 C CA . SER A 1 227 ? 9.617 3.594 -1.857 1 89 227 SER A CA 1
ATOM 1809 C C . SER A 1 227 ? 8.383 3.393 -0.982 1 89 227 SER A C 1
ATOM 1811 O O . SER A 1 227 ? 8.438 2.674 0.018 1 89 227 SER A O 1
ATOM 1813 N N . ARG A 1 228 ? 7.312 3.926 -1.346 1 86.25 228 ARG A N 1
ATOM 1814 C CA . ARG A 1 228 ? 6.07 3.781 -0.591 1 86.25 228 ARG A CA 1
ATOM 1815 C C . ARG A 1 228 ? 5.566 2.342 -0.637 1 86.25 228 ARG A C 1
ATOM 1817 O O . ARG A 1 228 ? 5.055 1.825 0.358 1 86.25 228 ARG A O 1
ATOM 1824 N N . LEU A 1 229 ? 5.684 1.803 -1.757 1 90.88 229 LEU A N 1
ATOM 1825 C CA . LEU A 1 229 ? 5.215 0.436 -1.964 1 90.88 229 LEU A CA 1
ATOM 1826 C C . LEU A 1 229 ? 5.957 -0.536 -1.053 1 90.88 229 LEU A C 1
ATOM 1828 O O . LEU A 1 229 ? 5.371 -1.503 -0.561 1 90.88 229 LEU A O 1
ATOM 1832 N N . LEU A 1 230 ? 7.238 -0.192 -0.77 1 94.56 230 LEU A N 1
ATOM 1833 C CA . LEU A 1 230 ? 8.086 -1.206 -0.149 1 94.56 230 LEU A CA 1
ATOM 1834 C C . LEU A 1 230 ? 8.539 -0.759 1.236 1 94.56 230 LEU A C 1
ATOM 1836 O O . LEU A 1 230 ? 9.234 -1.5 1.935 1 94.56 230 LEU A O 1
ATOM 1840 N N . THR A 1 231 ? 8.148 0.396 1.677 1 90.31 231 THR A N 1
ATOM 1841 C CA . THR A 1 231 ? 8.641 1.023 2.896 1 90.31 231 THR A CA 1
ATOM 1842 C C . THR A 1 231 ? 8.336 0.155 4.113 1 90.31 231 THR A C 1
ATOM 1844 O O . THR A 1 231 ? 9.094 0.157 5.09 1 90.31 231 THR A O 1
ATOM 1847 N N . GLU A 1 232 ? 7.332 -0.613 4.074 1 91 232 GLU A N 1
ATOM 1848 C CA . GLU A 1 232 ? 6.969 -1.436 5.227 1 91 232 GLU A CA 1
ATOM 1849 C C . GLU A 1 232 ? 7.785 -2.725 5.262 1 91 232 GLU A C 1
ATOM 1851 O O . GLU A 1 232 ? 7.773 -3.445 6.262 1 91 232 GLU A O 1
ATOM 1856 N N . PHE A 1 233 ? 8.555 -2.957 4.242 1 95.12 233 PHE A N 1
ATOM 1857 C CA . PHE A 1 233 ? 9.219 -4.254 4.117 1 95.12 233 PHE A CA 1
ATOM 1858 C C . PHE A 1 233 ? 10.734 -4.094 4.141 1 95.12 233 PHE A C 1
ATOM 1860 O O . PHE A 1 233 ? 11.43 -4.836 4.832 1 95.12 233 PHE A O 1
ATOM 1867 N N . LEU A 1 234 ? 11.234 -3.211 3.338 1 94.56 234 LEU A N 1
ATOM 1868 C CA . LEU A 1 234 ? 12.672 -3.16 3.084 1 94.56 234 LEU A CA 1
ATOM 1869 C C . LEU A 1 234 ? 13.359 -2.203 4.051 1 94.56 234 LEU A C 1
ATOM 1871 O O . LEU A 1 234 ? 12.828 -1.136 4.363 1 94.56 234 LEU A O 1
ATOM 1875 N N . LEU A 1 235 ? 14.539 -2.518 4.449 1 90.5 235 LEU A N 1
ATOM 1876 C CA . LEU A 1 235 ? 15.305 -1.75 5.426 1 90.5 235 LEU A CA 1
ATOM 1877 C C . LEU A 1 235 ? 15.789 -0.432 4.824 1 90.5 235 LEU A C 1
ATOM 1879 O O . LEU A 1 235 ? 15.984 0.547 5.547 1 90.5 235 LEU A O 1
ATOM 1883 N N . ILE A 1 236 ? 16.016 -0.43 3.504 1 87.31 236 ILE A N 1
ATOM 1884 C CA . ILE A 1 236 ? 16.578 0.74 2.844 1 87.31 236 ILE A CA 1
ATOM 1885 C C . ILE A 1 236 ? 15.578 1.891 2.879 1 87.31 236 ILE A C 1
ATOM 1887 O O . ILE A 1 236 ? 15.938 3.045 2.637 1 87.31 236 ILE A O 1
ATOM 1891 N N . PHE A 1 237 ? 14.375 1.506 3.092 1 86.38 237 PHE A N 1
ATOM 1892 C CA . PHE A 1 237 ? 13.352 2.543 3.16 1 86.38 237 PHE A CA 1
ATOM 1893 C C . PHE A 1 237 ? 12.891 2.754 4.598 1 86.38 237 PHE A C 1
ATOM 1895 O O . PHE A 1 237 ? 12.727 1.79 5.352 1 86.38 237 PHE A O 1
ATOM 1902 N N . MET B 1 1 ? -27.688 8.281 9.266 1 39.75 1 MET B N 1
ATOM 1903 C CA . MET B 1 1 ? -26.938 9.086 10.234 1 39.75 1 MET B CA 1
ATOM 1904 C C . MET B 1 1 ? -25.5 8.586 10.359 1 39.75 1 MET B C 1
ATOM 1906 O O . MET B 1 1 ? -25.25 7.383 10.289 1 39.75 1 MET B O 1
ATOM 1910 N N . SER B 1 2 ? -24.578 9.453 10.102 1 59.34 2 SER B N 1
ATOM 1911 C CA . SER B 1 2 ? -23.188 9.023 10.156 1 59.34 2 SER B CA 1
ATOM 1912 C C . SER B 1 2 ? -22.891 8.273 11.453 1 59.34 2 SER B C 1
ATOM 1914 O O . SER B 1 2 ? -23.297 8.719 12.531 1 59.34 2 SER B O 1
ATOM 1916 N N . LYS B 1 3 ? -22.578 7.102 11.414 1 71 3 LYS B N 1
ATOM 1917 C CA . LYS B 1 3 ? -22.391 6.188 12.539 1 71 3 LYS B CA 1
ATOM 1918 C C . LYS B 1 3 ? -21.406 6.766 13.555 1 71 3 LYS B C 1
ATOM 1920 O O . LYS B 1 3 ? -20.453 7.457 13.18 1 71 3 LYS B O 1
ATOM 1925 N N . SER B 1 4 ? -21.812 6.785 14.719 1 91.06 4 SER B N 1
ATOM 1926 C CA . SER B 1 4 ? -20.984 7.246 15.836 1 91.06 4 SER B CA 1
ATOM 1927 C C . SER B 1 4 ? -19.734 6.383 15.992 1 91.06 4 SER B C 1
ATOM 1929 O O . SER B 1 4 ? -18.828 6.727 16.75 1 91.06 4 SER B O 1
ATOM 1931 N N . TYR B 1 5 ? -19.688 5.391 15.289 1 94.88 5 TYR B N 1
ATOM 1932 C CA . TYR B 1 5 ? -18.594 4.426 15.383 1 94.88 5 TYR B CA 1
ATOM 1933 C C . TYR B 1 5 ? -18.234 3.879 14 1 94.88 5 TYR B C 1
ATOM 1935 O O . TYR B 1 5 ? -19.125 3.588 13.195 1 94.88 5 TYR B O 1
ATOM 1943 N N . PHE B 1 6 ? -16.938 3.838 13.742 1 96.69 6 PHE B N 1
ATOM 1944 C CA . PHE B 1 6 ? -16.422 3.26 12.508 1 96.69 6 PHE B CA 1
ATOM 1945 C C . PHE B 1 6 ? -15.453 2.115 12.812 1 96.69 6 PHE B C 1
ATOM 1947 O O . PHE B 1 6 ? -14.414 2.318 13.438 1 96.69 6 PHE B O 1
ATOM 1954 N N . GLN B 1 7 ? -15.75 0.91 12.258 1 96.75 7 GLN B N 1
ATOM 1955 C CA . GLN B 1 7 ? -14.938 -0.267 12.555 1 96.75 7 GLN B CA 1
ATOM 1956 C C . GLN B 1 7 ? -13.953 -0.56 11.43 1 96.75 7 GLN B C 1
ATOM 1958 O O . GLN B 1 7 ? -14.359 -0.798 10.289 1 96.75 7 GLN B O 1
ATOM 1963 N N . PHE B 1 8 ? -12.695 -0.514 11.727 1 96.38 8 PHE B N 1
ATOM 1964 C CA . PHE B 1 8 ? -11.641 -1.005 10.852 1 96.38 8 PHE B CA 1
ATOM 1965 C C . PHE B 1 8 ? -11.305 -2.457 11.164 1 96.38 8 PHE B C 1
ATOM 1967 O O . PHE B 1 8 ? -11.812 -3.018 12.141 1 96.38 8 PHE B O 1
ATOM 1974 N N . LYS B 1 9 ? -10.453 -3.029 10.352 1 92.19 9 LYS B N 1
ATOM 1975 C CA . LYS B 1 9 ? -10.125 -4.438 10.539 1 92.19 9 LYS B CA 1
ATOM 1976 C C . LYS B 1 9 ? -9.383 -4.66 11.852 1 92.19 9 LYS B C 1
ATOM 1978 O O . LYS B 1 9 ? -9.633 -5.637 12.562 1 92.19 9 LYS B O 1
ATOM 1983 N N . GLN B 1 10 ? -8.492 -3.682 12.219 1 93.56 10 GLN B N 1
ATOM 1984 C CA . GLN B 1 10 ? -7.617 -3.941 13.359 1 93.56 10 GLN B CA 1
ATOM 1985 C C . GLN B 1 10 ? -7.914 -2.986 14.508 1 93.56 10 GLN B C 1
ATOM 1987 O O . GLN B 1 10 ? -7.375 -3.145 15.609 1 93.56 10 GLN B O 1
ATOM 1992 N N . PHE B 1 11 ? -8.773 -2.055 14.297 1 96.75 11 PHE B N 1
ATOM 1993 C CA . PHE B 1 11 ? -9.109 -1.089 15.336 1 96.75 11 PHE B CA 1
ATOM 1994 C C . PHE B 1 11 ? -10.453 -0.436 15.055 1 96.75 11 PHE B C 1
ATOM 1996 O O . PHE B 1 11 ? -11.023 -0.614 13.977 1 96.75 11 PHE B O 1
ATOM 2003 N N . GLY B 1 12 ? -10.969 0.258 16.094 1 97.56 12 GLY B N 1
ATOM 2004 C CA . GLY B 1 12 ? -12.211 0.994 15.969 1 97.56 12 GLY B CA 1
ATOM 2005 C C . GLY B 1 12 ? -12.078 2.467 16.312 1 97.56 12 GLY B C 1
ATOM 2006 O O . GLY B 1 12 ? -11.172 2.855 17.047 1 97.56 12 GLY B O 1
ATOM 2007 N N . VAL B 1 13 ? -13.031 3.289 15.766 1 98.06 13 VAL B N 1
ATOM 2008 C CA . VAL B 1 13 ? -12.977 4.73 15.977 1 98.06 13 VAL B CA 1
ATOM 2009 C C . VAL B 1 13 ? -14.359 5.242 16.391 1 98.06 13 VAL B C 1
ATOM 2011 O O . VAL B 1 13 ? -15.305 5.188 15.602 1 98.06 13 VAL B O 1
ATOM 2014 N N . HIS B 1 14 ? -14.422 5.648 17.625 1 97.75 14 HIS B N 1
ATOM 2015 C CA . HIS B 1 14 ? -15.586 6.41 18.047 1 97.75 14 HIS B CA 1
ATOM 2016 C C . HIS B 1 14 ? -15.5 7.859 17.578 1 97.75 14 HIS B C 1
ATOM 2018 O O . HIS B 1 14 ? -14.422 8.461 17.609 1 97.75 14 HIS B O 1
ATOM 2024 N N . GLN B 1 15 ? -16.703 8.398 17.125 1 96.38 15 GLN B N 1
ATOM 2025 C CA . GLN B 1 15 ? -16.594 9.719 16.5 1 96.38 15 GLN B CA 1
ATOM 2026 C C . GLN B 1 15 ? -17.828 10.57 16.812 1 96.38 15 GLN B C 1
ATOM 2028 O O . GLN B 1 15 ? -18.188 11.453 16.031 1 96.38 15 GLN B O 1
ATOM 2033 N N . ASP B 1 16 ? -18.406 10.391 17.828 1 94.38 16 ASP B N 1
ATOM 2034 C CA . ASP B 1 16 ? -19.609 11.133 18.203 1 94.38 16 ASP B CA 1
ATOM 2035 C C . ASP B 1 16 ? -19.25 12.5 18.781 1 94.38 16 ASP B C 1
ATOM 2037 O O . ASP B 1 16 ? -20.062 13.422 18.75 1 94.38 16 ASP B O 1
ATOM 2041 N N . ARG B 1 17 ? -18.109 12.711 19.312 1 94.06 17 ARG B N 1
ATOM 2042 C CA . ARG B 1 17 ? -17.703 13.969 19.922 1 94.06 17 ARG B CA 1
ATOM 2043 C C . ARG B 1 17 ? -16.75 14.75 19.016 1 94.06 17 ARG B C 1
ATOM 2045 O O . ARG B 1 17 ? -16.312 15.844 19.359 1 94.06 17 ARG B O 1
ATOM 2052 N N . CYS B 1 18 ? -16.453 14.156 17.906 1 92.38 18 CYS B N 1
ATOM 2053 C CA . CYS B 1 18 ? -15.508 14.797 16.984 1 92.38 18 CYS B CA 1
ATOM 2054 C C . CYS B 1 18 ? -16.234 15.766 16.062 1 92.38 18 CYS B C 1
ATOM 2056 O O . CYS B 1 18 ? -17.359 15.5 15.617 1 92.38 18 CYS B O 1
ATOM 2058 N N . ALA B 1 19 ? -15.492 16.844 15.734 1 87.81 19 ALA B N 1
ATOM 2059 C CA . ALA B 1 19 ? -16.062 17.828 14.82 1 87.81 19 ALA B CA 1
ATOM 2060 C C . ALA B 1 19 ? -16.328 17.219 13.445 1 87.81 19 ALA B C 1
ATOM 2062 O O . ALA B 1 19 ? -17.328 17.547 12.805 1 87.81 19 ALA B O 1
ATOM 2063 N N . MET B 1 20 ? -15.422 16.438 13.008 1 89.5 20 MET B N 1
ATOM 2064 C CA . MET B 1 20 ? -15.578 15.734 11.734 1 89.5 20 MET B CA 1
ATOM 2065 C C . MET B 1 20 ? -15.422 14.227 11.922 1 89.5 20 MET B C 1
ATOM 2067 O O . MET B 1 20 ? -14.602 13.781 12.727 1 89.5 20 MET B O 1
ATOM 2071 N N . LYS B 1 21 ? -16.172 13.531 11.164 1 93.25 21 LYS B N 1
ATOM 2072 C CA . LYS B 1 21 ? -16.141 12.078 11.227 1 93.25 21 LYS B CA 1
ATOM 2073 C C . LYS B 1 21 ? -15.148 11.508 10.203 1 93.25 21 LYS B C 1
ATOM 2075 O O . LYS B 1 21 ? -14.688 12.227 9.312 1 93.25 21 LYS B O 1
ATOM 2080 N N . VAL B 1 22 ? -14.852 10.227 10.383 1 95 22 VAL B N 1
ATOM 2081 C CA . VAL B 1 22 ? -13.992 9.531 9.43 1 95 22 VAL B CA 1
ATOM 2082 C C . VAL B 1 22 ? -14.531 9.711 8.016 1 95 22 VAL B C 1
ATOM 2084 O O . VAL B 1 22 ? -15.727 9.523 7.773 1 95 22 VAL B O 1
ATOM 2087 N N . GLY B 1 23 ? -13.641 10.078 7.141 1 95.06 23 GLY B N 1
ATOM 2088 C CA . GLY B 1 23 ? -14.016 10.266 5.75 1 95.06 23 GLY B CA 1
ATOM 2089 C C . GLY B 1 23 ? -12.977 9.742 4.777 1 95.06 23 GLY B C 1
ATOM 2090 O O . GLY B 1 23 ? -11.922 9.258 5.188 1 95.06 23 GLY B O 1
ATOM 2091 N N . THR B 1 24 ? -13.266 9.875 3.566 1 95.25 24 THR B N 1
ATOM 2092 C CA . THR B 1 24 ? -12.422 9.352 2.492 1 95.25 24 THR B CA 1
ATOM 2093 C C . THR B 1 24 ? -11.047 10.008 2.514 1 95.25 24 THR B C 1
ATOM 2095 O O . THR B 1 24 ? -10.031 9.336 2.303 1 95.25 24 THR B O 1
ATOM 2098 N N . ASP B 1 25 ? -11.008 11.273 2.812 1 96.94 25 ASP B N 1
ATOM 2099 C CA . ASP B 1 25 ? -9.734 11.992 2.82 1 96.94 25 ASP B CA 1
ATOM 2100 C C . ASP B 1 25 ? -8.773 11.398 3.844 1 96.94 25 ASP B C 1
ATOM 2102 O O . ASP B 1 25 ? -7.613 11.117 3.525 1 96.94 25 ASP B O 1
ATOM 2106 N N . GLY B 1 26 ? -9.289 11.195 5 1 97.5 26 GLY B N 1
ATOM 2107 C CA . GLY B 1 26 ? -8.461 10.648 6.062 1 97.5 26 GLY B CA 1
ATOM 2108 C C . GLY B 1 26 ? -7.934 9.258 5.758 1 97.5 26 GLY B C 1
ATOM 2109 O O . GLY B 1 26 ? -6.754 8.977 5.977 1 97.5 26 GLY B O 1
ATOM 2110 N N . VAL B 1 27 ? -8.781 8.398 5.234 1 97.56 27 VAL B N 1
ATOM 2111 C CA . VAL B 1 27 ? -8.375 7.012 5.027 1 97.56 27 VAL B CA 1
ATOM 2112 C C . VAL B 1 27 ? -7.391 6.93 3.863 1 97.56 27 VAL B C 1
ATOM 2114 O O . VAL B 1 27 ? -6.453 6.129 3.887 1 97.56 27 VAL B O 1
ATOM 2117 N N . ILE B 1 28 ? -7.574 7.762 2.818 1 97.5 28 ILE B N 1
ATOM 2118 C CA . ILE B 1 28 ? -6.629 7.797 1.708 1 97.5 28 ILE B CA 1
ATOM 2119 C C . ILE B 1 28 ? -5.27 8.297 2.201 1 97.5 28 ILE B C 1
ATOM 2121 O O . ILE B 1 28 ? -4.238 7.68 1.92 1 97.5 28 ILE B O 1
ATOM 2125 N N . LEU B 1 29 ? -5.289 9.367 2.953 1 98.06 29 LEU B N 1
ATOM 2126 C CA . LEU B 1 29 ? -4.047 9.93 3.475 1 98.06 29 LEU B CA 1
ATOM 2127 C C . LEU B 1 29 ? -3.33 8.922 4.371 1 98.06 29 LEU B C 1
ATOM 2129 O O . LEU B 1 29 ? -2.123 8.719 4.242 1 98.06 29 LEU B O 1
ATOM 2133 N N . GLY B 1 30 ? -4.074 8.297 5.293 1 97.88 30 GLY B N 1
ATOM 2134 C CA . GLY B 1 30 ? -3.502 7.312 6.195 1 97.88 30 GLY B CA 1
ATOM 2135 C C . GLY B 1 30 ? -2.885 6.129 5.473 1 97.88 30 GLY B C 1
ATOM 2136 O O . GLY B 1 30 ? -1.882 5.574 5.926 1 97.88 30 GLY B O 1
ATOM 2137 N N . ALA B 1 31 ? -3.449 5.754 4.359 1 96.06 31 ALA B N 1
ATOM 2138 C CA . ALA B 1 31 ? -2.979 4.598 3.602 1 96.06 31 ALA B CA 1
ATOM 2139 C C . ALA B 1 31 ? -1.769 4.961 2.744 1 96.06 31 ALA B C 1
ATOM 2141 O O . ALA B 1 31 ? -0.979 4.086 2.375 1 96.06 31 ALA B O 1
ATOM 2142 N N . LEU B 1 32 ? -1.625 6.227 2.434 1 95.38 32 LEU B N 1
ATOM 2143 C CA . LEU B 1 32 ? -0.612 6.641 1.469 1 95.38 32 LEU B CA 1
ATOM 2144 C C . LEU B 1 32 ? 0.616 7.199 2.178 1 95.38 32 LEU B C 1
ATOM 2146 O O . LEU B 1 32 ? 1.749 6.93 1.773 1 95.38 32 LEU B O 1
ATOM 2150 N N . ALA B 1 33 ? 0.405 7.953 3.199 1 96.44 33 ALA B N 1
ATOM 2151 C CA . ALA B 1 33 ? 1.493 8.711 3.811 1 96.44 33 ALA B CA 1
ATOM 2152 C C . ALA B 1 33 ? 2.543 7.777 4.406 1 96.44 33 ALA B C 1
ATOM 2154 O O . ALA B 1 33 ? 2.213 6.703 4.91 1 96.44 33 ALA B O 1
ATOM 2155 N N . GLY B 1 34 ? 3.803 8.266 4.254 1 92.06 34 GLY B N 1
ATOM 2156 C CA . GLY B 1 34 ? 4.844 7.441 4.855 1 92.06 34 GLY B CA 1
ATOM 2157 C C . GLY B 1 34 ? 6.234 7.781 4.355 1 92.06 34 GLY B C 1
ATOM 2158 O O . GLY B 1 34 ? 6.387 8.508 3.371 1 92.06 34 GLY B O 1
ATOM 2159 N N . ASP B 1 35 ? 7.102 7.367 5.121 1 83.44 35 ASP B N 1
ATOM 2160 C CA . ASP B 1 35 ? 8.539 7.336 4.875 1 83.44 35 ASP B CA 1
ATOM 2161 C C . ASP B 1 35 ? 9.211 6.234 5.691 1 83.44 35 ASP B C 1
ATOM 2163 O O . ASP B 1 35 ? 9.211 6.273 6.922 1 83.44 35 ASP B O 1
ATOM 2167 N N . GLY B 1 36 ? 9.734 5.305 4.961 1 74.44 36 GLY B N 1
ATOM 2168 C CA . GLY B 1 36 ? 10.242 4.105 5.605 1 74.44 36 GLY B CA 1
ATOM 2169 C C . GLY B 1 36 ? 11.328 4.395 6.629 1 74.44 36 GLY B C 1
ATOM 2170 O O . GLY B 1 36 ? 11.578 3.584 7.523 1 74.44 36 GLY B O 1
ATOM 2171 N N . ASN B 1 37 ? 11.898 5.5 6.625 1 81 37 ASN B N 1
ATOM 2172 C CA . ASN B 1 37 ? 13.023 5.793 7.504 1 81 37 ASN B CA 1
ATOM 2173 C C . ASN B 1 37 ? 12.602 6.691 8.664 1 81 37 ASN B C 1
ATOM 2175 O O . ASN B 1 37 ? 13.383 6.91 9.594 1 81 37 ASN B O 1
ATOM 2179 N N . ALA B 1 38 ? 11.422 7.141 8.633 1 91.44 38 ALA B N 1
ATOM 2180 C CA . ALA B 1 38 ? 10.984 8.07 9.672 1 91.44 38 ALA B CA 1
ATOM 2181 C C . ALA B 1 38 ? 10.719 7.352 10.984 1 91.44 38 ALA B C 1
ATOM 2183 O O . ALA B 1 38 ? 10.102 6.281 11.008 1 91.44 38 ALA B O 1
ATOM 2184 N N . LYS B 1 39 ? 11.18 7.957 12.062 1 94.81 39 LYS B N 1
ATOM 2185 C CA . LYS B 1 39 ? 10.969 7.391 13.391 1 94.81 39 LYS B CA 1
ATOM 2186 C C . LYS B 1 39 ? 9.938 8.203 14.18 1 94.81 39 LYS B C 1
ATOM 2188 O O . LYS B 1 39 ? 9.406 7.727 15.18 1 94.81 39 LYS B O 1
ATOM 2193 N N . THR B 1 40 ? 9.781 9.422 13.734 1 98.19 40 THR B N 1
ATOM 2194 C CA . THR B 1 40 ? 8.844 10.312 14.414 1 98.19 40 THR B CA 1
ATOM 2195 C C . THR B 1 40 ? 7.875 10.945 13.414 1 98.19 40 THR B C 1
ATOM 2197 O O . THR B 1 40 ? 8.258 11.258 12.289 1 98.19 40 THR B O 1
ATOM 2200 N N . MET B 1 41 ? 6.629 11.102 13.883 1 98.5 41 MET B N 1
ATOM 2201 C CA . MET B 1 41 ? 5.586 11.703 13.055 1 98.5 41 MET B CA 1
ATOM 2202 C C . MET B 1 41 ? 4.777 12.719 13.844 1 98.5 41 MET B C 1
ATOM 2204 O O . MET B 1 41 ? 4.469 12.5 15.016 1 98.5 41 MET B O 1
ATOM 2208 N N . LEU B 1 42 ? 4.473 13.82 13.203 1 98.81 42 LEU B N 1
ATOM 2209 C CA . LEU B 1 42 ? 3.533 14.812 13.719 1 98.81 42 LEU B CA 1
ATOM 2210 C C . LEU B 1 42 ? 2.268 14.859 12.875 1 98.81 42 LEU B C 1
ATOM 2212 O O . LEU B 1 42 ? 2.34 14.969 11.648 1 98.81 42 LEU B O 1
ATOM 2216 N N . GLU B 1 43 ? 1.134 14.711 13.5 1 98.75 43 GLU B N 1
ATOM 2217 C CA . GLU B 1 43 ? -0.136 14.969 12.828 1 98.75 43 GLU B CA 1
ATOM 2218 C C . GLU B 1 43 ? -0.712 16.328 13.234 1 98.75 43 GLU B C 1
ATOM 2220 O O . GLU B 1 43 ? -0.893 16.594 14.422 1 98.75 43 GLU B O 1
ATOM 2225 N N . ILE B 1 44 ? -0.979 17.156 12.273 1 98.38 44 ILE B N 1
ATOM 2226 C CA . ILE B 1 44 ? -1.605 18.453 12.5 1 98.38 44 ILE B CA 1
ATOM 2227 C C . ILE B 1 44 ? -3.109 18.344 12.258 1 98.38 44 ILE B C 1
ATOM 2229 O O . ILE B 1 44 ? -3.549 18.141 11.125 1 98.38 44 ILE B O 1
ATOM 2233 N N . GLY B 1 45 ? -3.891 18.594 13.25 1 97.06 45 GLY B N 1
ATOM 2234 C CA . GLY B 1 45 ? -5.312 18.297 13.156 1 97.06 45 GLY B CA 1
ATOM 2235 C C . GLY B 1 45 ? -5.621 16.828 13.273 1 97.06 45 GLY B C 1
ATOM 2236 O O . GLY B 1 45 ? -5.93 16.172 12.273 1 97.06 45 GLY B O 1
ATOM 2237 N N . VAL B 1 46 ? -5.68 16.328 14.484 1 97.62 46 VAL B N 1
ATOM 2238 C CA . VAL B 1 46 ? -5.77 14.898 14.75 1 97.62 46 VAL B CA 1
ATOM 2239 C C . VAL B 1 46 ? -7.148 14.391 14.344 1 97.62 46 VAL B C 1
ATOM 2241 O O . VAL B 1 46 ? -7.277 13.281 13.812 1 97.62 46 VAL B O 1
ATOM 2244 N N . GLY B 1 47 ? -8.195 15.25 14.602 1 96.56 47 GLY B N 1
ATOM 2245 C CA . GLY B 1 47 ? -9.547 14.773 14.367 1 96.56 47 GLY B CA 1
ATOM 2246 C C . GLY B 1 47 ? -9.883 13.531 15.172 1 96.56 47 GLY B C 1
ATOM 2247 O O . GLY B 1 47 ? -9.688 13.5 16.391 1 96.56 47 GLY B O 1
ATOM 2248 N N . THR B 1 48 ? -10.398 12.516 14.539 1 97.44 48 THR B N 1
ATOM 2249 C CA . THR B 1 48 ? -10.758 11.281 15.227 1 97.44 48 THR B CA 1
ATOM 2250 C C . THR B 1 48 ? -9.516 10.477 15.586 1 97.44 48 THR B C 1
ATOM 2252 O O . THR B 1 48 ? -9.586 9.531 16.375 1 97.44 48 THR B O 1
ATOM 2255 N N . GLY B 1 49 ? -8.414 10.789 15.016 1 98.31 49 GLY B N 1
ATOM 2256 C CA . GLY B 1 49 ? -7.18 10.047 15.203 1 98.31 49 GLY B CA 1
ATOM 2257 C C . GLY B 1 49 ? -6.973 8.969 14.156 1 98.31 49 GLY B C 1
ATOM 2258 O O . GLY B 1 49 ? -6.008 8.195 14.234 1 98.31 49 GLY B O 1
ATOM 2259 N N . VAL B 1 50 ? -7.805 8.922 13.148 1 98.44 50 VAL B N 1
ATOM 2260 C CA . VAL B 1 50 ? -7.836 7.797 12.227 1 98.44 50 VAL B CA 1
ATOM 2261 C C . VAL B 1 50 ? -6.523 7.73 11.445 1 98.44 50 VAL B C 1
ATOM 2263 O O . VAL B 1 50 ? -5.977 6.645 11.234 1 98.44 50 VAL B O 1
ATOM 2266 N N . VAL B 1 51 ? -5.977 8.859 11.023 1 98.62 51 VAL B N 1
ATOM 2267 C CA . VAL B 1 51 ? -4.742 8.852 10.242 1 98.62 51 VAL B CA 1
ATOM 2268 C C . VAL B 1 51 ? -3.594 8.312 11.094 1 98.62 51 VAL B C 1
ATOM 2270 O O . VAL B 1 51 ? -2.838 7.449 10.641 1 98.62 51 VAL B O 1
ATOM 2273 N N . SER B 1 52 ? -3.512 8.742 12.328 1 98.75 52 SER B N 1
ATOM 2274 C CA . SER B 1 52 ? -2.484 8.273 13.25 1 98.75 52 SER B CA 1
ATOM 2275 C C . SER B 1 52 ? -2.6 6.77 13.484 1 98.75 52 SER B C 1
ATOM 2277 O O . SER B 1 52 ? -1.591 6.059 13.492 1 98.75 52 SER B O 1
ATOM 2279 N N . LEU B 1 53 ? -3.803 6.316 13.672 1 98.62 53 LEU B N 1
ATOM 2280 C CA . LEU B 1 53 ? -4.016 4.895 13.93 1 98.62 53 LEU B CA 1
ATOM 2281 C C . LEU B 1 53 ? -3.617 4.055 12.727 1 98.62 53 LEU B C 1
ATOM 2283 O O . LEU B 1 53 ? -2.982 3.01 12.875 1 98.62 53 LEU B O 1
ATOM 2287 N N . MET B 1 54 ? -3.973 4.527 11.539 1 97.88 54 MET B N 1
ATOM 2288 C CA . MET B 1 54 ? -3.582 3.82 10.32 1 97.88 54 MET B CA 1
ATOM 2289 C C . MET B 1 54 ? -2.064 3.812 10.164 1 97.88 54 MET B C 1
ATOM 2291 O O . MET B 1 54 ? -1.481 2.795 9.781 1 97.88 54 MET B O 1
ATOM 2295 N N . MET B 1 55 ? -1.448 4.91 10.484 1 97.69 55 MET B N 1
ATOM 2296 C CA . MET B 1 55 ? 0.005 5.012 10.383 1 97.69 55 MET B CA 1
ATOM 2297 C C . MET B 1 55 ? 0.682 4.094 11.398 1 97.69 55 MET B C 1
ATOM 2299 O O . MET B 1 55 ? 1.69 3.457 11.086 1 97.69 55 MET B O 1
ATOM 2303 N N . ALA B 1 56 ? 0.157 3.982 12.539 1 97.19 56 ALA B N 1
ATOM 2304 C CA . ALA B 1 56 ? 0.695 3.096 13.57 1 97.19 56 ALA B CA 1
ATOM 2305 C C . ALA B 1 56 ? 0.61 1.636 13.133 1 97.19 56 ALA B C 1
ATOM 2307 O O . ALA B 1 56 ? 1.514 0.844 13.414 1 97.19 56 ALA B O 1
ATOM 2308 N N . GLN B 1 57 ? -0.45 1.32 12.5 1 94.38 57 GLN B N 1
ATOM 2309 C CA . GLN B 1 57 ? -0.627 -0.033 11.984 1 94.38 57 GLN B CA 1
ATOM 2310 C C . GLN B 1 57 ? 0.448 -0.376 10.953 1 94.38 57 GLN B C 1
ATOM 2312 O O . GLN B 1 57 ? 0.982 -1.487 10.953 1 94.38 57 GLN B O 1
ATOM 2317 N N . ARG B 1 58 ? 0.792 0.535 10.148 1 93.44 58 ARG B N 1
ATOM 2318 C CA . ARG B 1 58 ? 1.667 0.298 9.008 1 93.44 58 ARG B CA 1
ATOM 2319 C C . ARG B 1 58 ? 3.133 0.296 9.43 1 93.44 58 ARG B C 1
ATOM 2321 O O . ARG B 1 58 ? 3.947 -0.436 8.867 1 93.44 58 ARG B O 1
ATOM 2328 N N . PHE B 1 59 ? 3.412 1.197 10.398 1 93.12 59 PHE B N 1
ATOM 2329 C CA . PHE B 1 59 ? 4.809 1.397 10.773 1 93.12 59 PHE B CA 1
ATOM 2330 C C . PHE B 1 59 ? 5.035 1.02 12.234 1 93.12 59 PHE B C 1
ATOM 2332 O O . PHE B 1 59 ? 4.75 1.809 13.141 1 93.12 59 PHE B O 1
ATOM 2339 N N . GLY B 1 60 ? 5.719 -0.035 12.469 1 88.75 60 GLY B N 1
ATOM 2340 C CA . GLY B 1 60 ? 5.855 -0.625 13.789 1 88.75 60 GLY B CA 1
ATOM 2341 C C . GLY B 1 60 ? 6.777 0.165 14.695 1 88.75 60 GLY B C 1
ATOM 2342 O O . GLY B 1 60 ? 6.719 0.026 15.922 1 88.75 60 GLY B O 1
ATOM 2343 N N . ASN B 1 61 ? 7.578 0.979 14.133 1 91 61 ASN B N 1
ATOM 2344 C CA . ASN B 1 61 ? 8.562 1.687 14.945 1 91 61 ASN B CA 1
ATOM 2345 C C . ASN B 1 61 ? 8.344 3.197 14.898 1 91 61 ASN B C 1
ATOM 2347 O O . ASN B 1 61 ? 9.242 3.965 15.25 1 91 61 ASN B O 1
ATOM 2351 N N . LEU B 1 62 ? 7.23 3.57 14.492 1 95.75 62 LEU B N 1
ATOM 2352 C CA . LEU B 1 62 ? 6.922 4.988 14.352 1 95.75 62 LEU B CA 1
ATOM 2353 C C . LEU B 1 62 ? 6.297 5.535 15.633 1 95.75 62 LEU B C 1
ATOM 2355 O O . LEU B 1 62 ? 5.309 4.988 16.125 1 95.75 62 LEU B O 1
ATOM 2359 N N . ASN B 1 63 ? 6.926 6.594 16.203 1 98.38 63 ASN B N 1
ATOM 2360 C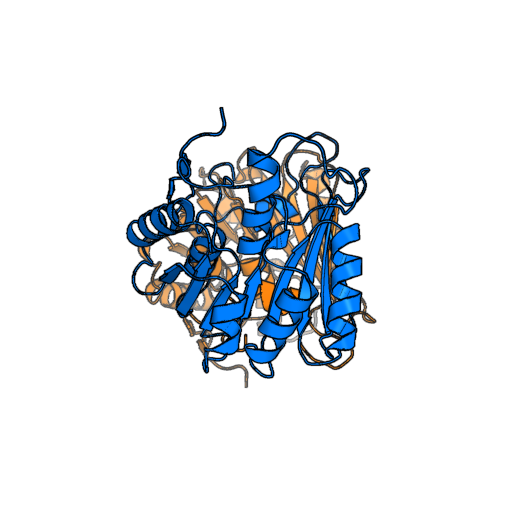 CA . ASN B 1 63 ? 6.34 7.328 17.312 1 98.38 63 ASN B CA 1
ATOM 2361 C C . ASN B 1 63 ? 5.527 8.531 16.828 1 98.38 63 ASN B C 1
ATOM 2363 O O . ASN B 1 63 ? 6.051 9.391 16.125 1 98.38 63 ASN B O 1
ATOM 2367 N N . ILE B 1 64 ? 4.266 8.602 17.297 1 98.69 64 ILE B N 1
ATOM 2368 C CA . ILE B 1 64 ? 3.336 9.555 16.703 1 98.69 64 ILE B CA 1
ATOM 2369 C C . ILE B 1 64 ? 2.932 10.594 17.75 1 98.69 64 ILE B C 1
ATOM 2371 O O . ILE B 1 64 ? 2.512 10.242 18.859 1 98.69 64 ILE B O 1
ATOM 2375 N N . THR B 1 65 ? 3.117 11.836 17.406 1 98.81 65 THR B N 1
ATOM 2376 C CA . THR B 1 65 ? 2.564 12.984 18.141 1 98.81 65 THR B CA 1
ATOM 2377 C C . THR B 1 65 ? 1.506 13.688 17.297 1 98.81 65 THR B C 1
ATOM 2379 O O . THR B 1 65 ? 1.666 13.844 16.078 1 98.81 65 THR B O 1
ATOM 2382 N N . GLY B 1 66 ? 0.437 14.047 17.938 1 98.62 66 GLY B N 1
ATOM 2383 C CA . GLY B 1 66 ? -0.589 14.805 17.25 1 98.62 66 GLY B CA 1
ATOM 2384 C C . GLY B 1 66 ? -1.092 16 18.031 1 98.62 66 GLY B C 1
ATOM 2385 O O . GLY B 1 66 ? -1.149 15.953 19.266 1 98.62 66 GLY B O 1
ATOM 2386 N N . VAL B 1 67 ? -1.497 17.078 17.344 1 98.31 67 VAL B N 1
ATOM 2387 C CA . VAL B 1 67 ? -2.049 18.25 17.984 1 98.31 67 VAL B CA 1
ATOM 2388 C C . VAL B 1 67 ? -3.455 18.531 17.469 1 98.31 67 VAL B C 1
ATOM 2390 O O . VAL B 1 67 ? -3.729 18.328 16.281 1 98.31 67 VAL B O 1
ATOM 2393 N N . GLU B 1 68 ? -4.309 18.891 18.297 1 96.75 68 GLU B N 1
ATOM 2394 C CA . GLU B 1 68 ? -5.715 19.172 18.016 1 96.75 68 GLU B CA 1
ATOM 2395 C C . GLU B 1 68 ? -6.234 20.281 18.938 1 96.75 68 GLU B C 1
ATOM 2397 O O . GLU B 1 68 ? -5.949 20.297 20.125 1 96.75 68 GLU B O 1
ATOM 2402 N N . LEU B 1 69 ? -6.957 21.219 18.297 1 94 69 LEU B N 1
ATOM 2403 C CA . LEU B 1 69 ? -7.383 22.438 19 1 94 69 LEU B CA 1
ATOM 2404 C C . LEU B 1 69 ? -8.648 22.172 19.797 1 94 69 LEU B C 1
ATOM 2406 O O . LEU B 1 69 ? -8.844 22.766 20.875 1 94 69 LEU B O 1
ATOM 2410 N N . ASP B 1 70 ? -9.547 21.438 19.281 1 94.5 70 ASP B N 1
ATOM 2411 C CA . ASP B 1 70 ? -10.852 21.219 19.891 1 94.5 70 ASP B CA 1
ATOM 2412 C C . ASP B 1 70 ? -10.781 20.203 21.016 1 94.5 70 ASP B C 1
ATOM 2414 O O . ASP B 1 70 ? -10.359 19.062 20.812 1 94.5 70 ASP B O 1
ATOM 2418 N N . LYS B 1 71 ? -11.227 20.547 22.156 1 96.44 71 LYS B N 1
ATOM 2419 C CA . LYS B 1 71 ? -11.102 19.75 23.359 1 96.44 71 LYS B CA 1
ATOM 2420 C C . LYS B 1 71 ? -11.891 18.453 23.25 1 96.44 71 LYS B C 1
ATOM 2422 O O . LYS B 1 71 ? -11.398 17.375 23.625 1 96.44 71 LYS B O 1
ATOM 2427 N N . ASP B 1 72 ? -13.078 18.547 22.797 1 96.81 72 ASP B N 1
ATOM 2428 C CA . ASP B 1 72 ? -13.906 17.359 22.672 1 96.81 72 ASP B CA 1
ATOM 2429 C C . ASP B 1 72 ? -13.344 16.391 21.656 1 96.81 72 ASP B C 1
ATOM 2431 O O . ASP B 1 72 ? -13.312 15.172 21.875 1 96.81 72 ASP B O 1
ATOM 2435 N N . THR B 1 73 ? -12.875 16.906 20.578 1 96.25 73 THR B N 1
ATOM 2436 C CA . THR B 1 73 ? -12.305 16.109 19.5 1 96.25 73 THR B CA 1
ATOM 2437 C C . THR B 1 73 ? -11.055 15.375 19.984 1 96.25 73 THR B C 1
ATOM 2439 O O . THR B 1 73 ? -10.938 14.156 19.828 1 96.25 73 THR B O 1
ATOM 2442 N N . ILE B 1 74 ? -10.195 16.031 20.656 1 97.5 74 ILE B N 1
ATOM 2443 C CA . ILE B 1 74 ? -8.938 15.43 21.062 1 97.5 74 ILE B CA 1
ATOM 2444 C C . ILE B 1 74 ? -9.203 14.398 22.172 1 97.5 74 ILE B C 1
ATOM 2446 O O . ILE B 1 74 ? -8.516 13.375 22.25 1 97.5 74 ILE B O 1
ATOM 2450 N N . GLY B 1 75 ? -10.18 14.727 23.062 1 97.88 75 GLY B N 1
ATOM 2451 C CA . GLY B 1 75 ? -10.562 13.742 24.062 1 97.88 75 GLY B CA 1
ATOM 2452 C C . GLY B 1 75 ? -10.984 12.414 23.453 1 97.88 75 GLY B C 1
ATOM 2453 O O . GLY B 1 75 ? -10.539 11.352 23.906 1 97.88 75 GLY B O 1
ATOM 2454 N N . GLN B 1 76 ? -11.766 12.508 22.453 1 98 76 GLN B N 1
ATOM 2455 C CA . GLN B 1 76 ? -12.234 11.297 21.781 1 98 76 GLN B CA 1
ATOM 2456 C C . GLN B 1 76 ? -11.102 10.609 21.031 1 98 76 GLN B C 1
ATOM 2458 O O . GLN B 1 76 ? -11.023 9.383 21.016 1 98 76 GLN B O 1
ATOM 2463 N N . ALA B 1 77 ? -10.273 11.344 20.406 1 98.38 77 ALA B N 1
ATOM 2464 C CA . ALA B 1 77 ? -9.117 10.781 19.719 1 98.38 77 ALA B CA 1
ATOM 2465 C C . ALA B 1 77 ? -8.234 9.992 20.672 1 98.38 77 ALA B C 1
ATOM 2467 O O . ALA B 1 77 ? -7.738 8.914 20.328 1 98.38 77 ALA B O 1
ATOM 2468 N N . LEU B 1 78 ? -8.086 10.555 21.812 1 98.31 78 LEU B N 1
ATOM 2469 C CA . LEU B 1 78 ? -7.277 9.891 22.828 1 98.31 78 LEU B CA 1
ATOM 2470 C C . LEU B 1 78 ? -7.918 8.57 23.25 1 98.31 78 LEU B C 1
ATOM 2472 O O . LEU B 1 78 ? -7.223 7.57 23.438 1 98.31 78 LEU B O 1
ATOM 2476 N N . GLU B 1 79 ? -9.18 8.586 23.422 1 98.38 79 GLU B N 1
ATOM 2477 C CA . GLU B 1 79 ? -9.891 7.352 23.734 1 98.38 79 GLU B CA 1
ATOM 2478 C C . GLU B 1 79 ? -9.695 6.305 22.641 1 98.38 79 GLU B C 1
ATOM 2480 O O . GLU B 1 79 ? -9.461 5.129 22.938 1 98.38 79 GLU B O 1
ATOM 2485 N N . ASN B 1 80 ? -9.82 6.75 21.406 1 98.56 80 ASN B N 1
ATOM 2486 C CA . ASN B 1 80 ? -9.617 5.855 20.281 1 98.56 80 ASN B CA 1
ATOM 2487 C C . ASN B 1 80 ? -8.211 5.258 20.281 1 98.56 80 ASN B C 1
ATOM 2489 O O . ASN B 1 80 ? -8.039 4.055 20.094 1 98.56 80 ASN B O 1
ATOM 2493 N N . ALA B 1 81 ? -7.195 6.066 20.547 1 98.56 81 ALA B N 1
ATOM 2494 C CA . ALA B 1 81 ? -5.809 5.605 20.594 1 98.56 81 ALA B CA 1
ATOM 2495 C C . ALA B 1 81 ? -5.598 4.621 21.734 1 98.56 81 ALA B C 1
ATOM 2497 O O . ALA B 1 81 ? -4.953 3.584 21.562 1 98.56 81 ALA B O 1
ATOM 2498 N N . ASN B 1 82 ? -6.164 4.945 22.844 1 98.31 82 ASN B N 1
ATOM 2499 C CA . ASN B 1 82 ? -5.992 4.125 24.047 1 98.31 82 ASN B CA 1
ATOM 2500 C C . ASN B 1 82 ? -6.645 2.754 23.875 1 98.31 82 ASN B C 1
ATOM 2502 O O . ASN B 1 82 ? -6.246 1.788 24.531 1 98.31 82 ASN B O 1
ATOM 2506 N N . SER B 1 83 ? -7.586 2.674 23.016 1 98.06 83 SER B N 1
ATOM 2507 C CA . SER B 1 83 ? -8.297 1.419 22.781 1 98.06 83 SER B CA 1
ATOM 2508 C C . SER B 1 83 ? -7.645 0.611 21.672 1 98.06 83 SER B C 1
ATOM 2510 O O . SER B 1 83 ? -8.094 -0.494 21.359 1 98.06 83 SER B O 1
ATOM 2512 N N . SER B 1 84 ? -6.656 1.117 21.062 1 97.94 84 SER B N 1
ATOM 2513 C CA . SER B 1 84 ? -5.988 0.443 19.953 1 97.94 84 SER B CA 1
ATOM 2514 C C . SER B 1 84 ? -4.785 -0.359 20.438 1 97.94 84 SER B C 1
ATOM 2516 O O . SER B 1 84 ? -4.32 -0.168 21.562 1 97.94 84 SER B O 1
ATOM 2518 N N . PRO B 1 85 ? -4.227 -1.227 19.578 1 96.25 85 PRO B N 1
ATOM 2519 C CA . PRO B 1 85 ? -3.027 -1.989 19.938 1 96.25 85 PRO B CA 1
ATOM 2520 C C . PRO B 1 85 ? -1.78 -1.113 20.047 1 96.25 85 PRO B C 1
ATOM 2522 O O . PRO B 1 85 ? -0.728 -1.583 20.484 1 96.25 85 PRO B O 1
ATOM 2525 N N . TRP B 1 86 ? -1.915 0.177 19.75 1 97.56 86 TRP B N 1
ATOM 2526 C CA . TRP B 1 86 ? -0.706 0.973 19.562 1 97.56 86 TRP B CA 1
ATOM 2527 C C . TRP B 1 86 ? -0.664 2.129 20.562 1 97.56 86 TRP B C 1
ATOM 2529 O O . TRP B 1 86 ? 0.042 3.117 20.344 1 97.56 86 TRP B O 1
ATOM 2539 N N . LYS B 1 87 ? -1.342 2.08 21.609 1 98 87 LYS B N 1
ATOM 2540 C CA . LYS B 1 87 ? -1.521 3.162 22.578 1 98 87 LYS B CA 1
ATOM 2541 C C . LYS B 1 87 ? -0.175 3.676 23.078 1 98 87 LYS B C 1
ATOM 2543 O O . LYS B 1 87 ? -0.013 4.875 23.328 1 98 87 LYS B O 1
ATOM 2548 N N . GLU B 1 88 ? 0.818 2.871 23.125 1 98.25 88 GLU B N 1
ATOM 2549 C CA . GLU B 1 88 ? 2.092 3.246 23.719 1 98.25 88 GLU B CA 1
ATOM 2550 C C . GLU B 1 88 ? 2.9 4.148 22.797 1 98.25 88 GLU B C 1
ATOM 2552 O O . GLU B 1 88 ? 3.848 4.805 23.234 1 98.25 88 GLU B O 1
ATOM 2557 N N . ARG B 1 89 ? 2.531 4.203 21.531 1 98.19 89 ARG B N 1
ATOM 2558 C CA . ARG B 1 89 ? 3.332 4.941 20.547 1 98.19 89 ARG B CA 1
ATOM 2559 C C . ARG B 1 89 ? 2.602 6.195 20.078 1 98.19 89 ARG B C 1
ATOM 2561 O O . ARG B 1 89 ? 3.053 6.871 19.156 1 98.19 89 ARG B O 1
ATOM 2568 N N . ILE B 1 90 ? 1.46 6.5 20.703 1 98.75 90 ILE B N 1
ATOM 2569 C CA . ILE B 1 90 ? 0.655 7.625 20.234 1 98.75 90 ILE B CA 1
ATOM 2570 C C . ILE B 1 90 ? 0.452 8.625 21.359 1 98.75 90 ILE B C 1
ATOM 2572 O O . ILE B 1 90 ? -0.007 8.258 22.453 1 98.75 90 ILE B O 1
ATOM 2576 N N . THR B 1 91 ? 0.82 9.828 21.109 1 98.56 91 THR B N 1
ATOM 2577 C CA . THR B 1 91 ? 0.607 10.938 22.031 1 98.56 91 THR B CA 1
ATOM 2578 C C . THR B 1 91 ? -0.197 12.055 21.375 1 98.56 91 THR B C 1
ATOM 2580 O O . THR B 1 91 ? 0.218 12.602 20.344 1 98.56 91 THR B O 1
ATOM 2583 N N . PHE B 1 92 ? -1.287 12.398 21.953 1 98.62 92 PHE B N 1
ATOM 2584 C CA . PHE B 1 92 ? -2.119 13.484 21.453 1 98.62 92 PHE B CA 1
ATOM 2585 C C . PHE B 1 92 ? -2.145 14.648 22.422 1 98.62 92 PHE B C 1
ATOM 2587 O O . PHE B 1 92 ? -2.326 14.453 23.625 1 98.62 92 PHE B O 1
ATOM 2594 N N . LEU B 1 93 ? -1.981 15.82 21.891 1 98.31 93 LEU B N 1
ATOM 2595 C CA . LEU B 1 93 ? -1.903 17.031 22.703 1 98.31 93 LEU B CA 1
ATOM 2596 C C . LEU B 1 93 ? -3.025 18 22.344 1 98.31 93 LEU B C 1
ATOM 2598 O O . LEU B 1 93 ? -3.254 18.281 21.156 1 98.31 93 LEU B O 1
ATOM 2602 N N . HIS B 1 94 ? -3.725 18.469 23.359 1 97.94 94 HIS B N 1
ATOM 2603 C CA . HIS B 1 94 ? -4.672 19.562 23.188 1 97.94 94 HIS B CA 1
ATOM 2604 C C . HIS B 1 94 ? -3.951 20.906 23.047 1 97.94 94 HIS B C 1
ATOM 2606 O O . HIS B 1 94 ? -3.691 21.578 24.047 1 97.94 94 HIS B O 1
ATOM 2612 N N . GLN B 1 95 ? -3.703 21.266 21.781 1 96.38 95 GLN B N 1
ATOM 2613 C CA . GLN B 1 95 ? -2.908 22.453 21.516 1 96.38 95 GLN B CA 1
ATOM 2614 C C . GLN B 1 95 ? -3.113 22.938 20.078 1 96.38 95 GLN B C 1
ATOM 2616 O O . GLN B 1 95 ? -3.377 22.141 19.188 1 96.38 95 GLN B O 1
ATOM 2621 N N . ASP B 1 96 ? -3.07 24.25 19.922 1 95.62 96 ASP B N 1
ATOM 2622 C CA . ASP B 1 96 ? -3.055 24.75 18.547 1 95.62 96 ASP B CA 1
ATOM 2623 C C . ASP B 1 96 ? -1.685 24.547 17.906 1 95.62 96 ASP B C 1
ATOM 2625 O O . ASP B 1 96 ? -0.657 24.625 18.578 1 95.62 96 ASP B O 1
ATOM 2629 N N . PHE B 1 97 ? -1.702 24.312 16.656 1 97.44 97 PHE B N 1
ATOM 2630 C CA . PHE B 1 97 ? -0.474 23.984 15.945 1 97.44 97 PHE B CA 1
ATOM 2631 C C . PHE B 1 97 ? 0.505 25.156 15.977 1 97.44 97 PHE B C 1
ATOM 2633 O O . PHE B 1 97 ? 1.716 24.953 16.094 1 97.44 97 PHE B O 1
ATOM 2640 N N . GLN B 1 98 ? -0.004 26.344 15.844 1 96.31 98 GLN B N 1
ATOM 2641 C CA . GLN B 1 98 ? 0.857 27.531 15.82 1 96.31 98 GLN B CA 1
ATOM 2642 C C . GLN B 1 98 ? 1.704 27.609 17.094 1 96.31 98 GLN B C 1
ATOM 2644 O O . GLN B 1 98 ? 2.922 27.797 17.016 1 96.31 98 GLN B O 1
ATOM 2649 N N . SER B 1 99 ? 1.044 27.5 18.188 1 96.81 99 SER B N 1
ATOM 2650 C CA . SER B 1 99 ? 1.755 27.531 19.469 1 96.81 99 SER B CA 1
ATOM 2651 C C . SER B 1 99 ? 2.723 26.359 19.594 1 96.81 99 SER B C 1
ATOM 2653 O O . SER B 1 99 ? 3.855 26.531 20.047 1 96.81 99 SER B O 1
ATOM 2655 N N . PHE B 1 100 ? 2.27 25.188 19.172 1 98 100 PHE B N 1
ATOM 2656 C CA . PHE B 1 100 ? 3.121 24.016 19.234 1 98 100 PHE B CA 1
ATOM 2657 C C . PHE B 1 100 ? 4.395 24.219 18.422 1 98 100 PHE B C 1
ATOM 2659 O O . PHE B 1 100 ? 5.496 23.953 18.906 1 98 100 PHE B O 1
ATOM 2666 N N . SER B 1 101 ? 4.254 24.656 17.188 1 97.75 101 SER B N 1
ATOM 2667 C CA . SER B 1 101 ? 5.387 24.797 16.281 1 97.75 101 SER B CA 1
ATOM 2668 C C . SER B 1 101 ? 6.391 25.828 16.812 1 97.75 101 SER B C 1
ATOM 2670 O O . SER B 1 101 ? 7.598 25.688 16.594 1 97.75 101 SER B O 1
ATOM 2672 N N . ARG B 1 102 ? 5.93 26.859 17.531 1 96.5 102 ARG B N 1
ATOM 2673 C CA . ARG B 1 102 ? 6.793 27.922 18.047 1 96.5 102 ARG B CA 1
ATOM 2674 C C . ARG B 1 102 ? 7.562 27.453 19.281 1 96.5 102 ARG B C 1
ATOM 2676 O O . ARG B 1 102 ? 8.672 27.906 19.547 1 96.5 102 ARG B O 1
ATOM 2683 N N . ASN B 1 103 ? 6.957 26.531 19.922 1 97.19 103 ASN B N 1
ATOM 2684 C CA . ASN B 1 103 ? 7.512 26.203 21.234 1 97.19 103 ASN B CA 1
ATOM 2685 C C . ASN B 1 103 ? 8.227 24.859 21.219 1 97.19 103 ASN B C 1
ATOM 2687 O O . ASN B 1 103 ? 8.953 24.516 22.156 1 97.19 103 ASN B O 1
ATOM 2691 N N . SER B 1 104 ? 8.047 24.109 20.219 1 96.44 104 SER B N 1
ATOM 2692 C CA . SER B 1 104 ? 8.648 22.781 20.172 1 96.44 104 SER B CA 1
ATOM 2693 C C . SER B 1 104 ? 10.055 22.828 19.594 1 96.44 104 SER B C 1
ATOM 2695 O O . SER B 1 104 ? 10.32 23.562 18.641 1 96.44 104 SER B O 1
ATOM 2697 N N . ASN B 1 105 ? 10.938 22.016 20.188 1 94.5 105 ASN B N 1
ATOM 2698 C CA . ASN B 1 105 ? 12.281 21.844 19.656 1 94.5 105 ASN B CA 1
ATOM 2699 C C . ASN B 1 105 ? 12.438 20.5 18.953 1 94.5 105 ASN B C 1
ATOM 2701 O O . ASN B 1 105 ? 13.508 20.203 18.422 1 94.5 105 ASN B O 1
ATOM 2705 N N . GLN B 1 106 ? 11.422 19.812 18.938 1 96.38 106 GLN B N 1
ATOM 2706 C CA . GLN B 1 106 ? 11.453 18.5 18.312 1 96.38 106 GLN B CA 1
ATOM 2707 C C . GLN B 1 106 ? 11.289 18.609 16.797 1 96.38 106 GLN B C 1
ATOM 2709 O O . GLN B 1 106 ? 10.492 19.406 16.312 1 96.38 106 GLN B O 1
ATOM 2714 N N . LYS B 1 107 ? 12.07 17.75 16.094 1 97.75 107 LYS B N 1
ATOM 2715 C CA . LYS B 1 107 ? 11.898 17.625 14.656 1 97.75 107 LYS B CA 1
ATOM 2716 C C . LYS B 1 107 ? 11.227 16.297 14.297 1 97.75 107 LYS B C 1
ATOM 2718 O O . LYS B 1 107 ? 11.336 15.32 15.039 1 97.75 107 LYS B O 1
ATOM 2723 N N . PHE B 1 108 ? 10.633 16.312 13.188 1 98.44 108 PHE B N 1
ATOM 2724 C CA . PHE B 1 108 ? 9.867 15.141 12.781 1 98.44 108 PHE B CA 1
ATOM 2725 C C . PHE B 1 108 ? 10.281 14.688 11.383 1 98.44 108 PHE B C 1
ATOM 2727 O O . PHE B 1 108 ? 10.43 15.516 10.477 1 98.44 108 PHE B O 1
ATOM 2734 N N . GLY B 1 109 ? 10.414 13.398 11.227 1 97.38 109 GLY B N 1
ATOM 2735 C CA . GLY B 1 109 ? 10.703 12.859 9.906 1 97.38 109 GLY B CA 1
ATOM 2736 C C . GLY B 1 109 ? 9.5 12.844 8.992 1 97.38 109 GLY B C 1
ATOM 2737 O O . GLY B 1 109 ? 9.641 12.812 7.77 1 97.38 109 GLY B O 1
ATOM 2738 N N . LEU B 1 110 ? 8.375 12.828 9.672 1 97.81 110 LEU B N 1
ATOM 2739 C CA . LEU B 1 110 ? 7.109 12.82 8.945 1 97.81 110 LEU B CA 1
ATOM 2740 C C . LEU B 1 110 ? 6.121 13.797 9.57 1 97.81 110 LEU B C 1
ATOM 2742 O O . LEU B 1 110 ? 5.938 13.812 10.789 1 97.81 110 LEU B O 1
ATOM 2746 N N . ILE B 1 111 ? 5.559 14.648 8.734 1 98.75 111 ILE B N 1
ATOM 2747 C CA . ILE B 1 111 ? 4.449 15.5 9.156 1 98.75 111 ILE B CA 1
ATOM 2748 C C . ILE B 1 111 ? 3.252 15.273 8.234 1 98.75 111 ILE B C 1
ATOM 2750 O O . ILE B 1 111 ? 3.4 15.25 7.008 1 98.75 111 ILE B O 1
ATOM 2754 N N . VAL B 1 112 ? 2.076 15.055 8.812 1 98.75 112 VAL B N 1
ATOM 2755 C CA . VAL B 1 112 ? 0.873 14.75 8.047 1 98.75 112 VAL B CA 1
ATOM 2756 C C . VAL B 1 112 ? -0.261 15.68 8.461 1 98.75 112 VAL B C 1
ATOM 2758 O O . VAL B 1 112 ? -0.413 15.992 9.648 1 98.75 112 VAL B O 1
ATOM 2761 N N . SER B 1 113 ? -1.082 16.094 7.477 1 98.44 113 SER B N 1
ATOM 2762 C CA . SER B 1 113 ? -2.211 16.953 7.816 1 98.44 113 SER B CA 1
ATOM 2763 C C . SER B 1 113 ? -3.348 16.797 6.812 1 98.44 113 SER B C 1
ATOM 2765 O O . SER B 1 113 ? -3.107 16.703 5.605 1 98.44 113 SER B O 1
ATOM 2767 N N . ASN B 1 114 ? -4.465 16.641 7.258 1 96.75 114 ASN B N 1
ATOM 2768 C CA . ASN B 1 114 ? -5.719 16.859 6.547 1 96.75 114 ASN B CA 1
ATOM 2769 C C . ASN B 1 114 ? -6.465 18.078 7.09 1 96.75 114 ASN B C 1
ATOM 2771 O O . ASN B 1 114 ? -7.477 17.938 7.777 1 96.75 114 ASN B O 1
ATOM 2775 N N . PRO B 1 115 ? -5.988 19.266 6.812 1 93.31 115 PRO B N 1
ATOM 2776 C CA . PRO B 1 115 ? -6.496 20.469 7.453 1 93.31 115 PRO B CA 1
ATOM 2777 C C . PRO B 1 115 ? -7.863 20.891 6.922 1 93.31 115 PRO B C 1
ATOM 2779 O O . PRO B 1 115 ? -8.25 20.5 5.82 1 93.31 115 PRO B O 1
ATOM 2782 N N . PRO B 1 116 ? -8.531 21.531 7.77 1 83.31 116 PRO B N 1
ATOM 2783 C CA . PRO B 1 116 ? -9.742 22.141 7.219 1 83.31 116 PRO B CA 1
ATOM 2784 C C . PRO B 1 116 ? -9.438 23.188 6.137 1 83.31 116 PRO B C 1
ATOM 2786 O O . PRO B 1 116 ? -8.398 23.844 6.188 1 83.31 116 PRO B O 1
ATOM 2789 N N . TYR B 1 117 ? -10.242 23.078 5.074 1 78.69 117 TYR B N 1
ATOM 2790 C CA . TYR B 1 117 ? -10 24.047 4 1 78.69 117 TYR B CA 1
ATOM 2791 C C . TYR B 1 117 ? -11.242 24.875 3.715 1 78.69 117 TYR B C 1
ATOM 2793 O O . TYR B 1 117 ? -12.367 24.375 3.85 1 78.69 117 TYR B O 1
ATOM 2801 N N . PHE B 1 118 ? -11.32 26.062 3.998 1 57.09 118 PHE B N 1
ATOM 2802 C CA . PHE B 1 118 ? -12.484 26.906 3.754 1 57.09 118 PHE B CA 1
ATOM 2803 C C . PHE B 1 118 ? -12.312 27.719 2.473 1 57.09 118 PHE B C 1
ATOM 2805 O O . PHE B 1 118 ? -11.281 28.359 2.279 1 57.09 118 PHE B O 1
ATOM 2812 N N . PRO B 1 119 ? -13.117 27.344 1.422 1 49.66 119 PRO B N 1
ATOM 2813 C CA . PRO B 1 119 ? -13.109 28.234 0.257 1 49.66 119 PRO B CA 1
ATOM 2814 C C . PRO B 1 119 ? -13.367 29.688 0.626 1 49.66 119 PRO B C 1
ATOM 2816 O O . PRO B 1 119 ? -13.992 29.969 1.649 1 49.66 119 PRO B O 1
ATOM 2819 N N . ASN B 1 120 ? -12.477 30.641 0.292 1 43.81 120 ASN B N 1
ATOM 2820 C CA . ASN B 1 120 ? -12.766 32.062 0.456 1 43.81 120 ASN B CA 1
ATOM 2821 C C . ASN B 1 120 ? -14.258 32.344 0.402 1 43.81 120 ASN B C 1
ATOM 2823 O O . ASN B 1 120 ? -14.688 33.5 0.562 1 43.81 120 ASN B O 1
ATOM 2827 N N . HIS B 1 121 ? -15.031 31.562 -0.411 1 42.5 121 HIS B N 1
ATOM 2828 C CA . HIS B 1 121 ? -16.234 32.312 -0.752 1 42.5 121 HIS B CA 1
ATOM 2829 C C . HIS B 1 121 ? -17.125 32.5 0.471 1 42.5 121 HIS B C 1
ATOM 2831 O O . HIS B 1 121 ? -17.625 33.625 0.71 1 42.5 121 HIS B O 1
ATOM 2837 N N . LEU B 1 122 ? -18.203 31.484 0.781 1 38.66 122 LEU B N 1
ATOM 2838 C CA . LEU B 1 122 ? -19.469 31.875 1.413 1 38.66 122 LEU B CA 1
ATOM 2839 C C . LEU B 1 122 ? -19.328 31.891 2.932 1 38.66 122 LEU B C 1
ATOM 2841 O O . LEU B 1 122 ? -19.188 30.828 3.555 1 38.66 122 LEU B O 1
ATOM 2845 N N . LYS B 1 123 ? -18.547 32.906 3.676 1 41.44 123 LYS B N 1
ATOM 2846 C CA . LYS B 1 123 ? -18.891 33.25 5.051 1 41.44 123 LYS B CA 1
ATOM 2847 C C . LYS B 1 123 ? -20.375 33.031 5.332 1 41.44 123 LYS B C 1
ATOM 2849 O O . LYS B 1 123 ? -21.203 33.906 5.105 1 41.44 123 LYS B O 1
ATOM 2854 N N . SER B 1 124 ? -20.984 31.969 4.957 1 38 124 SER B N 1
ATOM 2855 C CA . SER B 1 124 ? -22.375 31.953 5.391 1 38 124 SER B CA 1
ATOM 2856 C C . SER B 1 124 ? -22.484 32.031 6.91 1 38 124 SER B C 1
ATOM 2858 O O . SER B 1 124 ? -21.547 31.656 7.621 1 38 124 SER B O 1
ATOM 2860 N N . MET B 1 125 ? -23.656 32.531 7.637 1 35.69 125 MET B N 1
ATOM 2861 C CA . MET B 1 125 ? -24.188 32.969 8.93 1 35.69 125 MET B CA 1
ATOM 2862 C C . MET B 1 125 ? -24.047 31.859 9.969 1 35.69 125 MET B C 1
ATOM 2864 O O . MET B 1 125 ? -24.406 32.031 11.133 1 35.69 125 MET B O 1
ATOM 2868 N N . ASP B 1 126 ? -24.172 30.547 9.672 1 40.66 126 ASP B N 1
ATOM 2869 C CA . ASP B 1 126 ? -24.406 29.734 10.859 1 40.66 126 ASP B CA 1
ATOM 2870 C C . ASP B 1 126 ? -23.109 29.531 11.648 1 40.66 126 ASP B C 1
ATOM 2872 O O . ASP B 1 126 ? -22.109 29.062 11.094 1 40.66 126 ASP B O 1
ATOM 2876 N N . THR B 1 127 ? -22.891 30.062 12.773 1 38.22 127 THR B N 1
ATOM 2877 C CA . THR B 1 127 ? -21.828 30.312 13.742 1 38.22 127 THR B CA 1
ATOM 2878 C C . THR B 1 127 ? -21.062 29.031 14.062 1 38.22 127 THR B C 1
ATOM 2880 O O . THR B 1 127 ? -19.844 29.047 14.195 1 38.22 127 THR B O 1
ATOM 2883 N N . LYS B 1 128 ? -21.766 28 14.445 1 41.5 128 LYS B N 1
ATOM 2884 C CA . LYS B 1 128 ? -21.109 26.859 15.062 1 41.5 128 LYS B CA 1
ATOM 2885 C C . LYS B 1 128 ? -20.219 26.125 14.055 1 41.5 128 LYS B C 1
ATOM 2887 O O . LYS B 1 128 ? -19.156 25.609 14.414 1 41.5 128 LYS B O 1
ATOM 2892 N N . ARG B 1 129 ? -20.781 25.703 12.992 1 43.16 129 ARG B N 1
ATOM 2893 C CA . ARG B 1 129 ? -20.078 25.047 11.898 1 43.16 129 ARG B CA 1
ATOM 2894 C C . ARG B 1 129 ? -19.016 25.953 11.289 1 43.16 129 ARG B C 1
ATOM 2896 O O . ARG B 1 129 ? -18.016 25.469 10.734 1 43.16 129 ARG B O 1
ATOM 2903 N N . ASN B 1 130 ? -19.188 27.188 11.211 1 42.88 130 ASN B N 1
ATOM 2904 C CA . ASN B 1 130 ? -18.281 28.219 10.727 1 42.88 130 ASN B CA 1
ATOM 2905 C C . ASN B 1 130 ? -17 28.281 11.547 1 42.88 130 ASN B C 1
ATOM 2907 O O . ASN B 1 130 ? -15.922 28.531 11.008 1 42.88 130 ASN B O 1
ATOM 2911 N N . LEU B 1 131 ? -17.172 28.141 12.82 1 39.84 131 LEU B N 1
ATOM 2912 C CA . LEU B 1 131 ? -15.977 28.188 13.656 1 39.84 131 LEU B CA 1
ATOM 2913 C C . LEU B 1 131 ? -15.07 27 13.367 1 39.84 131 LEU B C 1
ATOM 2915 O O . LEU B 1 131 ? -13.844 27.125 13.375 1 39.84 131 LEU B O 1
ATOM 2919 N N . ALA B 1 132 ? -15.703 25.734 13.336 1 43.75 132 ALA B N 1
ATOM 2920 C CA . ALA B 1 132 ? -14.906 24.547 13.031 1 43.75 132 ALA B CA 1
ATOM 2921 C C . ALA B 1 132 ? -14.258 24.672 11.648 1 43.75 132 ALA B C 1
ATOM 2923 O O . ALA B 1 132 ? -13.188 24.125 11.414 1 43.75 132 ALA B O 1
ATOM 2924 N N . MET B 1 133 ? -15.031 25.125 10.648 1 43.06 133 MET B N 1
ATOM 2925 C CA . MET B 1 133 ? -14.602 25.312 9.266 1 43.06 133 MET B CA 1
ATOM 2926 C C . MET B 1 133 ? -13.836 26.609 9.109 1 43.06 133 MET B C 1
ATOM 2928 O O . MET B 1 133 ? -13.25 26.875 8.055 1 43.06 133 MET B O 1
ATOM 2932 N N . HIS B 1 134 ? -14.227 27.641 9.789 1 40.38 134 HIS B N 1
ATOM 2933 C CA . HIS B 1 134 ? -13.531 28.891 9.531 1 40.38 134 HIS B CA 1
ATOM 2934 C C . HIS B 1 134 ? -12.016 28.719 9.633 1 40.38 134 HIS B C 1
ATOM 2936 O O . HIS B 1 134 ? -11.508 28.266 10.6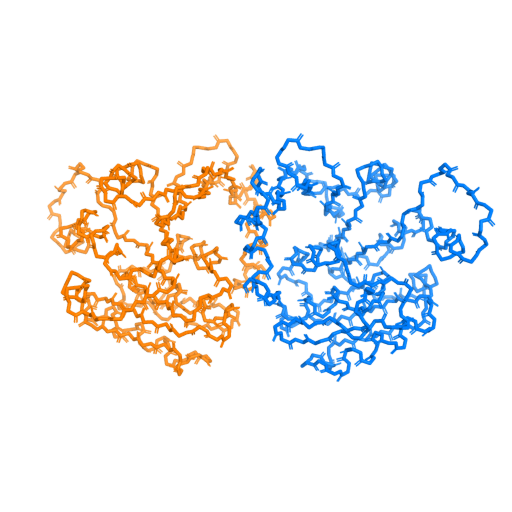56 1 40.38 134 HIS B O 1
ATOM 2942 N N . ASN B 1 135 ? -11.367 28.359 8.539 1 47.41 135 ASN B N 1
ATOM 2943 C CA . ASN B 1 135 ? -9.945 28.484 8.211 1 47.41 135 ASN B CA 1
ATOM 2944 C C . ASN B 1 135 ? -9.219 29.406 9.172 1 47.41 135 ASN B C 1
ATOM 2946 O O . ASN B 1 135 ? -8.031 29.688 9.008 1 47.41 135 ASN B O 1
ATOM 2950 N N . ASP B 1 136 ? -10.125 30 9.961 1 54.84 136 ASP B N 1
ATOM 2951 C CA . ASP B 1 136 ? -9.547 31.109 10.703 1 54.84 136 ASP B CA 1
ATOM 2952 C C . ASP B 1 136 ? -8.508 30.625 11.719 1 54.84 136 ASP B C 1
ATOM 2954 O O . ASP B 1 136 ? -7.602 31.359 12.094 1 54.84 136 ASP B O 1
ATOM 2958 N N . SER B 1 137 ? -8.539 29.156 11.82 1 70.38 137 SER B N 1
ATOM 2959 C CA . SER B 1 137 ? -7.676 28.844 12.953 1 70.38 137 SER B CA 1
ATOM 2960 C C . SER B 1 137 ? -6.293 28.406 12.484 1 70.38 137 SER B C 1
ATOM 2962 O O . SER B 1 137 ? -5.309 28.578 13.203 1 70.38 137 SER B O 1
ATOM 2964 N N . LEU B 1 138 ? -6.184 27.984 11.094 1 87.56 138 LEU B N 1
ATOM 2965 C CA . LEU B 1 138 ? -4.844 27.609 10.664 1 87.56 138 LEU B CA 1
ATOM 2966 C C . LEU B 1 138 ? -4.602 28.016 9.211 1 87.56 138 LEU B C 1
ATOM 2968 O O . LEU B 1 138 ? -4.668 27.188 8.305 1 87.56 138 LEU B O 1
ATOM 2972 N N . PRO B 1 139 ? -4.348 29.344 9.047 1 91.5 139 PRO B N 1
ATOM 2973 C CA . PRO B 1 139 ? -4.008 29.781 7.688 1 91.5 139 PRO B CA 1
ATOM 2974 C C . PRO B 1 139 ? -2.855 28.969 7.086 1 91.5 139 PRO B C 1
ATOM 2976 O O . PRO B 1 139 ? -1.96 28.531 7.809 1 91.5 139 PRO B O 1
ATOM 2979 N N . PHE B 1 140 ? -2.855 28.859 5.75 1 95.44 140 PHE B N 1
ATOM 2980 C CA . PHE B 1 140 ? -1.843 28.078 5.051 1 95.44 140 PHE B CA 1
ATOM 2981 C C . PHE B 1 140 ? -0.448 28.625 5.32 1 95.44 140 PHE B C 1
ATOM 2983 O O . PHE B 1 140 ? 0.522 27.875 5.387 1 95.44 140 PHE B O 1
ATOM 2990 N N . ASP B 1 141 ? -0.379 29.953 5.504 1 94.69 141 ASP B N 1
ATOM 2991 C CA . ASP B 1 141 ? 0.916 30.547 5.824 1 94.69 141 ASP B CA 1
ATOM 2992 C C . ASP B 1 141 ? 1.454 30 7.148 1 94.69 141 ASP B C 1
ATOM 2994 O O . ASP B 1 141 ? 2.629 29.656 7.246 1 94.69 141 ASP B O 1
ATOM 2998 N N . ASP B 1 142 ? 0.578 29.953 8.125 1 95.56 142 ASP B N 1
ATOM 2999 C CA . ASP B 1 142 ? 0.974 29.438 9.43 1 95.56 142 ASP B CA 1
ATOM 3000 C C . ASP B 1 142 ? 1.32 27.953 9.352 1 95.56 142 ASP B C 1
ATOM 3002 O O . ASP B 1 142 ? 2.273 27.5 9.992 1 95.56 142 ASP B O 1
ATOM 3006 N N . LEU B 1 143 ? 0.535 27.25 8.609 1 97.25 143 LEU B N 1
ATOM 3007 C CA . LEU B 1 143 ? 0.768 25.828 8.43 1 97.25 143 LEU B CA 1
ATOM 3008 C C . LEU B 1 143 ? 2.156 25.562 7.852 1 97.25 143 LEU B C 1
ATOM 3010 O O . LEU B 1 143 ? 2.945 24.812 8.43 1 97.25 143 LEU B O 1
ATOM 3014 N N . ILE B 1 144 ? 2.496 26.219 6.77 1 97.69 144 ILE B N 1
ATOM 3015 C CA . ILE B 1 144 ? 3.75 25.984 6.059 1 97.69 144 ILE B CA 1
ATOM 3016 C C . ILE B 1 144 ? 4.922 26.453 6.918 1 97.69 144 ILE B C 1
ATOM 3018 O O . ILE B 1 144 ? 5.953 25.781 6.996 1 97.69 144 ILE B O 1
ATOM 3022 N N . GLU B 1 145 ? 4.742 27.578 7.594 1 96.94 145 GLU B N 1
ATOM 3023 C CA . GLU B 1 145 ? 5.801 28.078 8.461 1 96.94 145 GLU B CA 1
ATOM 3024 C C . GLU B 1 145 ? 6.121 27.094 9.578 1 96.94 145 GLU B C 1
ATOM 3026 O O . GLU B 1 145 ? 7.289 26.828 9.859 1 96.94 145 GLU B O 1
ATOM 3031 N N . GLY B 1 146 ? 5.121 26.609 10.18 1 98 146 GLY B N 1
ATOM 3032 C CA . GLY B 1 146 ? 5.312 25.641 11.242 1 98 146 GLY B CA 1
ATOM 3033 C C . GLY B 1 146 ? 5.93 24.344 10.758 1 98 146 GLY B C 1
ATOM 3034 O O . GLY B 1 146 ? 6.816 23.781 11.414 1 98 146 GLY B O 1
ATOM 3035 N N . VAL B 1 147 ? 5.449 23.812 9.633 1 98.38 147 VAL B N 1
ATOM 3036 C CA . VAL B 1 147 ? 5.973 22.578 9.055 1 98.38 147 VAL B CA 1
ATOM 3037 C C . VAL B 1 147 ? 7.457 22.734 8.742 1 98.38 147 VAL B C 1
ATOM 3039 O O . VAL B 1 147 ? 8.266 21.859 9.07 1 98.38 147 VAL B O 1
ATOM 3042 N N . GLN B 1 148 ? 7.766 23.859 8.156 1 97.56 148 GLN B N 1
ATOM 3043 C CA . GLN B 1 148 ? 9.156 24.125 7.805 1 97.56 148 GLN B CA 1
ATOM 3044 C C . GLN B 1 148 ? 10.047 24.109 9.047 1 97.56 148 GLN B C 1
ATOM 3046 O O . GLN B 1 148 ? 11.164 23.594 9.008 1 97.56 148 GLN B O 1
ATOM 3051 N N . ARG B 1 149 ? 9.578 24.641 10.117 1 97.38 149 ARG B N 1
ATOM 3052 C CA . ARG B 1 149 ? 10.328 24.734 11.367 1 97.38 149 ARG B CA 1
ATOM 3053 C C . ARG B 1 149 ? 10.531 23.344 11.984 1 97.38 149 ARG B C 1
ATOM 3055 O O . ARG B 1 149 ? 11.586 23.062 12.555 1 97.38 149 ARG B O 1
ATOM 3062 N N . LEU B 1 150 ? 9.609 22.5 11.812 1 98.44 150 LEU B N 1
ATOM 3063 C CA . LEU B 1 150 ? 9.57 21.266 12.609 1 98.44 150 LEU B CA 1
ATOM 3064 C C . LEU B 1 150 ? 10.039 20.078 11.781 1 98.44 150 LEU B C 1
ATOM 3066 O O . LEU B 1 150 ? 10.297 19 12.336 1 98.44 150 LEU B O 1
ATOM 3070 N N . LEU B 1 151 ? 10.172 20.234 10.492 1 97.94 151 LEU B N 1
ATOM 3071 C CA . LEU B 1 151 ? 10.508 19.109 9.617 1 97.94 151 LEU B CA 1
ATOM 3072 C C . LEU B 1 151 ? 12.008 18.844 9.633 1 97.94 151 LEU B C 1
ATOM 3074 O O . LEU B 1 151 ? 12.82 19.766 9.594 1 97.94 151 LEU B O 1
ATOM 3078 N N . GLU B 1 152 ? 12.391 17.578 9.711 1 97.25 152 GLU B N 1
ATOM 3079 C CA . GLU B 1 152 ? 13.781 17.188 9.547 1 97.25 152 GLU B CA 1
ATOM 3080 C C . GLU B 1 152 ? 14.281 17.484 8.141 1 97.25 152 GLU B C 1
ATOM 3082 O O . GLU B 1 152 ? 13.484 17.641 7.215 1 97.25 152 GLU B O 1
ATOM 3087 N N . GLU B 1 153 ? 15.562 17.453 7.984 1 94.69 153 GLU B N 1
ATOM 3088 C CA . GLU B 1 153 ? 16.188 17.797 6.707 1 94.69 153 GLU B CA 1
ATOM 3089 C C . GLU B 1 153 ? 15.688 16.891 5.586 1 94.69 153 GLU B C 1
ATOM 3091 O O . GLU B 1 153 ? 15.352 17.375 4.5 1 94.69 153 GLU B O 1
ATOM 3096 N N . LYS B 1 154 ? 15.516 15.648 5.863 1 92.12 154 LYS B N 1
ATOM 3097 C CA . LYS B 1 154 ? 15.07 14.695 4.855 1 92.12 154 LYS B CA 1
ATOM 3098 C C . LYS B 1 154 ? 13.617 14.289 5.086 1 92.12 154 LYS B C 1
ATOM 3100 O O . LYS B 1 154 ? 13.164 13.266 4.57 1 92.12 154 LYS B O 1
ATOM 3105 N N . GLY B 1 155 ? 12.992 15.086 5.93 1 95.31 155 GLY B N 1
ATOM 3106 C CA . GLY B 1 155 ? 11.625 14.758 6.285 1 95.31 155 GLY B CA 1
ATOM 3107 C C . GLY B 1 155 ? 10.633 15.016 5.164 1 95.31 155 GLY B C 1
ATOM 3108 O O . GLY B 1 155 ? 10.969 15.672 4.176 1 95.31 155 GLY B O 1
ATOM 3109 N N . LYS B 1 156 ? 9.406 14.461 5.312 1 96.31 156 LYS B N 1
ATOM 3110 C CA . LYS B 1 156 ? 8.336 14.617 4.328 1 96.31 156 LYS B CA 1
ATOM 3111 C C . LYS B 1 156 ? 7.07 15.172 4.973 1 96.31 156 LYS B C 1
ATOM 3113 O O . LYS B 1 156 ? 6.715 14.789 6.09 1 96.31 156 LYS B O 1
ATOM 3118 N N . PHE B 1 157 ? 6.523 16.109 4.27 1 98.25 157 PHE B N 1
ATOM 3119 C CA . PHE B 1 157 ? 5.227 16.641 4.664 1 98.25 157 PHE B CA 1
ATOM 3120 C C . PHE B 1 157 ? 4.133 16.156 3.717 1 98.25 157 PHE B C 1
ATOM 3122 O O . PHE B 1 157 ? 4.172 16.453 2.52 1 98.25 157 PHE B O 1
ATOM 3129 N N . TRP B 1 158 ? 3.154 15.383 4.23 1 98.44 158 TRP B N 1
ATOM 3130 C CA . TRP B 1 158 ? 2.025 14.852 3.471 1 98.44 158 TRP B CA 1
ATOM 3131 C C . TRP B 1 158 ? 0.749 15.625 3.787 1 98.44 158 TRP B C 1
ATOM 3133 O O . TRP B 1 158 ? 0.407 15.828 4.953 1 98.44 158 TRP B O 1
ATOM 3143 N N . VAL B 1 159 ? 0.035 16.031 2.764 1 98.62 159 VAL B N 1
ATOM 3144 C CA . VAL B 1 159 ? -1.191 16.781 2.975 1 98.62 159 VAL B CA 1
ATOM 3145 C C . VAL B 1 159 ? -2.207 16.438 1.887 1 98.62 159 VAL B C 1
ATOM 3147 O O . VAL B 1 159 ? -1.832 16.141 0.753 1 98.62 159 VAL B O 1
ATOM 3150 N N . ILE B 1 160 ? -3.488 16.422 2.238 1 98.44 160 ILE B N 1
ATOM 3151 C CA . ILE B 1 160 ? -4.562 16.203 1.273 1 98.44 160 ILE B CA 1
ATOM 3152 C C . ILE B 1 160 ? -5.488 17.422 1.251 1 98.44 160 ILE B C 1
ATOM 3154 O O . ILE B 1 160 ? -5.871 17.938 2.303 1 98.44 160 ILE B O 1
ATOM 3158 N N . LEU B 1 161 ? -5.805 17.938 0.069 1 97.69 161 LEU B N 1
ATOM 3159 C CA . LEU B 1 161 ? -6.637 19.125 -0.139 1 97.69 161 LEU B CA 1
ATOM 3160 C C . LEU B 1 161 ? -7.367 19.047 -1.476 1 97.69 161 LEU B C 1
ATOM 3162 O O . LEU B 1 161 ? -6.961 18.297 -2.367 1 97.69 161 LEU B O 1
ATOM 3166 N N . PRO B 1 162 ? -8.453 19.797 -1.531 1 96.62 162 PRO B N 1
ATOM 3167 C CA . PRO B 1 162 ? -8.977 20.016 -2.887 1 96.62 162 PRO B CA 1
ATOM 3168 C C . PRO B 1 162 ? -7.953 20.672 -3.812 1 96.62 162 PRO B C 1
ATOM 3170 O O . PRO B 1 162 ? -7.07 21.391 -3.348 1 96.62 162 PRO B O 1
ATOM 3173 N N . PRO B 1 163 ? -8.125 20.469 -5.141 1 97.06 163 PRO B N 1
ATOM 3174 C CA . PRO B 1 163 ? -7.117 20.953 -6.094 1 97.06 163 PRO B CA 1
ATOM 3175 C C . PRO B 1 163 ? -6.879 22.453 -5.988 1 97.06 163 PRO B C 1
ATOM 3177 O O . PRO B 1 163 ? -5.73 22.906 -6.012 1 97.06 163 PRO B O 1
ATOM 3180 N N . LYS B 1 164 ? -7.945 23.219 -5.863 1 95.5 164 LYS B N 1
ATOM 3181 C CA . LYS B 1 164 ? -7.801 24.672 -5.793 1 95.5 164 LYS B CA 1
ATOM 3182 C C . LYS B 1 164 ? -6.984 25.094 -4.57 1 95.5 164 LYS B C 1
ATOM 3184 O O . LYS B 1 164 ? -6.066 25.906 -4.68 1 95.5 164 LYS B O 1
ATOM 3189 N N . GLU B 1 165 ? -7.305 24.562 -3.465 1 95.88 165 GLU B N 1
ATOM 3190 C CA . GLU B 1 165 ? -6.605 24.859 -2.221 1 95.88 165 GLU B CA 1
ATOM 3191 C C . GLU B 1 165 ? -5.168 24.344 -2.258 1 95.88 165 GLU B C 1
ATOM 3193 O O . GLU B 1 165 ? -4.27 24.969 -1.688 1 95.88 165 GLU B O 1
ATOM 3198 N N . MET B 1 166 ? -4.953 23.25 -2.883 1 97.5 166 MET B N 1
ATOM 3199 C CA . MET B 1 166 ? -3.602 22.703 -2.996 1 97.5 166 MET B CA 1
ATOM 3200 C C . MET B 1 166 ? -2.697 23.656 -3.773 1 97.5 166 MET B C 1
ATOM 3202 O O . MET B 1 166 ? -1.527 23.828 -3.428 1 97.5 166 MET B O 1
ATOM 3206 N N . ARG B 1 167 ? -3.236 24.234 -4.801 1 96.62 167 ARG B N 1
ATOM 3207 C CA . ARG B 1 167 ? -2.457 25.188 -5.574 1 96.62 167 ARG B CA 1
ATOM 3208 C C . ARG B 1 167 ? -2.025 26.375 -4.707 1 96.62 167 ARG B C 1
ATOM 3210 O O . ARG B 1 167 ? -0.884 26.828 -4.793 1 96.62 167 ARG B O 1
ATOM 3217 N N . VAL B 1 168 ? -2.967 26.828 -3.902 1 95.5 168 VAL B N 1
ATOM 3218 C CA . VAL B 1 168 ? -2.664 27.938 -2.998 1 95.5 168 VAL B CA 1
ATOM 3219 C C . VAL B 1 168 ? -1.555 27.516 -2.033 1 95.5 168 VAL B C 1
ATOM 3221 O O . VAL B 1 168 ? -0.601 28.266 -1.816 1 95.5 168 VAL B O 1
ATOM 3224 N N . LEU B 1 169 ? -1.642 26.359 -1.497 1 97.12 169 LEU B N 1
ATOM 3225 C CA . LEU B 1 169 ? -0.64 25.859 -0.559 1 97.12 169 LEU B CA 1
ATOM 3226 C C . LEU B 1 169 ? 0.724 25.75 -1.231 1 97.12 169 LEU B C 1
ATOM 3228 O O . LEU B 1 169 ? 1.748 26.078 -0.631 1 97.12 169 LEU B O 1
ATOM 3232 N N . GLU B 1 170 ? 0.715 25.25 -2.412 1 96.88 170 GLU B N 1
ATOM 3233 C CA . GLU B 1 170 ? 1.956 25.094 -3.166 1 96.88 170 GLU B CA 1
ATOM 3234 C C . GLU B 1 170 ? 2.674 26.438 -3.318 1 96.88 170 GLU B C 1
ATOM 3236 O O . GLU B 1 170 ? 3.896 26.516 -3.182 1 96.88 170 GLU B O 1
ATOM 3241 N N . GLU B 1 171 ? 1.937 27.406 -3.629 1 96.31 171 GLU B N 1
ATOM 3242 C CA . GLU B 1 171 ? 2.512 28.734 -3.791 1 96.31 171 GLU B CA 1
ATOM 3243 C C . GLU B 1 171 ? 3.133 29.234 -2.486 1 96.31 171 GLU B C 1
ATOM 3245 O O . GLU B 1 171 ? 4.227 29.812 -2.492 1 96.31 171 GLU B O 1
ATOM 3250 N N . LYS B 1 172 ? 2.432 29.047 -1.454 1 96.06 172 LYS B N 1
ATOM 3251 C CA . LYS B 1 172 ? 2.939 29.469 -0.15 1 96.06 172 LYS B CA 1
ATOM 3252 C C . LYS B 1 172 ? 4.172 28.656 0.244 1 96.06 172 LYS B C 1
ATOM 3254 O O . LYS B 1 172 ? 5.109 29.203 0.835 1 96.06 172 LYS B O 1
ATOM 3259 N N . ALA B 1 173 ? 4.184 27.391 -0.026 1 97.62 173 ALA B N 1
ATOM 3260 C CA . ALA B 1 173 ? 5.309 26.5 0.287 1 97.62 173 ALA B CA 1
ATOM 3261 C C . ALA B 1 173 ? 6.566 26.938 -0.465 1 97.62 173 ALA B C 1
ATOM 3263 O O . ALA B 1 173 ? 7.664 26.922 0.094 1 97.62 173 ALA B O 1
ATOM 3264 N N . LYS B 1 174 ? 6.371 27.266 -1.676 1 95.56 174 LYS B N 1
ATOM 3265 C CA . LYS B 1 174 ? 7.492 27.703 -2.502 1 95.56 174 LYS B CA 1
ATOM 3266 C C . LYS B 1 174 ? 8.203 28.906 -1.879 1 95.56 174 LYS B C 1
ATOM 3268 O O . LYS B 1 174 ? 9.43 28.969 -1.879 1 95.56 174 LYS B O 1
ATOM 3273 N N . VAL B 1 175 ? 7.441 29.812 -1.343 1 95.06 175 VAL B N 1
ATOM 3274 C CA . VAL B 1 175 ? 7.969 31.016 -0.703 1 95.06 175 VAL B CA 1
ATOM 3275 C C . VAL B 1 175 ? 8.844 30.625 0.485 1 95.06 175 VAL B C 1
ATOM 3277 O O . VAL B 1 175 ? 9.82 31.312 0.802 1 95.06 175 VAL B O 1
ATOM 3280 N N . LYS B 1 176 ? 8.578 29.5 1.05 1 95.69 176 LYS B N 1
ATOM 3281 C CA . LYS B 1 176 ? 9.312 29.031 2.225 1 95.69 176 LYS B CA 1
ATOM 3282 C C . LYS B 1 176 ? 10.32 27.953 1.852 1 95.69 176 LYS B C 1
ATOM 3284 O O . LYS B 1 176 ? 10.789 27.203 2.715 1 95.69 176 LYS B O 1
ATOM 3289 N N . ASN B 1 177 ? 10.523 27.734 0.605 1 95.44 177 ASN B N 1
ATOM 3290 C CA . ASN B 1 177 ? 11.5 26.797 0.063 1 95.44 177 ASN B CA 1
ATOM 3291 C C . ASN B 1 177 ? 11.125 25.359 0.394 1 95.44 177 ASN B C 1
ATOM 3293 O O . ASN B 1 177 ? 11.984 24.562 0.79 1 95.44 177 ASN B O 1
ATOM 3297 N N . MET B 1 178 ? 9.969 25.109 0.39 1 97.12 178 MET B N 1
ATOM 3298 C CA . MET B 1 178 ? 9.438 23.75 0.413 1 97.12 178 MET B CA 1
ATOM 3299 C C . MET B 1 178 ? 8.898 23.344 -0.956 1 97.12 178 MET B C 1
ATOM 3301 O O . MET B 1 178 ? 8.148 24.109 -1.575 1 97.12 178 MET B O 1
ATOM 3305 N N . PHE B 1 179 ? 9.188 22.141 -1.402 1 96.19 179 PHE B N 1
ATOM 3306 C CA . PHE B 1 179 ? 8.945 21.797 -2.797 1 96.19 179 PHE B CA 1
ATOM 3307 C C . PHE B 1 179 ? 8.109 20.516 -2.9 1 96.19 179 PHE B C 1
ATOM 3309 O O . PHE B 1 179 ? 8.344 19.562 -2.162 1 96.19 179 PHE B O 1
ATOM 3316 N N . PRO B 1 180 ? 7.195 20.562 -3.811 1 95.44 180 PRO B N 1
ATOM 3317 C CA . PRO B 1 180 ? 6.445 19.312 -4.039 1 95.44 180 PRO B CA 1
ATOM 3318 C C . PRO B 1 180 ? 7.293 18.234 -4.688 1 95.44 180 PRO B C 1
ATOM 3320 O O . PRO B 1 180 ? 8.062 18.5 -5.609 1 95.44 180 PRO B O 1
ATOM 3323 N N . GLU B 1 181 ? 7.188 17.078 -4.164 1 91.31 181 GLU B N 1
ATOM 3324 C CA . GLU B 1 181 ? 7.957 15.938 -4.656 1 91.31 181 GLU B CA 1
ATOM 3325 C C . GLU B 1 181 ? 7.062 14.953 -5.398 1 91.31 181 GLU B C 1
ATOM 3327 O O . GLU B 1 181 ? 7.5 14.305 -6.348 1 91.31 181 GLU B O 1
ATOM 3332 N N . TRP B 1 182 ? 5.895 14.797 -4.996 1 91.19 182 TRP B N 1
ATOM 3333 C CA . TRP B 1 182 ? 4.953 13.812 -5.523 1 91.19 182 TRP B CA 1
ATOM 3334 C C . TRP B 1 182 ? 3.514 14.266 -5.309 1 91.19 182 TRP B C 1
ATOM 3336 O O . TRP B 1 182 ? 3.199 14.906 -4.301 1 91.19 182 TRP B O 1
ATOM 3346 N N . ARG B 1 183 ? 2.742 13.922 -6.277 1 94.25 183 ARG B N 1
ATOM 3347 C CA . ARG B 1 183 ? 1.332 14.305 -6.254 1 94.25 183 ARG B CA 1
ATOM 3348 C C . ARG B 1 183 ? 0.448 13.148 -6.711 1 94.25 183 ARG B C 1
ATOM 3350 O O . ARG B 1 183 ? 0.773 12.453 -7.68 1 94.25 183 ARG B O 1
ATOM 3357 N N . LEU B 1 184 ? -0.596 12.906 -5.961 1 94.56 184 LEU B N 1
ATOM 3358 C CA . LEU B 1 184 ? -1.633 11.961 -6.363 1 94.56 184 LEU B CA 1
ATOM 3359 C C . LEU B 1 184 ? -2.977 12.664 -6.527 1 94.56 184 LEU B C 1
ATOM 3361 O O . LEU B 1 184 ? -3.512 13.219 -5.562 1 94.56 184 LEU B O 1
ATOM 3365 N N . VAL B 1 185 ? -3.467 12.578 -7.723 1 96.31 185 VAL B N 1
ATOM 3366 C CA . VAL B 1 185 ? -4.777 13.156 -8.016 1 96.31 185 VAL B CA 1
ATOM 3367 C C . VAL B 1 185 ? -5.863 12.102 -7.812 1 96.31 185 VAL B C 1
ATOM 3369 O O . VAL B 1 185 ? -5.766 10.992 -8.336 1 96.31 185 VAL B O 1
ATOM 3372 N N . VAL B 1 186 ? -6.898 12.438 -7.105 1 97.06 186 VAL B N 1
ATOM 3373 C CA . VAL B 1 186 ? -7.965 11.5 -6.766 1 97.06 186 VAL B CA 1
ATOM 3374 C C . VAL B 1 186 ? -9.242 11.883 -7.516 1 97.06 186 VAL B C 1
ATOM 3376 O O . VAL B 1 186 ? -9.703 13.023 -7.434 1 97.06 186 VAL B O 1
ATOM 3379 N N . LYS B 1 187 ? -9.789 10.938 -8.211 1 96.69 187 LYS B N 1
ATOM 3380 C CA . LYS B 1 187 ? -11.062 11.102 -8.922 1 96.69 187 LYS B CA 1
ATOM 3381 C C . LYS B 1 187 ? -12.094 10.102 -8.422 1 96.69 187 LYS B C 1
ATOM 3383 O O . LYS B 1 187 ? -11.766 8.961 -8.102 1 96.69 187 LYS B O 1
ATOM 3388 N N . ASP B 1 188 ? -13.336 10.562 -8.367 1 95.88 188 ASP B N 1
ATOM 3389 C CA . ASP B 1 188 ? -14.406 9.641 -7.996 1 95.88 188 ASP B CA 1
ATOM 3390 C C . ASP B 1 188 ? -14.594 8.562 -9.055 1 95.88 188 ASP B C 1
ATOM 3392 O O . ASP B 1 188 ? -14.75 7.383 -8.727 1 95.88 188 ASP B O 1
ATOM 3396 N N . ARG B 1 189 ? -14.633 9.016 -10.258 1 93.5 189 ARG B N 1
ATOM 3397 C CA . ARG B 1 189 ? -14.727 8.164 -11.438 1 93.5 189 ARG B CA 1
ATOM 3398 C C . ARG B 1 189 ? -13.75 8.625 -12.516 1 93.5 189 ARG B C 1
ATOM 3400 O O . ARG B 1 189 ? -13.297 9.773 -12.516 1 93.5 189 ARG B O 1
ATOM 3407 N N . PRO B 1 190 ? -13.453 7.688 -13.477 1 89.25 190 PRO B N 1
ATOM 3408 C CA . PRO B 1 190 ? -12.492 8.07 -14.516 1 89.25 190 PRO B CA 1
ATOM 3409 C C . PRO B 1 190 ? -12.93 9.305 -15.297 1 89.25 190 PRO B C 1
ATOM 3411 O O . PRO B 1 190 ? -12.094 10.133 -15.672 1 89.25 190 PRO B O 1
ATOM 3414 N N . SER B 1 191 ? -14.188 9.484 -15.492 1 92.75 191 SER B N 1
ATOM 3415 C CA . SER B 1 191 ? -14.711 10.555 -16.328 1 92.75 191 SER B CA 1
ATOM 3416 C C . SER B 1 191 ? -14.875 11.852 -15.531 1 92.75 191 SER B C 1
ATOM 3418 O O . SER B 1 191 ? -15.117 12.914 -16.109 1 92.75 191 SER B O 1
ATOM 3420 N N . LYS B 1 192 ? -14.742 11.797 -14.281 1 94.94 192 LYS B N 1
ATOM 3421 C CA . LYS B 1 192 ? -14.984 12.961 -13.43 1 94.94 192 LYS B CA 1
ATOM 3422 C C . LYS B 1 192 ? -13.703 13.758 -13.211 1 94.94 192 LYS B C 1
ATOM 3424 O O . LYS B 1 192 ? -12.602 13.242 -13.43 1 94.94 192 LYS B O 1
ATOM 3429 N N . GLN B 1 193 ? -13.906 14.953 -12.844 1 96.62 193 GLN B N 1
ATOM 3430 C CA . GLN B 1 193 ? -12.773 15.805 -12.492 1 96.62 193 GLN B CA 1
ATOM 3431 C C . GLN B 1 193 ? -12.195 15.422 -11.141 1 96.62 193 GLN B C 1
ATOM 3433 O O . GLN B 1 193 ? -12.914 14.922 -10.266 1 96.62 193 GLN B O 1
ATOM 3438 N N . PRO B 1 194 ? -10.883 15.703 -11.008 1 96.88 194 PRO B N 1
ATOM 3439 C CA . PRO B 1 194 ? -10.289 15.461 -9.688 1 96.88 194 PRO B CA 1
ATOM 3440 C C . PRO B 1 194 ? -10.945 16.297 -8.586 1 96.88 194 PRO B C 1
ATOM 3442 O O . PRO B 1 194 ? -11.305 17.453 -8.812 1 96.88 194 PRO B O 1
ATOM 3445 N N . HIS B 1 195 ? -11.133 15.695 -7.453 1 96.31 195 HIS B N 1
ATOM 3446 C CA . HIS B 1 195 ? -11.781 16.438 -6.375 1 96.31 195 HIS B CA 1
ATOM 3447 C C . HIS B 1 195 ? -10.867 16.531 -5.156 1 96.31 195 HIS B C 1
ATOM 3449 O O . HIS B 1 195 ? -11.109 17.344 -4.258 1 96.31 195 HIS B O 1
ATOM 3455 N N . ARG B 1 196 ? -9.797 15.688 -5.137 1 97.75 196 ARG B N 1
ATOM 3456 C CA . ARG B 1 196 ? -8.789 15.742 -4.082 1 97.75 196 ARG B CA 1
ATOM 3457 C C . ARG B 1 196 ? -7.395 15.484 -4.641 1 97.75 196 ARG B C 1
ATOM 3459 O O . ARG B 1 196 ? -7.25 14.875 -5.707 1 97.75 196 ARG B O 1
ATOM 3466 N N . GLU B 1 197 ? -6.492 15.977 -3.873 1 97.88 197 GLU B N 1
ATOM 3467 C CA . GLU B 1 197 ? -5.086 15.719 -4.176 1 97.88 197 GLU B CA 1
ATOM 3468 C C . GLU B 1 197 ? -4.285 15.469 -2.902 1 97.88 197 GLU B C 1
ATOM 3470 O O . GLU B 1 197 ? -4.469 16.156 -1.897 1 97.88 197 GLU B O 1
ATOM 3475 N N . VAL B 1 198 ? -3.514 14.414 -2.977 1 98 198 VAL B N 1
ATOM 3476 C CA . VAL B 1 198 ? -2.48 14.227 -1.964 1 98 198 VAL B CA 1
ATOM 3477 C C . VAL B 1 198 ? -1.132 14.695 -2.506 1 98 198 VAL B C 1
ATOM 3479 O O . VAL B 1 198 ? -0.757 14.352 -3.631 1 98 198 VAL B O 1
ATOM 3482 N N . GLN B 1 199 ? -0.434 15.477 -1.729 1 97.5 199 GLN B N 1
ATOM 3483 C CA . GLN B 1 199 ? 0.877 15.93 -2.182 1 97.5 199 GLN B CA 1
ATOM 3484 C C . GLN B 1 199 ? 1.922 15.773 -1.08 1 97.5 199 GLN B C 1
ATOM 3486 O O . GLN B 1 199 ? 1.604 15.891 0.105 1 97.5 199 GLN B O 1
ATOM 3491 N N . VAL B 1 200 ? 3.117 15.477 -1.51 1 97.12 200 VAL B N 1
ATOM 3492 C CA . VAL B 1 200 ? 4.27 15.383 -0.622 1 97.12 200 VAL B CA 1
ATOM 3493 C C . VAL B 1 200 ? 5.203 16.562 -0.859 1 97.12 200 VAL B C 1
ATOM 3495 O O . VAL B 1 200 ? 5.555 16.859 -2.002 1 97.12 200 VAL B O 1
ATOM 3498 N N . PHE B 1 201 ? 5.539 17.234 0.235 1 97.19 201 PHE B N 1
ATOM 3499 C CA . PHE B 1 201 ? 6.508 18.312 0.17 1 97.19 201 PHE B CA 1
ATOM 3500 C C . PHE B 1 201 ? 7.785 17.953 0.915 1 97.19 201 PHE B C 1
ATOM 3502 O O . PHE B 1 201 ? 7.742 17.234 1.922 1 97.19 201 PHE B O 1
ATOM 3509 N N . SER B 1 202 ? 8.844 18.391 0.446 1 94.88 202 SER B N 1
ATOM 3510 C CA . SER B 1 202 ? 10.148 18.219 1.086 1 94.88 202 SER B CA 1
ATOM 3511 C C . SER B 1 202 ? 10.977 19.5 1.018 1 94.88 202 SER B C 1
ATOM 3513 O O . SER B 1 202 ? 10.562 20.484 0.391 1 94.88 202 SER B O 1
ATOM 3515 N N . LEU B 1 203 ? 12.102 19.469 1.712 1 94.88 203 LEU B N 1
ATOM 3516 C CA . LEU B 1 203 ? 12.984 20.641 1.727 1 94.88 203 LEU B CA 1
ATOM 3517 C C . LEU B 1 203 ? 13.984 20.562 0.577 1 94.88 203 LEU B C 1
ATOM 3519 O O . LEU B 1 203 ? 14.766 21.5 0.372 1 94.88 203 LEU B O 1
ATOM 3523 N N . GLN B 1 204 ? 13.922 19.531 -0.142 1 89.56 204 GLN B N 1
ATOM 3524 C CA . GLN B 1 204 ? 14.789 19.359 -1.305 1 89.56 204 GLN B CA 1
ATOM 3525 C C . GLN B 1 204 ? 14 19.516 -2.604 1 89.56 204 GLN B C 1
ATOM 3527 O O . GLN B 1 204 ? 12.891 19 -2.723 1 89.56 204 GLN B O 1
ATOM 3532 N N . SER B 1 205 ? 14.633 20.188 -3.531 1 82.31 205 SER B N 1
ATOM 3533 C CA . SER B 1 205 ? 13.977 20.375 -4.824 1 82.31 205 SER B CA 1
ATOM 3534 C C . SER B 1 205 ? 14.188 19.156 -5.723 1 82.31 205 SER B C 1
ATOM 3536 O O . SER B 1 205 ? 15.32 18.812 -6.055 1 82.31 205 SER B O 1
ATOM 3538 N N . VAL B 1 206 ? 13.109 18.484 -5.953 1 79.25 206 VAL B N 1
ATOM 3539 C CA . VAL B 1 206 ? 13.148 17.328 -6.84 1 79.25 206 VAL B CA 1
ATOM 3540 C C . VAL B 1 206 ? 12.039 17.438 -7.887 1 79.25 206 VAL B C 1
ATOM 3542 O O . VAL B 1 206 ? 11.117 18.234 -7.734 1 79.25 206 VAL B O 1
ATOM 3545 N N . GLU B 1 207 ? 12.172 16.766 -8.984 1 80.56 207 GLU B N 1
ATOM 3546 C CA . GLU B 1 207 ? 11.125 16.75 -10 1 80.56 207 GLU B CA 1
ATOM 3547 C C . GLU B 1 207 ? 9.844 16.125 -9.453 1 80.56 207 GLU B C 1
ATOM 3549 O O . GLU B 1 207 ? 9.867 15.023 -8.914 1 80.56 207 GLU B O 1
ATOM 3554 N N . LYS B 1 208 ? 8.867 16.891 -9.656 1 83.44 208 LYS B N 1
ATOM 3555 C CA . LYS B 1 208 ? 7.57 16.438 -9.172 1 83.44 208 LYS B CA 1
ATOM 3556 C C . LYS B 1 208 ? 6.988 15.352 -10.086 1 83.44 208 LYS B C 1
ATOM 3558 O O . LYS B 1 208 ? 7.027 15.484 -11.312 1 83.44 208 LYS B O 1
ATOM 3563 N N . ARG B 1 209 ? 6.438 14.32 -9.516 1 84.25 209 ARG B N 1
ATOM 3564 C CA . ARG B 1 209 ? 5.723 13.281 -10.242 1 84.25 209 ARG B CA 1
ATOM 3565 C C . ARG B 1 209 ? 4.242 13.273 -9.883 1 84.25 209 ARG B C 1
ATOM 3567 O O . ARG B 1 209 ? 3.877 13.562 -8.734 1 84.25 209 ARG B O 1
ATOM 3574 N N . THR B 1 210 ? 3.494 12.922 -10.922 1 88.5 210 THR B N 1
ATOM 3575 C CA . THR B 1 210 ? 2.053 12.922 -10.703 1 88.5 210 THR B CA 1
ATOM 3576 C C . THR B 1 210 ? 1.458 11.555 -11.023 1 88.5 210 THR B C 1
ATOM 3578 O O . THR B 1 210 ? 1.83 10.93 -12.023 1 88.5 210 THR B O 1
ATOM 3581 N N . GLU B 1 211 ? 0.623 11.102 -10.148 1 87.25 211 GLU B N 1
ATOM 3582 C CA . GLU B 1 211 ? -0.14 9.875 -10.336 1 87.25 211 GLU B CA 1
ATOM 3583 C C . GLU B 1 211 ? -1.631 10.109 -10.117 1 87.25 211 GLU B C 1
ATOM 3585 O O . GLU B 1 211 ? -2.045 11.219 -9.773 1 87.25 211 GLU B O 1
ATOM 3590 N N . GLU B 1 212 ? -2.373 8.992 -10.438 1 91 212 GLU B N 1
ATOM 3591 C CA . GLU B 1 212 ? -3.822 9.117 -10.305 1 91 212 GLU B CA 1
ATOM 3592 C C . GLU B 1 212 ? -4.406 7.949 -9.523 1 91 212 GLU B C 1
ATOM 3594 O O . GLU B 1 212 ? -3.926 6.82 -9.633 1 91 212 GLU B O 1
ATOM 3599 N N . LEU B 1 213 ? -5.426 8.219 -8.758 1 92.31 213 LEU B N 1
ATOM 3600 C CA . LEU B 1 213 ? -6.227 7.223 -8.062 1 92.31 213 LEU B CA 1
ATOM 3601 C C . LEU B 1 213 ? -7.707 7.391 -8.383 1 92.31 213 LEU B C 1
ATOM 3603 O O . LEU B 1 213 ? -8.281 8.453 -8.148 1 92.31 213 LEU B O 1
ATOM 3607 N N . ILE B 1 214 ? -8.297 6.355 -8.945 1 92.12 214 ILE B N 1
ATOM 3608 C CA . ILE B 1 214 ? -9.727 6.316 -9.211 1 92.12 214 ILE B CA 1
ATOM 3609 C C . ILE B 1 214 ? -10.438 5.547 -8.102 1 92.12 214 ILE B C 1
ATOM 3611 O O . ILE B 1 214 ? -10.055 4.418 -7.773 1 92.12 214 ILE B O 1
ATOM 3615 N N . ILE B 1 215 ? -11.422 6.129 -7.512 1 94.38 215 ILE B N 1
ATOM 3616 C CA . ILE B 1 215 ? -12.102 5.477 -6.398 1 94.38 215 ILE B CA 1
ATOM 3617 C C . ILE B 1 215 ? -13.023 4.383 -6.926 1 94.38 215 ILE B C 1
ATOM 3619 O O . ILE B 1 215 ? -12.891 3.213 -6.555 1 94.38 215 ILE B O 1
ATOM 3623 N N . LYS B 1 216 ? -13.93 4.734 -7.812 1 93.19 216 LYS B N 1
ATOM 3624 C CA . LYS B 1 216 ? -14.859 3.785 -8.406 1 93.19 216 LYS B CA 1
ATOM 3625 C C . LYS B 1 216 ? -14.734 3.764 -9.922 1 93.19 216 LYS B C 1
ATOM 3627 O O . LYS B 1 216 ? -14.453 4.793 -10.547 1 93.19 216 LYS B O 1
ATOM 3632 N N . ASP B 1 217 ? -14.984 2.59 -10.43 1 85.75 217 ASP B N 1
ATOM 3633 C CA . ASP B 1 217 ? -15.016 2.51 -11.891 1 85.75 217 ASP B CA 1
ATOM 3634 C C . ASP B 1 217 ? -16.312 3.076 -12.445 1 85.75 217 ASP B C 1
ATOM 3636 O O . ASP B 1 217 ? -17.141 3.605 -11.695 1 85.75 217 ASP B O 1
ATOM 3640 N N . GLU B 1 218 ? -16.453 3.02 -13.75 1 85.69 218 GLU B N 1
ATOM 3641 C CA . GLU B 1 218 ? -17.609 3.633 -14.383 1 85.69 218 GLU B CA 1
ATOM 3642 C C . GLU B 1 218 ? -18.891 2.885 -14.023 1 85.69 218 GLU B C 1
ATOM 3644 O O . GLU B 1 218 ? -19.984 3.447 -14.086 1 85.69 218 GLU B O 1
ATOM 3649 N N . ASN B 1 219 ? -18.812 1.667 -13.539 1 85.5 219 ASN B N 1
ATOM 3650 C CA . ASN B 1 219 ? -19.969 0.865 -13.148 1 85.5 219 ASN B CA 1
ATOM 3651 C C . ASN B 1 219 ? -20.297 1.041 -11.672 1 85.5 219 ASN B C 1
ATOM 3653 O O . ASN B 1 219 ? -21.234 0.42 -11.164 1 85.5 219 ASN B O 1
ATOM 3657 N N . GLY B 1 220 ? -19.516 1.757 -10.945 1 88.44 220 GLY B N 1
ATOM 3658 C CA . GLY B 1 220 ? -19.812 2.068 -9.555 1 88.44 220 GLY B CA 1
ATOM 3659 C C . GLY B 1 220 ? -19.078 1.175 -8.57 1 88.44 220 GLY B C 1
ATOM 3660 O O . GLY B 1 220 ? -19.219 1.343 -7.359 1 88.44 220 GLY B O 1
ATOM 3661 N N . ALA B 1 221 ? -18.359 0.226 -9.102 1 86.69 221 ALA B N 1
ATOM 3662 C CA . ALA B 1 221 ? -17.562 -0.627 -8.227 1 86.69 221 ALA B CA 1
ATOM 3663 C C . ALA B 1 221 ? -16.25 0.051 -7.855 1 86.69 221 ALA B C 1
ATOM 3665 O O . ALA B 1 221 ? -15.688 0.814 -8.648 1 86.69 221 ALA B O 1
ATOM 3666 N N . TYR B 1 222 ? -15.828 -0.211 -6.699 1 90.38 222 TYR B N 1
ATOM 3667 C CA . TYR B 1 222 ? -14.531 0.335 -6.312 1 90.38 222 TYR B CA 1
ATOM 3668 C C . TYR B 1 222 ? -13.43 -0.145 -7.254 1 90.38 222 TYR B C 1
ATOM 3670 O O . TYR B 1 222 ? -13.406 -1.313 -7.648 1 90.38 222 TYR B O 1
ATOM 3678 N N . SER B 1 223 ? -12.555 0.727 -7.574 1 87.38 223 SER B N 1
ATOM 3679 C CA . SER B 1 223 ? -11.438 0.361 -8.438 1 87.38 223 SER B CA 1
ATOM 3680 C C . SER B 1 223 ? -10.453 -0.555 -7.719 1 87.38 223 SER B C 1
ATOM 3682 O O . SER B 1 223 ? -10.414 -0.582 -6.488 1 87.38 223 SER B O 1
ATOM 3684 N N . LEU B 1 224 ? -9.734 -1.278 -8.43 1 82.88 224 LEU B N 1
ATOM 3685 C CA . LEU B 1 224 ? -8.719 -2.156 -7.848 1 82.88 224 LEU B CA 1
ATOM 3686 C C . LEU B 1 224 ? -7.652 -1.349 -7.121 1 82.88 224 LEU B C 1
ATOM 3688 O O . LEU B 1 224 ? -7.191 -1.745 -6.047 1 82.88 224 LEU B O 1
ATOM 3692 N N . GLY B 1 225 ? -7.211 -0.222 -7.789 1 84.88 225 GLY B N 1
ATOM 3693 C CA . GLY B 1 225 ? -6.25 0.633 -7.113 1 84.88 225 GLY B CA 1
ATOM 3694 C C . GLY B 1 225 ? -6.715 1.094 -5.746 1 84.88 225 GLY B C 1
ATOM 3695 O O . GLY B 1 225 ? -5.953 1.055 -4.777 1 84.88 225 GLY B O 1
ATOM 3696 N N . TYR B 1 226 ? -7.969 1.439 -5.707 1 90.12 226 TYR B N 1
ATOM 3697 C CA . TYR B 1 226 ? -8.547 1.912 -4.453 1 90.12 226 TYR B CA 1
ATOM 3698 C C . TYR B 1 226 ? -8.695 0.768 -3.459 1 90.12 226 TYR B C 1
ATOM 3700 O O . TYR B 1 226 ? -8.344 0.906 -2.285 1 90.12 226 TYR B O 1
ATOM 3708 N N . SER B 1 227 ? -9.18 -0.306 -3.885 1 89 227 SER B N 1
ATOM 3709 C CA . SER B 1 227 ? -9.367 -1.454 -3.006 1 89 227 SER B CA 1
ATOM 3710 C C . SER B 1 227 ? -8.039 -1.959 -2.461 1 89 227 SER B C 1
ATOM 3712 O O . SER B 1 227 ? -7.938 -2.316 -1.285 1 89 227 SER B O 1
ATOM 3714 N N . ARG B 1 228 ? -7.047 -1.931 -3.221 1 86.25 228 ARG B N 1
ATOM 3715 C CA . ARG B 1 228 ? -5.723 -2.373 -2.793 1 86.25 228 ARG B CA 1
ATOM 3716 C C . ARG B 1 228 ? -5.148 -1.435 -1.737 1 86.25 228 ARG B C 1
ATOM 3718 O O . ARG B 1 228 ? -4.5 -1.882 -0.789 1 86.25 228 ARG B O 1
ATOM 3725 N N . LEU B 1 229 ? -5.359 -0.22 -1.975 1 90.88 229 LEU B N 1
ATOM 3726 C CA . LEU B 1 229 ? -4.844 0.799 -1.067 1 90.88 229 LEU B CA 1
ATOM 3727 C C . LEU B 1 229 ? -5.422 0.625 0.333 1 90.88 229 LEU B C 1
ATOM 3729 O O . LEU B 1 229 ? -4.734 0.854 1.328 1 90.88 229 LEU B O 1
ATOM 3733 N N . LEU B 1 230 ? -6.68 0.113 0.381 1 94.62 230 LEU B N 1
ATOM 3734 C CA . LEU B 1 230 ? -7.395 0.192 1.651 1 94.62 230 LEU B CA 1
ATOM 3735 C C . LEU B 1 230 ? -7.715 -1.201 2.18 1 94.62 230 LEU B C 1
ATOM 3737 O O . LEU B 1 230 ? -8.281 -1.342 3.266 1 94.62 230 LEU B O 1
ATOM 3741 N N . THR B 1 231 ? -7.344 -2.23 1.486 1 90.31 231 THR B N 1
ATOM 3742 C CA . THR B 1 231 ? -7.73 -3.605 1.78 1 90.31 231 THR B CA 1
ATOM 3743 C C . THR B 1 231 ? -7.238 -4.023 3.164 1 90.31 231 THR B C 1
ATOM 3745 O O . THR B 1 231 ? -7.875 -4.84 3.834 1 90.31 231 THR B O 1
ATOM 3748 N N . GLU B 1 232 ? -6.203 -3.463 3.629 1 91.06 232 GLU B N 1
ATOM 3749 C CA . GLU B 1 232 ? -5.664 -3.854 4.93 1 91.06 232 GLU B CA 1
ATOM 3750 C C . GLU B 1 232 ? -6.398 -3.146 6.066 1 91.06 232 GLU B C 1
ATOM 3752 O O . GLU B 1 232 ? -6.23 -3.5 7.234 1 91.06 232 GLU B O 1
ATOM 3757 N N . PHE B 1 233 ? -7.266 -2.24 5.727 1 95.12 233 PHE B N 1
ATOM 3758 C CA . PHE B 1 233 ? -7.863 -1.392 6.754 1 95.12 233 PHE B CA 1
ATOM 3759 C C . PHE B 1 233 ? -9.375 -1.59 6.809 1 95.12 233 PHE B C 1
ATOM 3761 O O . PHE B 1 233 ? -9.945 -1.728 7.891 1 95.12 233 PHE B O 1
ATOM 3768 N N . LEU B 1 234 ? -10.016 -1.521 5.688 1 94.56 234 LEU B N 1
ATOM 3769 C CA . LEU B 1 234 ? -11.477 -1.429 5.656 1 94.56 234 LEU B CA 1
ATOM 3770 C C . LEU B 1 234 ? -12.102 -2.814 5.559 1 94.56 234 LEU B C 1
ATOM 3772 O O . LEU B 1 234 ? -11.594 -3.68 4.84 1 94.56 234 LEU B O 1
ATOM 3776 N N . LEU B 1 235 ? -13.219 -3.002 6.172 1 90.56 235 LEU B N 1
ATOM 3777 C CA . LEU B 1 235 ? -13.914 -4.285 6.238 1 90.56 235 LEU B CA 1
ATOM 3778 C C . LEU B 1 235 ? -14.531 -4.633 4.891 1 90.56 235 LEU B C 1
ATOM 3780 O O . LEU B 1 235 ? -14.711 -5.812 4.57 1 90.56 235 LEU B O 1
ATOM 3784 N N . ILE B 1 236 ? -14.891 -3.594 4.125 1 87.25 236 ILE B N 1
ATOM 3785 C CA . ILE B 1 236 ? -15.602 -3.811 2.867 1 87.25 236 ILE B CA 1
ATOM 3786 C C . ILE B 1 236 ? -14.672 -4.488 1.864 1 87.25 236 ILE B C 1
ATOM 3788 O O . ILE B 1 236 ? -15.125 -5.016 0.846 1 87.25 236 ILE B O 1
ATOM 3792 N N . PHE B 1 237 ? -13.43 -4.371 2.152 1 86.25 237 PHE B N 1
ATOM 3793 C CA . PHE B 1 237 ? -12.469 -5.004 1.257 1 86.25 237 PHE B CA 1
ATOM 3794 C C . PHE B 1 237 ? -11.867 -6.25 1.901 1 86.25 237 PHE B C 1
ATOM 3796 O O . PHE B 1 237 ? -11.594 -6.258 3.102 1 86.25 237 PHE B O 1
#

Radius of gyration: 23.69 Å; Cα contacts (8 Å, |Δi|>4): 1011; chains: 2; bounding box: 55×67×52 Å

InterPro domains:
  IPR002052 DNA methylase, N-6 adenine-specific, conserved site [PS00092] (111-117)
  IPR007848 Methyltransferase small domain [PF05175] (32-162)
  IPR020596 Ribosomal RNA adenine methylase transferase, conserved site [PS01131] (41-70)
  IPR022882 tRNA1(Val) (adenine(37)-N6)-methyltransferase [MF_01872] (4-237)
  IPR029063 S-adenosyl-L-methionine-dependent methyltransferase superfamily [G3DSA:3.40.50.150] (3-233)
 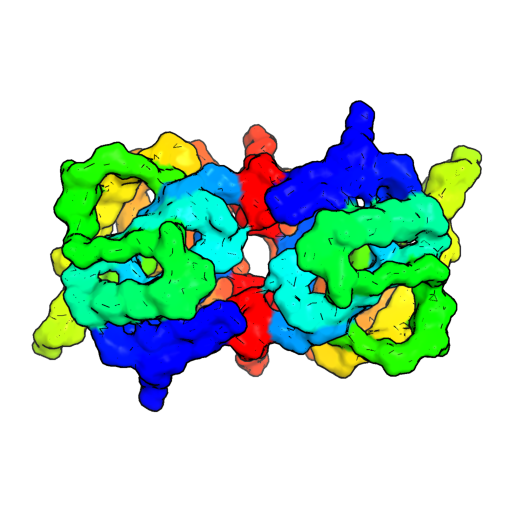 IPR029063 S-adenosyl-L-methionine-dependent methyltransferase superfamily [SSF53335] (6-179)
  IPR050210 tRNA (adenine-N(6)-)-methyltransferase [PTHR47739] (3-234)

Nearest PDB structures (foldseek):
  7wm6-assembly2_D  TM=9.156E-01  e=9.033E-20  Mycoplasma capricolum subsp. capricolum
  7wm6-assembly1_A  TM=8.973E-01  e=3.124E-19  Mycoplasma capricolum subsp. capricolum
  7wm6-assembly1_B  TM=9.025E-01  e=1.861E-16  Mycoplasma capricolum subsp. capricolum
  3lpm-assembly1_B  TM=8.821E-01  e=1.133E-16  Listeria monocytogenes serotype 4b str. CLIP 80459
  7wm5-assembly1_A-2  TM=8.563E-01  e=4.435E-16  Mycoplasma capricolum subsp. capricolum

Secondary structure (DSSP, 8-state):
---SEEEBSS-EEE-SSSSS---HHHHHHHHH---TT--EEEEES-TTSHHHHHHHHH-TT-EEEEEES-HHHHHHHHHHHHTSTTGGGEEEEE--HHHHHHH----EEEEEE------SS---S-HHHHHHH-GGGS-HHHHHHHHHHHEEEEEEEEEEE-HHHHHHHHHHHHHTT-EEEEEEEEESSTTSPEEEEEEEEESS----EEEEEESB-TTSPBPHHHHHHHTTTBTT-/---SEEEBSS-EEE-SSSSS---HHHHHHHHH---TT--EEEEES-TTSHHHHHHHHH-TT-EEEEEES-HHHHHHHHHHHHTSTTGGGEEEEE--HHHHHHH----EEEEEE------SS---S-HHHHHHH-TTSS-HHHHHHHHHHHEEEEEEEEEEE-HHHHHHHHHHHHHTT-EEEEEEEEESSTTSPEEEEEEEEESS----EEEEEESB-TTSPBPHHHHHHHTTTBTT-

Solvent-accessible surface area (backbone atoms only — not comparable to full-atom values): 25098 Å² total; per-residue (Å²): 124,86,64,48,55,49,72,41,68,83,42,60,38,55,32,73,58,26,91,53,60,94,46,68,68,46,55,53,48,25,59,60,58,82,56,43,75,41,48,31,31,38,32,46,55,37,48,43,29,58,37,59,53,43,40,45,71,63,34,88,70,40,35,37,36,27,26,18,67,50,65,54,19,38,53,38,15,46,52,27,40,62,70,34,97,53,36,90,39,56,46,75,41,84,36,49,62,68,61,46,46,74,69,51,85,65,65,20,33,28,35,39,33,62,58,76,77,54,73,86,70,77,84,60,86,63,62,72,65,37,56,75,44,46,37,79,81,61,45,62,66,55,50,46,52,34,49,63,71,28,43,35,81,87,15,41,38,35,39,47,37,40,59,73,59,42,53,55,45,50,56,55,25,47,78,69,58,34,26,56,41,36,35,37,39,30,18,62,26,80,88,47,67,69,61,35,29,39,38,32,31,25,65,54,87,50,79,64,45,78,48,78,44,41,42,19,39,91,86,66,45,69,22,66,71,39,43,60,59,39,20,71,40,39,68,95,39,125,86,63,48,55,48,72,40,68,83,41,58,36,55,32,72,59,26,91,50,62,93,46,69,67,46,55,52,47,24,59,60,59,84,56,44,74,39,49,31,33,37,32,46,54,36,48,42,29,60,37,59,53,44,41,45,71,63,35,87,70,40,36,38,39,28,27,17,67,52,64,55,18,38,53,39,16,48,53,27,40,63,72,31,96,53,35,91,40,54,44,76,40,86,34,50,63,70,62,46,46,73,67,51,87,65,64,20,34,27,36,39,32,63,58,72,76,48,76,87,69,80,86,62,84,64,62,73,65,36,59,76,39,39,39,78,81,61,43,63,67,57,49,46,52,34,49,63,71,29,44,35,82,87,16,41,36,35,39,47,36,40,58,71,58,42,52,56,45,50,56,55,26,48,76,69,56,34,26,57,42,36,36,36,39,30,18,61,26,80,88,46,68,68,60,34,30,38,39,32,32,25,64,56,87,50,80,64,44,78,48,79,43,42,42,19,39,92,85,67,46,69,21,67,70,38,43,61,60,39,21,71,40,38,68,92,39

Sequence (474 aa):
MSKSYFQFKQFGVHQDRCAMKVGTDGVILGALAGDGNAKTMLEIGVGTGVVSLMMAQRFGNLNITGVELDKDTIGQALENANSSPWKERITFLHQDFQSFSRNSNQKFGLIVSNPPYFPNHLKSMDTKRNLAMHNDSLPFDDLIEGVQRLLEEKGKFWVILPPKEMRVLEEKAKVKNMFPEWRLVVKDRPSKQPHREVQVFSLQSVEKRTEELIIKDENGAYSLGYSRLLTEFLLIFMSKSYFQFKQFGVHQDRCAMKVGTDGVILGALAGDGNAKTMLEIGVGTGVVSLMMAQRFGNLNITGVELDKDTIGQALENANSSPWKERITFLHQDFQSFSRNSNQKFGLIVSNPPYFPNHLKSMDTKRNLAMHNDSLPFDDLIEGVQRLLEEKGKFWVILPPKEMRVLEEKAKVKNMFPEWRLVVKDRPSKQPHREVQVFSLQSVEKRTEELIIKDENGAYSLGYSRLLTEFLLIF